Protein AF-A0A7S2GZ59-F1 (afdb_monomer_lite)

Foldseek 3Di:
DDDDPPPVVVVVVVVVVVVVVVVVVVVVVPPDPPPDPPPPDPDPPPPPPPDPDPDDDPPDVVVVVVVVVVVVLVVLLVVLCVVVVVVVVVVVVVVVLVVLLVLLVVLLVVVLVVPDPVSVVSNVVSLVVLVVVVVVVCVVVVPPDPDDDCPVVVVVVVVLSVLSNLLSVQSVVLSVVPDPVSCLPSNLSSLVSLLVSLVSLLVVLVVVVVVVVVVVVVVVVVVVVVVVVPVVVVVVVPDDDDDDDDDDDDDDDDDDDDDDDDDDDDDDDPDDPPVVVVCVVVVPPPPPPPDVVVVSVVVSVVSSVVSVVVVVVVSVVVSVVSVVSSVVSVVVSVVSNVVSVVCPVVPPPPDDDDDQDADDPDPPDDFQEWEDDPHWIWTDDQPFIWIQDPRYTDTQALVDDATFNYWYWDDDPRDIFIWTWGDDVFIWITTRVVSDIGTDPDPPDDDPDDD

pLDDT: mean 73.53, std 17.85, range [34.62, 98.12]

Secondary structure (DSSP, 8-state):
-----HHHHHHHHHHHHHHHHHHHHHHHHH------------PPPPP-------SS--SHHHHHHHHHHHHHHHHHHHHHHHHHHHHHHHHHHHHHHHHHHHHHHHHHHHHHTT--THHHHHHHHHHHHHHHHHHHHHHHHHHS---SS-HHHHHHHHHHHHHHHHHHHHHHHHHHHT-HHHHHHHHHHHHHHHHHHHHHHHHHHHHHHHHHHHHHHHHHHHHHHHHTTTTTTTTSS-SS--------------------------------TTHHHHHHHHHS-------HHHHHHHHHHHHHHHHHHHHHHHHHHHHHHHHHHHHHHHHHHHHHHHHHHHHTTTTS-SS-------B-S-TT----EEEEETTEEEEE-SS-EEEEETTEEEEE-----S-EEEEEEEEETTEEEEEEEE-SSS-EEEETTTTEEEE----SS--S---

Organism: NCBI:txid327968

Structure (mmCIF, N/CA/C/O backbone):
data_AF-A0A7S2GZ59-F1
#
_entry.id   AF-A0A7S2GZ59-F1
#
loop_
_atom_site.group_PDB
_atom_site.id
_atom_site.type_symbol
_atom_site.label_atom_id
_atom_site.label_alt_id
_atom_site.label_comp_id
_atom_site.label_asym_id
_atom_site.label_entity_id
_atom_site.label_seq_id
_atom_site.pdbx_PDB_ins_code
_atom_site.Cartn_x
_atom_site.Cartn_y
_atom_site.Cartn_z
_atom_site.occupancy
_atom_site.B_iso_or_equiv
_atom_site.auth_seq_id
_atom_site.auth_comp_id
_atom_site.auth_asym_id
_atom_site.auth_atom_id
_atom_site.pdbx_PDB_model_num
ATOM 1 N N . PRO A 1 1 ? 16.834 4.040 24.217 1.00 37.66 1 PRO A N 1
ATOM 2 C CA . PRO A 1 1 ? 17.730 3.715 23.080 1.00 37.66 1 PRO A CA 1
ATOM 3 C C . PRO A 1 1 ? 17.799 4.887 22.082 1.00 37.66 1 PRO A C 1
ATOM 5 O O . PRO A 1 1 ? 16.887 5.074 21.287 1.00 37.66 1 PRO A O 1
ATOM 8 N N . ARG A 1 2 ? 18.840 5.726 22.181 1.00 38.50 2 ARG A N 1
ATOM 9 C CA . ARG A 1 2 ? 19.149 6.760 21.178 1.00 38.50 2 ARG A CA 1
ATOM 10 C C . ARG A 1 2 ? 20.060 6.122 20.129 1.00 38.50 2 ARG A C 1
ATOM 12 O O . ARG A 1 2 ? 21.248 5.965 20.380 1.00 38.50 2 ARG A O 1
ATOM 19 N N . GLY A 1 3 ? 19.473 5.676 19.021 1.00 36.97 3 GLY A N 1
ATOM 20 C CA . GLY A 1 3 ? 20.197 5.197 17.844 1.00 36.97 3 GLY A CA 1
ATOM 21 C C . GLY A 1 3 ? 20.482 6.364 16.903 1.00 36.97 3 GLY A C 1
ATOM 22 O O . GLY A 1 3 ? 19.586 7.151 16.608 1.00 36.97 3 GLY A O 1
ATOM 23 N N . SER A 1 4 ? 21.738 6.487 16.491 1.00 44.16 4 SER A N 1
ATOM 24 C CA . SER A 1 4 ? 22.298 7.509 15.606 1.00 44.16 4 SER A CA 1
ATOM 25 C C . SER A 1 4 ? 21.583 7.581 14.250 1.00 44.16 4 SER A C 1
ATOM 27 O O . SER A 1 4 ? 21.650 6.643 13.457 1.00 44.16 4 SER A O 1
ATOM 29 N N . SER A 1 5 ? 20.954 8.719 13.960 1.00 42.81 5 SER A N 1
ATOM 30 C CA . SER A 1 5 ? 20.305 9.052 12.682 1.00 42.81 5 SER A CA 1
ATOM 31 C C . SER A 1 5 ? 21.255 9.680 11.644 1.00 42.81 5 SER A C 1
ATOM 33 O O . SER A 1 5 ? 20.797 10.258 10.662 1.00 42.81 5 SER A O 1
ATOM 35 N N . GLU A 1 6 ? 22.573 9.584 11.836 1.00 47.41 6 GLU A N 1
ATOM 36 C CA . GLU A 1 6 ? 23.578 10.219 10.967 1.00 47.41 6 GLU A CA 1
ATOM 37 C C . GLU A 1 6 ? 23.731 9.656 9.535 1.00 47.41 6 GLU A C 1
ATOM 39 O O . GLU A 1 6 ? 24.016 10.460 8.649 1.00 47.41 6 GLU A O 1
ATOM 44 N N . PRO A 1 7 ? 23.486 8.369 9.199 1.00 60.22 7 PRO A N 1
ATOM 45 C CA . PRO A 1 7 ? 23.813 7.893 7.846 1.00 60.22 7 PRO A CA 1
ATOM 46 C C . PRO A 1 7 ? 22.834 8.369 6.754 1.00 60.22 7 PRO A C 1
ATOM 48 O O . PRO A 1 7 ? 23.145 8.299 5.562 1.00 60.22 7 PRO A O 1
ATOM 51 N N . MET A 1 8 ? 21.649 8.872 7.123 1.00 53.03 8 MET A N 1
ATOM 52 C CA . MET A 1 8 ? 20.624 9.259 6.144 1.00 53.03 8 MET A CA 1
ATOM 53 C C . MET A 1 8 ? 20.823 10.682 5.603 1.00 53.03 8 MET A C 1
ATOM 55 O O . MET A 1 8 ? 20.548 10.930 4.429 1.00 53.03 8 MET A O 1
ATOM 59 N N . ALA A 1 9 ? 21.356 11.597 6.420 1.00 61.19 9 ALA A N 1
ATOM 60 C CA . ALA A 1 9 ? 21.629 12.974 6.007 1.00 61.19 9 ALA A CA 1
ATOM 61 C C . ALA A 1 9 ? 22.756 13.037 4.963 1.00 61.19 9 ALA A C 1
ATOM 63 O O . ALA A 1 9 ? 22.603 13.680 3.927 1.00 61.19 9 ALA A O 1
ATOM 64 N N . GLU A 1 10 ? 23.833 12.278 5.175 1.00 68.69 10 GLU A N 1
ATOM 65 C CA . GLU A 1 10 ? 24.969 12.232 4.249 1.00 68.69 10 GLU A CA 1
ATOM 66 C C . GLU A 1 10 ? 24.598 11.573 2.906 1.00 68.69 10 GLU A C 1
ATOM 68 O O . GLU A 1 10 ? 25.042 11.998 1.837 1.00 68.69 10 GLU A O 1
ATOM 73 N N . THR A 1 11 ? 23.712 10.571 2.934 1.00 65.00 11 THR A N 1
ATOM 74 C CA . THR A 1 11 ? 23.194 9.924 1.717 1.00 65.00 11 THR A CA 1
ATOM 75 C C . THR A 1 11 ? 22.309 10.879 0.906 1.00 65.00 11 THR A C 1
ATOM 77 O O . THR A 1 11 ? 22.440 10.954 -0.318 1.00 65.00 11 THR A O 1
ATOM 80 N N . LEU A 1 12 ? 21.458 11.665 1.578 1.00 57.84 12 LEU A N 1
ATOM 81 C CA . LEU A 1 12 ? 20.631 12.701 0.948 1.00 57.84 12 LEU A CA 1
ATOM 82 C C . LEU A 1 12 ? 21.476 13.825 0.337 1.00 57.84 12 LEU A C 1
ATOM 84 O O . LEU A 1 12 ? 21.170 14.299 -0.756 1.00 57.84 12 LEU A O 1
ATOM 88 N N . GLU A 1 13 ? 22.559 14.227 0.998 1.00 74.56 13 GLU A N 1
ATOM 89 C CA . GLU A 1 13 ? 23.438 15.292 0.514 1.00 74.56 13 GLU A CA 1
ATOM 90 C C . GLU A 1 13 ? 24.266 14.849 -0.706 1.00 74.56 13 GLU A C 1
ATOM 92 O O . GLU A 1 13 ? 24.377 15.588 -1.691 1.00 74.56 13 GLU A O 1
ATOM 97 N N . ARG A 1 14 ? 24.732 13.589 -0.726 1.00 68.69 14 ARG A N 1
ATOM 98 C CA . ARG A 1 14 ? 25.364 12.987 -1.915 1.00 68.69 14 ARG A CA 1
ATOM 99 C C . ARG A 1 14 ? 24.389 12.853 -3.085 1.00 68.69 14 ARG A C 1
ATOM 101 O O . ARG A 1 14 ? 24.763 13.175 -4.213 1.00 68.69 14 ARG A O 1
ATOM 108 N N . ALA A 1 15 ? 23.141 12.450 -2.833 1.00 53.00 15 ALA A N 1
ATOM 109 C CA . ALA A 1 15 ? 22.107 12.378 -3.868 1.00 53.00 15 ALA A CA 1
ATOM 110 C C . ALA A 1 15 ? 21.773 13.767 -4.442 1.00 53.00 15 ALA A C 1
ATOM 112 O O . ALA A 1 15 ? 21.666 13.932 -5.659 1.00 53.00 15 ALA A O 1
ATOM 113 N N . ARG A 1 16 ? 21.702 14.796 -3.588 1.00 64.69 16 ARG A N 1
ATOM 114 C CA . ARG A 1 16 ? 21.470 16.189 -4.001 1.00 64.69 16 ARG A CA 1
ATOM 115 C C . ARG A 1 16 ? 22.628 16.741 -4.837 1.00 64.69 16 ARG A C 1
ATOM 117 O O . ARG A 1 16 ? 22.392 17.395 -5.848 1.00 64.69 16 ARG A O 1
ATOM 124 N N . SER A 1 17 ? 23.870 16.418 -4.467 1.00 65.69 17 SER A N 1
ATOM 125 C CA . SER A 1 17 ? 25.075 16.777 -5.230 1.00 65.69 17 SER A CA 1
ATOM 126 C C . SER A 1 17 ? 25.164 16.061 -6.586 1.00 65.69 17 SER A C 1
ATOM 128 O O . SER A 1 17 ? 25.636 16.644 -7.563 1.00 65.69 17 SER A O 1
ATOM 130 N N . ALA A 1 18 ? 24.716 14.805 -6.671 1.00 53.94 18 ALA A N 1
ATOM 13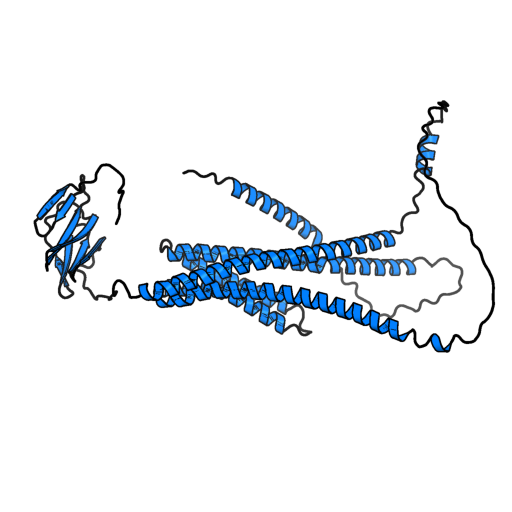1 C CA . ALA A 1 18 ? 24.645 14.073 -7.935 1.00 53.94 18 ALA A CA 1
ATOM 132 C C . ALA A 1 18 ? 23.544 14.635 -8.854 1.00 53.94 18 ALA A C 1
ATOM 134 O O . ALA A 1 18 ? 23.785 14.843 -10.040 1.00 53.94 18 ALA A O 1
ATOM 135 N N . SER A 1 19 ? 22.376 14.966 -8.294 1.00 53.47 19 SER A N 1
ATOM 136 C CA . SER A 1 19 ? 21.261 15.585 -9.023 1.00 53.47 19 SER A CA 1
ATOM 137 C C . SER A 1 19 ? 21.604 16.988 -9.542 1.00 53.47 19 SER A C 1
ATOM 139 O O . SER A 1 19 ? 21.334 17.282 -10.703 1.00 53.47 19 SER A O 1
ATOM 141 N N . SER A 1 20 ? 22.273 17.822 -8.738 1.00 55.72 20 SER A N 1
ATOM 142 C CA . SER A 1 20 ? 22.757 19.146 -9.165 1.00 55.72 20 SER A CA 1
ATOM 143 C C . SER A 1 20 ? 23.757 19.049 -10.321 1.00 55.72 20 SER A C 1
ATOM 145 O O . SER A 1 20 ? 23.652 19.807 -11.281 1.00 55.72 20 SER A O 1
ATOM 147 N N . ARG A 1 21 ? 24.685 18.084 -10.275 1.00 55.41 21 ARG A N 1
ATOM 148 C CA . ARG A 1 21 ? 25.654 17.872 -11.361 1.00 55.41 21 ARG A CA 1
ATOM 149 C C . ARG A 1 21 ? 25.007 17.335 -12.635 1.00 55.41 21 ARG A C 1
ATOM 151 O O . ARG A 1 21 ? 25.412 17.734 -13.720 1.00 55.41 21 ARG A O 1
ATOM 158 N N . ALA A 1 22 ? 23.997 16.475 -12.515 1.00 42.91 22 ALA A N 1
ATOM 159 C CA . ALA A 1 22 ? 23.220 16.021 -13.665 1.00 42.91 22 ALA A CA 1
ATOM 160 C C . ALA A 1 22 ? 22.431 17.178 -14.304 1.00 42.91 22 ALA A C 1
ATOM 162 O O . ALA A 1 22 ? 22.454 17.318 -15.524 1.00 42.91 22 ALA A O 1
ATOM 163 N N . ALA A 1 23 ? 21.822 18.048 -13.487 1.00 43.72 23 ALA A N 1
ATOM 164 C CA . ALA A 1 23 ? 21.079 19.220 -13.947 1.00 43.72 23 ALA A CA 1
ATOM 165 C C . ALA A 1 23 ? 21.964 20.220 -14.720 1.00 43.72 23 ALA A C 1
ATOM 167 O O . ALA A 1 23 ? 21.558 20.685 -15.789 1.00 43.72 23 ALA A O 1
ATOM 168 N N . ASP A 1 24 ? 23.185 20.487 -14.239 1.00 47.78 24 ASP A N 1
ATOM 169 C CA . ASP A 1 24 ? 24.160 21.351 -14.925 1.00 47.78 24 ASP A CA 1
ATOM 170 C C . ASP A 1 24 ? 24.605 20.780 -16.280 1.00 47.78 24 ASP A C 1
ATOM 172 O O . ASP A 1 24 ? 24.739 21.523 -17.253 1.00 47.78 24 ASP A O 1
ATOM 176 N N . TRP A 1 25 ? 24.772 19.457 -16.381 1.00 44.22 25 TRP A N 1
ATOM 177 C CA . TRP A 1 25 ? 25.100 18.799 -17.649 1.00 44.22 25 TRP A CA 1
ATOM 178 C C . TRP A 1 25 ? 23.950 18.875 -18.660 1.00 44.22 25 TRP A C 1
ATOM 180 O O . TRP A 1 25 ? 24.184 19.150 -19.837 1.00 44.22 25 TRP A O 1
ATOM 190 N N . THR A 1 26 ? 22.702 18.705 -18.215 1.00 45.53 26 THR A N 1
ATOM 191 C CA . THR A 1 26 ? 21.528 18.876 -19.087 1.00 45.53 26 THR A CA 1
ATOM 192 C C . THR A 1 26 ? 21.299 20.326 -19.506 1.00 45.53 26 THR A C 1
ATOM 194 O O . THR A 1 26 ? 20.934 20.554 -20.656 1.00 45.53 26 THR A O 1
ATOM 197 N N . SER A 1 27 ? 21.554 21.322 -18.647 1.00 41.84 27 SER A N 1
ATOM 198 C CA . SER A 1 27 ? 21.371 22.733 -19.032 1.00 41.84 27 SER A CA 1
ATOM 199 C C . SER A 1 27 ? 22.363 23.163 -20.122 1.00 41.84 27 SER A C 1
ATOM 201 O O . SER A 1 27 ? 21.998 23.895 -21.043 1.00 41.84 27 SER A O 1
ATOM 203 N N . HIS A 1 28 ? 23.581 22.609 -20.099 1.00 46.22 28 HIS A N 1
ATOM 204 C CA . HIS A 1 28 ? 24.569 22.816 -21.155 1.00 46.22 28 HIS A CA 1
ATOM 205 C C . HIS A 1 28 ? 24.256 22.062 -22.456 1.00 46.22 28 HIS A C 1
ATOM 207 O O . HIS A 1 28 ? 24.631 22.538 -23.526 1.00 46.22 28 HIS A O 1
ATOM 213 N N . ALA A 1 29 ? 23.549 20.930 -22.393 1.00 43.09 29 ALA A N 1
ATOM 214 C CA . ALA A 1 29 ? 23.146 20.164 -23.576 1.00 43.09 29 ALA A CA 1
ATOM 215 C C . ALA A 1 29 ? 21.862 20.696 -24.250 1.00 43.09 29 ALA A C 1
ATOM 217 O O . ALA A 1 29 ? 21.679 20.507 -25.451 1.00 43.09 29 ALA A O 1
ATOM 218 N N . ILE A 1 30 ? 20.981 21.372 -23.500 1.00 41.84 30 ILE A N 1
ATOM 219 C CA . ILE A 1 30 ? 19.671 21.856 -23.983 1.00 41.84 30 ILE A CA 1
ATOM 220 C C . ILE A 1 30 ? 19.757 23.231 -24.670 1.00 41.84 30 ILE A C 1
ATOM 222 O O . ILE A 1 30 ? 18.846 23.612 -25.405 1.00 41.84 30 ILE A O 1
ATOM 226 N N . HIS A 1 31 ? 20.880 23.947 -24.562 1.00 38.34 31 HIS A N 1
ATOM 227 C CA . HIS A 1 31 ? 21.173 25.067 -25.459 1.00 38.34 31 HIS A CA 1
ATOM 228 C C . HIS A 1 31 ? 21.599 24.562 -26.848 1.00 38.34 31 HIS A C 1
ATOM 230 O O . HIS A 1 31 ? 22.727 24.768 -27.293 1.00 38.34 31 HIS A O 1
ATOM 236 N N . GLN A 1 32 ? 20.674 23.923 -27.569 1.00 42.25 32 GLN A N 1
ATOM 237 C CA . GLN A 1 32 ? 20.777 23.906 -29.021 1.00 42.25 32 GLN A CA 1
ATOM 238 C C . GLN A 1 32 ? 20.625 25.351 -29.518 1.00 42.25 32 GLN A C 1
ATOM 240 O O . GLN A 1 32 ? 19.697 26.047 -29.089 1.00 42.25 32 GLN A O 1
ATOM 245 N N . PRO A 1 33 ? 21.506 25.845 -30.406 1.00 39.25 33 PRO A N 1
ATOM 246 C CA . PRO A 1 33 ? 21.201 27.063 -31.132 1.00 39.25 33 PRO A CA 1
ATOM 247 C C . PRO A 1 33 ? 19.886 26.818 -31.871 1.00 39.25 33 PRO A C 1
ATOM 249 O O . PRO A 1 33 ? 19.766 25.839 -32.606 1.00 39.25 33 PRO A O 1
ATOM 252 N N . VAL A 1 34 ? 18.895 27.684 -31.645 1.00 40.12 34 VAL A N 1
ATOM 253 C CA . VAL A 1 34 ? 17.686 27.750 -32.467 1.00 40.12 34 VAL A CA 1
ATOM 254 C C . VAL A 1 34 ? 18.171 27.897 -33.904 1.00 40.12 34 VAL A C 1
ATOM 256 O O . VAL A 1 34 ? 18.637 28.965 -34.302 1.00 40.12 34 VAL A O 1
ATOM 259 N N . LEU A 1 35 ? 18.153 26.790 -34.648 1.00 43.91 35 LEU A N 1
ATOM 260 C CA . LEU A 1 35 ? 18.423 26.768 -36.073 1.00 43.91 35 LEU A CA 1
ATOM 261 C C . LEU A 1 35 ? 17.371 27.678 -36.692 1.00 43.91 35 LEU A C 1
ATOM 263 O O . LEU A 1 35 ? 16.199 27.314 -36.789 1.00 43.91 35 LEU A O 1
ATOM 267 N N . GLY A 1 36 ? 17.783 28.895 -37.055 1.00 37.69 36 GLY A N 1
ATOM 268 C CA . GLY A 1 36 ? 17.001 29.720 -37.954 1.00 37.69 36 GLY A CA 1
ATOM 269 C C . GLY A 1 36 ? 16.671 28.848 -39.154 1.00 37.69 36 GLY A C 1
ATOM 270 O O . GLY A 1 36 ? 17.573 28.249 -39.738 1.00 37.69 36 GLY A O 1
ATOM 271 N N . THR A 1 37 ? 15.384 28.712 -39.456 1.00 37.91 37 THR A N 1
ATOM 272 C CA . THR A 1 37 ? 14.889 28.027 -40.645 1.00 37.91 37 THR A CA 1
ATOM 273 C C . THR A 1 37 ? 15.637 28.581 -41.850 1.00 37.91 37 THR A C 1
ATOM 275 O O . THR A 1 37 ? 15.331 29.676 -42.324 1.00 37.91 37 THR A O 1
ATOM 278 N N . VAL A 1 38 ? 16.652 27.854 -42.317 1.00 47.09 38 VAL A N 1
ATOM 279 C CA . VAL A 1 38 ? 17.242 28.094 -43.625 1.00 47.09 38 VAL A CA 1
ATOM 280 C C . VAL A 1 38 ? 16.132 27.727 -44.588 1.00 47.09 38 VAL A C 1
ATOM 282 O O . VAL A 1 38 ? 15.778 26.562 -44.737 1.00 47.09 38 VAL A O 1
ATOM 285 N N . GLN A 1 39 ? 15.492 28.753 -45.132 1.00 39.66 39 GLN A N 1
ATOM 286 C CA . GLN A 1 39 ? 14.446 28.622 -46.123 1.00 39.66 39 GLN A CA 1
ATOM 287 C C . GLN A 1 39 ? 15.082 27.950 -47.344 1.00 39.66 39 GLN A C 1
ATOM 289 O O . GLN A 1 39 ? 15.797 28.599 -48.106 1.00 39.66 39 GLN A O 1
ATOM 294 N N . GLU A 1 40 ? 14.887 26.634 -47.483 1.00 43.56 40 GLU A N 1
ATOM 295 C CA . GLU A 1 40 ? 15.234 25.888 -48.690 1.00 43.56 40 GLU A CA 1
ATOM 296 C C . GLU A 1 40 ? 14.512 26.559 -49.858 1.00 43.56 40 GLU A C 1
ATOM 298 O O . GLU A 1 40 ? 13.301 26.428 -50.049 1.00 43.56 40 GLU A O 1
ATOM 303 N N . SER A 1 41 ? 15.250 27.353 -50.630 1.00 47.19 41 SER A N 1
ATOM 304 C CA . SER A 1 41 ? 14.759 27.799 -51.921 1.00 47.19 41 SER A CA 1
ATOM 305 C C . SER A 1 41 ? 14.691 26.547 -52.798 1.00 47.19 41 SER A C 1
ATOM 307 O O . SER A 1 41 ? 15.728 25.948 -53.076 1.00 47.19 41 SER A O 1
ATOM 309 N N . ASN A 1 42 ? 13.491 26.167 -53.245 1.00 51.12 42 ASN A N 1
ATOM 310 C CA . ASN A 1 42 ? 13.224 25.057 -54.177 1.00 51.12 42 ASN A CA 1
ATOM 311 C C . ASN A 1 42 ? 13.784 25.292 -55.598 1.00 51.12 42 ASN A C 1
ATOM 313 O O . ASN A 1 42 ? 13.266 24.771 -56.586 1.00 51.12 42 ASN A O 1
ATOM 317 N N . SER A 1 43 ? 14.827 26.106 -55.723 1.00 51.00 43 SER A N 1
ATOM 318 C CA . SER A 1 43 ? 15.523 26.336 -56.977 1.00 51.00 43 SER A CA 1
ATOM 319 C C . SER A 1 43 ? 16.509 25.181 -57.167 1.00 51.00 43 SER A C 1
ATOM 321 O O . SER A 1 43 ? 17.381 25.009 -56.311 1.00 51.00 43 SER A O 1
ATOM 323 N N . PRO A 1 44 ? 16.405 24.374 -58.239 1.00 53.50 44 PRO A N 1
ATOM 324 C CA . PRO A 1 44 ? 17.399 23.345 -58.510 1.00 53.50 44 PRO A CA 1
ATOM 325 C C . PRO A 1 44 ? 18.782 24.008 -58.611 1.00 53.50 44 PRO A C 1
ATOM 327 O O . PRO A 1 44 ? 18.900 25.051 -59.265 1.00 53.50 44 PRO A O 1
ATOM 330 N N . PRO A 1 45 ? 19.820 23.455 -57.955 1.00 57.25 45 PRO A N 1
ATOM 331 C CA . PRO A 1 45 ? 21.155 24.024 -58.037 1.00 57.25 45 PRO A CA 1
ATOM 332 C C . PRO A 1 45 ? 21.581 24.074 -59.511 1.00 57.25 45 PRO A C 1
ATOM 334 O O . PRO A 1 45 ? 21.332 23.111 -60.248 1.00 57.25 45 PRO A O 1
ATOM 337 N N . PRO A 1 46 ? 22.179 25.185 -59.978 1.00 57.59 46 PRO A N 1
ATOM 338 C CA . PRO A 1 46 ? 22.617 25.286 -61.360 1.00 57.59 46 PRO A CA 1
ATOM 339 C C . PRO A 1 46 ? 23.602 24.147 -61.664 1.00 57.59 46 PRO A C 1
ATOM 341 O O . PRO A 1 46 ? 24.449 23.832 -60.821 1.00 57.59 46 PRO A O 1
ATOM 344 N N . PRO A 1 47 ? 23.504 23.507 -62.843 1.00 50.31 47 PRO A N 1
ATOM 345 C CA . PRO A 1 47 ? 24.389 22.412 -63.205 1.00 50.31 47 PRO A CA 1
ATOM 346 C C . PRO A 1 47 ? 25.836 22.902 -63.161 1.00 50.31 47 PRO A C 1
ATOM 348 O O . PRO A 1 47 ? 26.193 23.876 -63.825 1.00 50.31 47 PRO A O 1
ATOM 351 N N . CYS A 1 48 ? 26.669 22.232 -62.363 1.00 46.69 48 CYS A N 1
ATOM 352 C CA . CYS A 1 48 ? 28.098 22.494 -62.299 1.00 46.69 48 CYS A CA 1
ATOM 353 C C . CYS A 1 48 ? 28.732 22.117 -63.642 1.00 46.69 48 CYS A C 1
ATOM 355 O O . CYS A 1 48 ? 29.173 20.988 -63.847 1.00 46.69 48 CYS A O 1
ATOM 357 N N . THR A 1 49 ? 28.768 23.053 -64.585 1.00 47.50 49 THR A N 1
ATOM 358 C CA . THR A 1 49 ? 29.567 22.903 -65.795 1.00 47.50 49 THR A CA 1
ATOM 359 C C . THR A 1 49 ? 31.032 23.026 -65.399 1.00 47.50 49 THR A C 1
ATOM 361 O O . THR A 1 49 ? 31.510 24.121 -65.094 1.00 47.50 49 THR A O 1
ATOM 364 N N . CYS A 1 50 ? 31.751 21.903 -65.382 1.00 45.09 50 CYS A N 1
ATOM 365 C CA . CYS A 1 50 ? 33.209 21.895 -65.367 1.00 45.09 50 CYS A CA 1
ATOM 366 C C . CYS A 1 50 ? 33.702 22.494 -66.689 1.00 45.09 50 CYS A C 1
ATOM 368 O O . CYS A 1 50 ? 33.901 21.782 -67.666 1.00 45.09 50 CYS A O 1
ATOM 370 N N . GLY A 1 51 ? 33.822 23.818 -66.745 1.00 45.50 51 GLY A N 1
ATOM 371 C CA . GLY A 1 51 ? 34.507 24.488 -67.839 1.00 45.50 51 GLY A CA 1
ATOM 372 C C . GLY A 1 51 ? 36.011 24.277 -67.698 1.00 45.50 51 GLY A C 1
ATOM 373 O O . GLY A 1 51 ? 36.573 24.585 -66.647 1.00 45.50 51 GLY A O 1
ATOM 374 N N . ASP A 1 52 ? 36.662 23.811 -68.764 1.00 50.16 52 ASP A N 1
ATOM 375 C CA . ASP A 1 52 ? 38.123 23.661 -68.907 1.00 50.16 52 ASP A CA 1
ATOM 376 C C . ASP A 1 52 ? 38.876 25.013 -68.971 1.00 50.16 52 ASP A C 1
ATOM 378 O O . ASP A 1 52 ? 39.910 25.168 -69.621 1.00 50.16 52 ASP A O 1
ATOM 382 N N . GLY A 1 53 ? 38.354 26.032 -68.289 1.00 49.19 53 GLY A N 1
ATOM 383 C CA . GLY A 1 53 ? 38.940 27.358 -68.197 1.00 49.19 53 GLY A CA 1
ATOM 384 C C . GLY A 1 53 ? 39.893 27.448 -67.015 1.00 49.19 53 GLY A C 1
ATOM 385 O O . GLY A 1 53 ? 39.474 27.554 -65.864 1.00 49.19 53 GLY A O 1
ATOM 386 N N . VAL A 1 54 ? 41.190 27.437 -67.308 1.00 55.75 54 VAL A N 1
ATOM 387 C CA . VAL A 1 54 ? 42.273 27.795 -66.387 1.00 55.75 54 VAL A CA 1
ATOM 388 C C . VAL A 1 54 ? 42.011 29.199 -65.825 1.00 55.75 54 VAL A C 1
ATOM 390 O O . VAL A 1 54 ? 42.272 30.199 -66.487 1.00 55.75 54 VAL A O 1
ATOM 393 N N . GLY A 1 55 ? 41.465 29.284 -64.610 1.00 54.41 55 GLY A N 1
ATOM 394 C CA . GLY A 1 55 ? 41.176 30.571 -63.976 1.00 54.41 55 GLY A CA 1
ATOM 395 C C . GLY A 1 55 ? 40.415 30.464 -62.658 1.00 54.41 55 GLY A C 1
ATOM 396 O O . GLY A 1 55 ? 39.211 30.658 -62.621 1.00 54.41 55 GLY A O 1
ATOM 397 N N . VAL A 1 56 ? 41.136 30.141 -61.580 1.00 56.25 56 VAL A N 1
ATOM 398 C CA . VAL A 1 56 ? 40.921 30.614 -60.193 1.00 56.25 56 VAL A CA 1
ATOM 399 C C . VAL A 1 56 ? 39.457 30.883 -59.772 1.00 56.25 56 VAL A C 1
ATOM 401 O O . VAL A 1 56 ? 39.079 32.015 -59.503 1.00 56.25 56 VAL A O 1
ATOM 404 N N . ALA A 1 57 ? 38.639 29.835 -59.650 1.00 52.47 57 ALA A N 1
ATOM 405 C CA . ALA A 1 57 ? 37.353 29.885 -58.931 1.00 52.47 57 ALA A CA 1
ATOM 406 C C . ALA A 1 57 ? 36.950 28.496 -58.388 1.00 52.47 57 ALA A C 1
ATOM 408 O O . ALA A 1 57 ? 35.838 28.022 -58.590 1.00 52.47 57 ALA A O 1
ATOM 409 N N . ARG A 1 58 ? 37.886 27.788 -57.737 1.00 53.53 58 ARG A N 1
ATOM 410 C CA . ARG A 1 58 ? 37.716 26.379 -57.309 1.00 53.53 58 ARG A CA 1
ATOM 411 C C . ARG A 1 58 ? 37.544 26.185 -55.791 1.00 53.53 58 ARG A C 1
ATOM 413 O O . ARG A 1 58 ? 37.761 25.086 -55.299 1.00 53.53 58 ARG A O 1
ATOM 420 N N . GLY A 1 59 ? 37.195 27.241 -55.049 1.00 54.75 59 GLY A N 1
ATOM 421 C CA . GLY A 1 59 ? 37.200 27.230 -53.577 1.00 54.75 59 GLY A CA 1
ATOM 422 C C . GLY A 1 59 ? 35.852 26.980 -52.890 1.00 54.75 59 GLY A C 1
ATOM 423 O O . GLY A 1 59 ? 35.830 26.419 -51.800 1.00 54.75 59 GLY A O 1
ATOM 424 N N . GLU A 1 60 ? 34.726 27.362 -53.496 1.00 54.72 60 GLU A N 1
ATOM 425 C CA . GLU A 1 60 ? 33.457 27.449 -52.747 1.00 54.72 60 GLU A CA 1
ATOM 426 C C . GLU A 1 60 ? 32.638 26.146 -52.755 1.00 54.72 60 GLU A C 1
ATOM 428 O O . GLU A 1 60 ? 32.014 25.802 -51.753 1.00 54.72 60 GLU A O 1
ATOM 433 N N . GLY A 1 61 ? 32.709 25.347 -53.827 1.00 54.72 61 GLY A N 1
ATOM 434 C CA . GLY A 1 61 ? 31.971 24.077 -53.925 1.00 54.72 61 GLY A CA 1
ATOM 435 C C . GLY A 1 61 ? 32.476 22.966 -52.990 1.00 54.72 61 GLY A C 1
ATOM 436 O O . GLY A 1 61 ? 31.686 22.148 -52.527 1.00 54.72 61 GLY A O 1
ATOM 437 N N . CYS A 1 62 ? 33.773 22.949 -52.654 1.00 56.28 62 CYS A N 1
ATOM 438 C CA . CYS A 1 62 ? 34.338 21.952 -51.732 1.00 56.28 62 CYS A CA 1
ATOM 439 C C . CYS A 1 62 ? 33.942 22.196 -50.268 1.00 56.28 62 CYS A C 1
ATOM 441 O O . CYS A 1 62 ? 33.830 21.240 -49.504 1.00 56.28 62 CYS A O 1
ATOM 443 N N . MET A 1 63 ? 33.692 23.450 -49.876 1.00 58.66 63 MET A N 1
ATOM 444 C CA . MET A 1 63 ? 33.310 23.787 -48.500 1.00 58.66 63 MET A CA 1
ATOM 445 C C . MET A 1 63 ? 31.910 23.259 -48.163 1.00 58.66 63 MET A C 1
ATOM 447 O O . MET A 1 63 ? 31.720 22.657 -47.110 1.00 58.66 63 MET A O 1
ATOM 451 N N . LEU A 1 64 ? 30.941 23.404 -49.075 1.00 66.31 64 LEU A N 1
ATOM 452 C CA . LEU A 1 64 ? 29.559 22.945 -48.864 1.00 66.31 64 LEU A CA 1
ATOM 453 C C . LEU A 1 64 ? 29.457 21.426 -48.655 1.00 66.31 64 LEU A C 1
ATOM 455 O O . LEU A 1 64 ? 28.663 20.975 -47.828 1.00 66.31 64 LEU A O 1
ATOM 459 N N . HIS A 1 65 ? 30.287 20.633 -49.342 1.00 72.06 65 HIS A N 1
ATOM 460 C CA . HIS A 1 65 ? 30.284 19.182 -49.154 1.00 72.06 65 HIS A CA 1
ATOM 461 C C . HIS A 1 65 ? 30.810 18.780 -47.766 1.00 72.06 65 HIS A C 1
ATOM 463 O O . HIS A 1 65 ? 30.199 17.935 -47.110 1.00 72.06 65 HIS A O 1
ATOM 469 N N . SER A 1 66 ? 31.856 19.452 -47.270 1.00 72.75 66 SER A N 1
ATOM 470 C CA . SER A 1 66 ? 32.404 19.214 -45.926 1.00 72.75 66 SER A CA 1
ATOM 471 C C . SER A 1 66 ? 31.400 19.569 -44.814 1.00 72.75 66 SER A C 1
ATOM 473 O O . SER A 1 66 ? 31.247 18.812 -43.855 1.00 72.75 66 SER A O 1
ATOM 475 N N . TYR A 1 67 ? 30.609 20.641 -44.974 1.00 77.75 67 TYR A N 1
ATOM 476 C CA . TYR A 1 67 ? 29.551 20.974 -44.007 1.00 77.75 67 TYR A CA 1
ATOM 477 C C . TYR A 1 67 ? 28.440 19.919 -43.946 1.00 77.75 67 TYR A C 1
ATOM 479 O O . TYR A 1 67 ? 28.006 19.569 -42.850 1.00 77.75 67 TYR A O 1
ATOM 487 N N . SER A 1 68 ? 27.993 19.385 -45.090 1.00 82.50 68 SER A N 1
ATOM 488 C CA . SER A 1 68 ? 26.954 18.340 -45.105 1.00 82.50 68 SER A CA 1
ATOM 489 C C . SER A 1 68 ? 27.389 17.078 -44.352 1.00 82.50 68 SER A C 1
ATOM 491 O O . SER A 1 68 ? 26.651 16.577 -43.508 1.00 82.50 68 SER A O 1
ATOM 493 N N . GLN A 1 69 ? 28.635 16.641 -44.562 1.00 79.44 69 GLN A N 1
ATOM 494 C CA . GLN A 1 69 ? 29.197 15.479 -43.876 1.00 79.44 69 GLN A CA 1
ATOM 495 C C . GLN A 1 69 ? 29.339 15.729 -42.369 1.00 79.44 69 GLN A C 1
ATOM 497 O O . GLN A 1 69 ? 29.015 14.856 -41.563 1.00 79.44 69 GLN A O 1
ATOM 502 N N . TYR A 1 70 ? 29.746 16.938 -41.967 1.00 79.62 70 TYR A N 1
ATOM 503 C CA . TYR A 1 70 ? 29.807 17.319 -40.556 1.00 79.62 70 TYR A CA 1
ATOM 504 C C . TYR A 1 70 ? 28.434 17.244 -39.866 1.00 79.62 70 TYR A C 1
ATOM 506 O O . TYR A 1 70 ? 28.327 16.678 -38.776 1.00 79.62 70 TYR A O 1
ATOM 514 N N . PHE A 1 71 ? 27.373 17.771 -40.490 1.00 84.38 71 PHE A N 1
ATOM 515 C CA . PHE A 1 71 ? 26.023 17.714 -39.917 1.00 84.38 71 PHE A CA 1
ATOM 516 C C . PHE A 1 71 ? 25.457 16.294 -39.874 1.00 84.38 71 PHE A C 1
ATOM 518 O O . PHE A 1 71 ? 24.810 15.944 -38.889 1.00 84.38 71 PHE A O 1
ATOM 525 N N . ASP A 1 72 ? 25.749 15.455 -40.868 1.00 84.50 72 ASP A N 1
ATOM 526 C CA . ASP A 1 72 ? 25.377 14.037 -40.837 1.00 84.50 72 ASP A CA 1
ATOM 527 C C . ASP A 1 72 ? 26.073 13.291 -39.689 1.00 84.50 72 ASP A C 1
ATOM 529 O O . ASP A 1 72 ? 25.446 12.486 -38.993 1.00 84.50 72 ASP A O 1
ATOM 533 N N . HIS A 1 73 ? 27.349 13.593 -39.430 1.00 78.88 73 HIS A N 1
ATOM 534 C CA . HIS A 1 73 ? 28.073 13.049 -38.281 1.00 78.88 73 HIS A CA 1
ATOM 535 C C . HIS A 1 73 ? 27.507 13.542 -36.949 1.00 78.88 73 HIS A C 1
ATOM 537 O O . HIS A 1 73 ? 27.311 12.734 -36.041 1.00 78.88 73 HIS A O 1
ATOM 543 N N . LEU A 1 74 ? 27.192 14.835 -36.832 1.00 81.62 74 LEU A N 1
ATOM 544 C CA . LEU A 1 74 ? 26.582 15.394 -35.626 1.00 81.62 74 LEU A CA 1
ATOM 545 C C . LEU A 1 74 ? 25.187 14.807 -35.379 1.00 81.62 74 LEU A C 1
ATOM 547 O O . LEU A 1 74 ? 24.848 14.492 -34.240 1.00 81.62 74 LEU A O 1
ATOM 551 N N . ARG A 1 75 ? 24.403 14.605 -36.443 1.00 86.81 75 ARG A N 1
ATOM 552 C CA . ARG A 1 75 ? 23.096 13.952 -36.381 1.00 86.81 75 ARG A CA 1
ATOM 553 C C . ARG A 1 75 ? 23.227 12.516 -35.889 1.00 86.81 75 ARG A C 1
ATOM 555 O O . ARG A 1 75 ? 22.590 12.182 -34.895 1.00 86.81 75 ARG A O 1
ATOM 562 N N . ARG A 1 76 ? 24.099 11.701 -36.494 1.00 83.31 76 ARG A N 1
ATOM 563 C CA . ARG A 1 76 ? 24.365 10.328 -36.020 1.00 83.31 76 ARG A CA 1
ATOM 564 C C . ARG A 1 76 ? 24.830 10.313 -34.571 1.00 83.31 76 ARG A C 1
ATOM 566 O O . ARG A 1 76 ? 24.350 9.508 -33.785 1.00 83.31 76 ARG A O 1
ATOM 573 N N . TYR A 1 77 ? 25.722 11.230 -34.203 1.00 78.75 77 TYR A N 1
ATOM 574 C CA . TYR A 1 77 ? 26.169 11.370 -32.824 1.00 78.75 77 TYR A CA 1
ATOM 575 C C . TYR A 1 77 ? 24.996 11.692 -31.890 1.00 78.75 77 TYR A C 1
ATOM 577 O O . TYR A 1 77 ? 24.859 11.051 -30.857 1.00 78.75 77 TYR A O 1
ATOM 585 N N . SER A 1 78 ? 24.099 12.613 -32.258 1.00 83.62 78 SER A N 1
ATOM 586 C CA . SER A 1 78 ? 22.903 12.925 -31.462 1.00 83.62 78 SER A CA 1
ATOM 587 C C . SER A 1 78 ? 21.918 11.751 -31.362 1.00 83.62 78 SER A C 1
ATOM 589 O O . SER A 1 78 ? 21.380 11.497 -30.285 1.00 83.62 78 SER A O 1
ATOM 591 N N . GLU A 1 79 ? 21.754 10.976 -32.438 1.00 82.69 79 GLU A N 1
ATOM 592 C CA . GLU A 1 79 ? 20.924 9.764 -32.471 1.00 82.69 79 GLU A CA 1
ATOM 593 C C . GLU A 1 79 ? 21.485 8.669 -31.542 1.00 82.69 79 GLU A C 1
ATOM 595 O O . GLU A 1 79 ? 20.717 7.896 -30.971 1.00 82.69 79 GLU A O 1
ATOM 600 N N . LEU A 1 80 ? 22.804 8.638 -31.301 1.00 78.56 80 LEU A N 1
ATOM 601 C CA . LEU A 1 80 ? 23.422 7.738 -30.315 1.00 78.56 80 LEU A CA 1
ATOM 602 C C . LEU A 1 80 ? 23.089 8.110 -28.859 1.00 78.56 80 LEU A C 1
ATOM 604 O O . LEU A 1 80 ? 23.107 7.232 -27.994 1.00 78.56 80 LEU A O 1
ATOM 608 N N . TRP A 1 81 ? 22.775 9.379 -28.571 1.00 80.69 81 TRP A N 1
ATOM 609 C CA . TRP A 1 81 ? 22.411 9.841 -27.221 1.00 80.69 81 TRP A CA 1
ATOM 610 C C . TRP A 1 81 ? 20.932 9.660 -26.893 1.00 80.69 81 TRP A C 1
ATOM 612 O O . TRP A 1 81 ? 20.576 9.543 -25.719 1.00 80.69 81 TRP A O 1
ATOM 622 N N . GLU A 1 82 ? 20.070 9.608 -27.907 1.00 79.69 82 GLU A N 1
ATOM 623 C CA . GLU A 1 82 ? 18.622 9.504 -27.725 1.00 79.69 82 GLU A CA 1
ATOM 624 C C . GLU A 1 82 ? 18.193 8.307 -26.843 1.00 79.69 82 GLU A C 1
ATOM 626 O O . GLU A 1 82 ? 17.355 8.501 -25.957 1.00 79.69 82 GLU A O 1
ATOM 631 N N . PRO A 1 83 ? 18.784 7.098 -26.963 1.00 73.88 83 PRO A N 1
ATOM 632 C CA . PRO A 1 83 ? 18.481 5.989 -26.060 1.00 73.88 83 PRO A CA 1
ATOM 633 C C . PRO A 1 83 ? 18.810 6.287 -24.591 1.00 73.88 83 PRO A C 1
ATOM 635 O O . PRO A 1 83 ? 18.045 5.896 -23.714 1.00 73.88 83 PRO A O 1
ATOM 638 N N . PHE A 1 84 ? 19.904 7.003 -24.303 1.00 75.69 84 PHE A N 1
ATOM 639 C CA . PHE A 1 84 ? 20.270 7.369 -22.927 1.00 75.69 84 PHE A CA 1
ATOM 640 C C . PHE A 1 84 ? 19.365 8.440 -22.356 1.00 75.69 84 PHE A C 1
ATOM 642 O O . PHE A 1 84 ? 19.009 8.356 -21.182 1.00 75.69 84 PHE A O 1
ATOM 649 N N . ALA A 1 85 ? 18.991 9.430 -23.168 1.00 79.69 85 ALA A N 1
ATOM 650 C CA . ALA A 1 85 ? 18.030 10.444 -22.761 1.00 79.69 85 ALA A CA 1
ATOM 651 C C . ALA A 1 85 ? 16.712 9.768 -22.355 1.00 79.69 85 ALA A C 1
ATOM 653 O O . ALA A 1 85 ? 16.272 9.922 -21.217 1.00 79.69 85 ALA A O 1
ATOM 654 N N . ARG A 1 86 ? 16.179 8.888 -23.215 1.00 74.56 86 ARG A N 1
ATOM 655 C CA . ARG A 1 86 ? 14.960 8.120 -22.919 1.00 74.56 86 ARG A CA 1
ATOM 656 C C . ARG A 1 86 ? 15.117 7.197 -21.710 1.00 74.56 86 ARG A C 1
ATOM 658 O O . ARG A 1 86 ? 14.230 7.146 -20.868 1.00 74.56 86 ARG A O 1
ATOM 665 N N . ALA A 1 87 ? 16.235 6.480 -21.581 1.00 72.69 87 ALA A N 1
ATOM 666 C CA . ALA A 1 87 ? 16.480 5.611 -20.427 1.00 72.69 87 ALA A CA 1
ATOM 667 C C . ALA A 1 87 ? 16.567 6.408 -19.114 1.00 72.69 87 ALA A C 1
ATOM 669 O O . ALA A 1 87 ? 16.064 5.968 -18.079 1.00 72.69 87 ALA A O 1
ATOM 670 N N . THR A 1 88 ? 17.164 7.601 -19.160 1.00 80.75 88 THR A N 1
ATOM 671 C CA . THR A 1 88 ? 17.254 8.514 -18.015 1.00 80.75 88 THR A CA 1
ATOM 672 C C . THR A 1 88 ? 15.874 9.039 -17.634 1.00 80.75 88 THR A C 1
ATOM 674 O O . THR A 1 88 ? 15.503 8.964 -16.465 1.00 80.75 88 THR A O 1
ATOM 677 N N . GLU A 1 89 ? 15.081 9.495 -18.606 1.00 79.25 89 GLU A N 1
ATOM 678 C CA . GLU A 1 89 ? 13.693 9.927 -18.396 1.00 79.25 89 GLU A CA 1
ATOM 679 C C . GLU A 1 89 ? 12.842 8.811 -17.780 1.00 79.25 89 GLU A C 1
ATOM 681 O O . GLU A 1 89 ? 12.179 9.023 -16.763 1.00 79.25 89 GLU A O 1
ATOM 686 N N . MET A 1 90 ? 12.934 7.594 -18.325 1.00 74.38 90 MET A N 1
ATOM 687 C CA . MET A 1 90 ? 12.235 6.420 -17.800 1.00 74.38 90 MET A CA 1
ATOM 688 C C . MET A 1 90 ? 12.685 6.065 -16.382 1.00 74.38 90 MET A C 1
ATOM 690 O O . MET A 1 90 ? 11.850 5.716 -15.546 1.00 74.38 90 MET A O 1
ATOM 694 N N . SER A 1 91 ? 13.981 6.179 -16.083 1.00 76.81 91 SER A N 1
ATOM 695 C CA . SER A 1 91 ? 14.525 5.933 -14.741 1.00 76.81 91 SER A CA 1
ATOM 696 C C . SER A 1 91 ? 14.030 6.968 -13.729 1.00 76.81 91 SER A C 1
ATOM 698 O O . SER A 1 91 ? 13.657 6.607 -12.613 1.00 76.81 91 SER A O 1
ATOM 700 N N . ILE A 1 92 ? 13.973 8.246 -14.118 1.00 81.12 92 ILE A N 1
ATOM 701 C CA . ILE A 1 92 ? 13.421 9.326 -13.288 1.00 81.12 92 ILE A CA 1
ATOM 702 C C . ILE A 1 92 ? 11.934 9.074 -13.027 1.00 81.12 92 ILE A C 1
ATOM 704 O O . ILE A 1 92 ? 11.504 9.119 -11.874 1.00 81.12 92 ILE A O 1
ATOM 708 N N . ALA A 1 93 ? 11.162 8.751 -14.069 1.00 78.75 93 ALA A N 1
ATOM 709 C CA . ALA A 1 93 ? 9.741 8.441 -13.945 1.00 78.75 93 ALA A CA 1
ATOM 710 C C . ALA A 1 93 ? 9.500 7.252 -12.998 1.00 78.75 93 ALA A C 1
ATOM 712 O O . ALA A 1 93 ? 8.684 7.350 -12.081 1.00 78.75 93 ALA A O 1
ATOM 713 N N . HIS A 1 94 ? 10.267 6.166 -13.143 1.00 76.25 94 HIS A N 1
ATOM 714 C CA . HIS A 1 94 ? 10.212 5.024 -12.226 1.00 76.25 94 HIS A CA 1
ATOM 715 C C . HIS A 1 94 ? 10.583 5.407 -10.791 1.00 76.25 94 HIS A C 1
ATOM 717 O O . HIS A 1 94 ? 9.911 4.980 -9.854 1.00 76.25 94 HIS A O 1
ATOM 723 N N . GLY A 1 95 ? 11.615 6.231 -10.600 1.00 81.06 95 GLY A N 1
ATOM 724 C CA . GLY A 1 95 ? 12.002 6.729 -9.280 1.00 81.06 95 GLY A CA 1
ATOM 725 C C . GLY A 1 95 ? 10.876 7.511 -8.599 1.00 81.06 95 GLY A C 1
ATOM 726 O O . GLY A 1 95 ? 10.572 7.265 -7.431 1.00 81.06 95 GLY A O 1
ATOM 727 N N . VAL A 1 96 ? 10.208 8.400 -9.340 1.00 82.69 96 VAL A N 1
ATOM 728 C CA . VAL A 1 96 ? 9.045 9.157 -8.850 1.00 82.69 96 VAL A CA 1
ATOM 729 C C . VAL A 1 96 ? 7.886 8.221 -8.501 1.00 82.69 96 VAL A C 1
ATOM 731 O O . VAL A 1 96 ? 7.311 8.351 -7.422 1.00 82.69 96 VAL A O 1
ATOM 734 N N . LEU A 1 97 ? 7.577 7.241 -9.356 1.00 79.25 97 LEU A N 1
ATOM 735 C CA . LEU A 1 97 ? 6.528 6.250 -9.091 1.00 79.25 97 LEU A CA 1
ATOM 736 C C . LEU A 1 97 ? 6.814 5.430 -7.827 1.00 79.25 97 LEU A C 1
ATOM 738 O O . LEU A 1 97 ? 5.936 5.285 -6.983 1.00 79.25 97 LEU A O 1
ATOM 742 N N . CYS A 1 98 ? 8.048 4.959 -7.644 1.00 80.56 98 CYS A N 1
ATOM 743 C CA . CYS A 1 98 ? 8.456 4.237 -6.439 1.00 80.56 98 CYS A CA 1
ATOM 744 C C . CYS A 1 98 ? 8.326 5.091 -5.168 1.00 80.56 98 CYS A C 1
ATOM 746 O O . CYS A 1 98 ? 7.924 4.579 -4.122 1.00 80.56 98 CYS A O 1
ATOM 748 N N . LEU A 1 99 ? 8.643 6.389 -5.241 1.00 83.88 99 LEU A N 1
ATOM 749 C CA . LEU A 1 99 ? 8.459 7.316 -4.119 1.00 83.88 99 LEU A CA 1
ATOM 750 C C . LEU A 1 99 ? 6.976 7.527 -3.784 1.00 83.88 99 LEU A C 1
ATOM 752 O O . LEU A 1 99 ? 6.620 7.575 -2.603 1.00 83.88 99 LEU A O 1
ATOM 756 N N . ILE A 1 100 ? 6.115 7.624 -4.801 1.00 84.00 100 ILE A N 1
ATOM 757 C CA . ILE A 1 100 ? 4.661 7.718 -4.621 1.00 84.00 100 ILE A CA 1
ATOM 758 C C . ILE A 1 100 ? 4.130 6.430 -3.983 1.00 84.00 100 ILE A C 1
ATOM 760 O O . ILE A 1 100 ? 3.482 6.512 -2.942 1.00 84.00 100 ILE A O 1
ATOM 764 N N . ASP A 1 101 ? 4.470 5.255 -4.524 1.00 80.75 101 ASP A N 1
ATOM 765 C CA . ASP A 1 101 ? 4.074 3.952 -3.970 1.00 80.75 101 ASP A CA 1
ATOM 766 C C . ASP A 1 101 ? 4.500 3.824 -2.501 1.00 80.75 101 ASP A C 1
ATOM 768 O O . ASP A 1 101 ? 3.681 3.514 -1.633 1.00 80.75 101 ASP A O 1
ATOM 772 N N . GLY A 1 102 ? 5.766 4.128 -2.192 1.00 82.56 102 GLY A N 1
ATOM 773 C CA . GLY A 1 102 ? 6.282 4.092 -0.823 1.00 82.56 102 GLY A CA 1
ATOM 774 C C . GLY A 1 102 ? 5.533 5.040 0.119 1.00 82.56 102 GLY A C 1
ATOM 775 O O . GLY A 1 102 ? 5.213 4.670 1.250 1.00 82.56 102 GLY A O 1
ATOM 776 N N . SER A 1 103 ? 5.182 6.236 -0.360 1.00 84.75 103 SER A N 1
ATOM 777 C CA . SER A 1 103 ? 4.394 7.207 0.406 1.00 84.75 103 SER A CA 1
ATOM 778 C C . SER A 1 103 ? 2.963 6.725 0.649 1.00 84.75 103 SER A C 1
ATOM 780 O O . SER A 1 103 ? 2.441 6.895 1.753 1.00 84.75 103 SER A O 1
ATOM 782 N N . ILE A 1 104 ? 2.333 6.095 -0.349 1.00 84.56 104 ILE A N 1
ATOM 783 C CA . ILE A 1 104 ? 0.989 5.526 -0.213 1.00 84.56 104 ILE A CA 1
ATOM 784 C C . ILE A 1 104 ? 1.006 4.389 0.810 1.00 84.56 104 ILE A C 1
ATOM 786 O O . ILE A 1 104 ? 0.173 4.388 1.712 1.00 84.56 104 ILE A O 1
ATOM 790 N N . TYR A 1 105 ? 1.967 3.467 0.726 1.00 82.81 105 TYR A N 1
ATOM 791 C CA . TYR A 1 105 ? 2.091 2.363 1.681 1.00 82.81 105 TYR A CA 1
ATOM 792 C C . TYR A 1 105 ? 2.376 2.834 3.106 1.00 82.81 105 TYR A C 1
ATOM 794 O O . TYR A 1 105 ? 1.802 2.303 4.056 1.00 82.81 105 TYR A O 1
ATOM 802 N N . TYR A 1 106 ? 3.203 3.869 3.266 1.00 83.00 106 TYR A N 1
ATOM 803 C CA . TYR A 1 106 ? 3.409 4.506 4.563 1.00 83.00 106 TYR A CA 1
ATOM 804 C C . TYR A 1 106 ? 2.097 5.070 5.130 1.00 83.00 106 TYR A C 1
ATOM 806 O O . TYR A 1 106 ? 1.750 4.802 6.280 1.00 83.00 106 TYR A O 1
ATOM 814 N N . CYS A 1 107 ? 1.327 5.801 4.316 1.00 83.94 107 CYS A N 1
ATOM 815 C CA . CYS A 1 107 ? 0.027 6.327 4.732 1.00 83.94 107 CYS A CA 1
ATOM 816 C C . CYS A 1 107 ? -0.970 5.204 5.040 1.00 83.94 107 CYS A C 1
ATOM 818 O O . CYS A 1 107 ? -1.713 5.302 6.011 1.00 83.94 107 CYS A O 1
ATOM 820 N N . LEU A 1 108 ? -0.963 4.127 4.256 1.00 80.81 108 LEU A N 1
ATOM 821 C CA . LEU A 1 108 ? -1.809 2.961 4.478 1.00 80.81 108 LEU A CA 1
ATOM 822 C C . LEU A 1 108 ? -1.514 2.326 5.844 1.00 80.81 108 LEU A C 1
ATOM 824 O O . LEU A 1 108 ? -2.443 2.072 6.603 1.00 80.81 108 LEU A O 1
ATOM 828 N N . GLY A 1 109 ? -0.239 2.166 6.212 1.00 78.75 109 GLY A N 1
ATOM 829 C CA . GLY A 1 109 ? 0.143 1.689 7.547 1.00 78.75 109 GLY A CA 1
ATOM 830 C C . GLY A 1 109 ? -0.396 2.583 8.670 1.00 78.75 109 GLY A C 1
ATOM 831 O O . GLY A 1 109 ? -0.977 2.094 9.635 1.00 78.75 109 GLY A O 1
ATOM 832 N N . ARG A 1 110 ? -0.304 3.911 8.510 1.00 81.62 110 ARG A N 1
ATOM 833 C CA . ARG A 1 110 ? -0.854 4.877 9.484 1.00 81.62 110 ARG A CA 1
ATOM 834 C C . ARG A 1 110 ? -2.381 4.839 9.565 1.00 81.62 110 ARG A C 1
ATOM 836 O O . ARG A 1 110 ? -2.939 5.122 10.628 1.00 81.62 110 ARG A O 1
ATOM 843 N N . LEU A 1 111 ? -3.041 4.496 8.458 1.00 80.81 111 LEU A N 1
ATOM 844 C CA . LEU A 1 111 ? -4.487 4.322 8.385 1.00 80.81 111 LEU A CA 1
ATOM 845 C C . LEU A 1 111 ? -4.933 3.067 9.151 1.00 80.81 111 LEU A C 1
ATOM 847 O O . LEU A 1 111 ? -5.822 3.179 9.995 1.00 80.81 111 LEU A O 1
ATOM 851 N N . TYR A 1 112 ? -4.245 1.936 8.950 1.00 77.12 112 TYR A N 1
ATOM 852 C CA . TYR A 1 112 ? -4.491 0.683 9.678 1.00 77.12 112 TYR A CA 1
ATOM 853 C C . TYR A 1 112 ? -4.261 0.826 11.191 1.00 77.12 112 TYR A C 1
ATOM 855 O O . TYR A 1 112 ? -5.035 0.293 11.985 1.00 77.12 112 TYR A O 1
ATOM 863 N N . ASP A 1 113 ? -3.279 1.630 11.611 1.00 77.19 113 ASP A N 1
ATOM 864 C CA . ASP A 1 113 ? -3.056 1.959 13.029 1.00 77.19 113 ASP A CA 1
ATOM 865 C C . ASP A 1 113 ? -4.191 2.806 13.647 1.00 77.19 113 ASP A C 1
ATOM 867 O O . ASP A 1 113 ? -4.164 3.105 14.843 1.00 77.19 113 ASP A O 1
ATOM 871 N N . ARG A 1 114 ? -5.170 3.265 12.845 1.00 73.69 114 ARG A N 1
ATOM 872 C CA . ARG A 1 114 ? -6.262 4.196 13.211 1.00 73.69 114 ARG A CA 1
ATOM 873 C C . ARG A 1 114 ? -5.799 5.485 13.900 1.00 73.69 114 ARG A C 1
ATOM 875 O O . ARG A 1 114 ? -6.616 6.236 14.437 1.00 73.69 114 ARG A O 1
ATOM 882 N N . SER A 1 115 ? -4.498 5.762 13.871 1.00 66.56 115 SER A N 1
ATOM 883 C CA . SER A 1 115 ? -3.880 6.844 14.632 1.00 66.56 115 SER A CA 1
ATOM 884 C C . SER A 1 115 ? -4.156 8.210 14.007 1.00 66.56 115 SER A C 1
ATOM 886 O O . SER A 1 115 ? -4.237 9.214 14.716 1.00 66.56 115 SER A O 1
ATOM 888 N N . GLU A 1 116 ? -4.330 8.270 12.680 1.00 77.94 116 GLU A N 1
ATOM 889 C CA . GLU A 1 116 ? -4.207 9.525 11.944 1.00 77.94 116 GLU A CA 1
ATOM 890 C C . GLU A 1 116 ? -5.165 9.625 10.742 1.00 77.94 116 GLU A C 1
ATOM 892 O O . GLU A 1 116 ? -4.966 9.034 9.684 1.00 77.94 116 GLU A O 1
ATOM 897 N N . ARG A 1 117 ? -6.207 10.462 10.869 1.00 75.56 117 ARG A N 1
ATOM 898 C CA . ARG A 1 117 ? -7.212 10.695 9.807 1.00 75.56 117 ARG A CA 1
ATOM 899 C C . ARG A 1 117 ? -6.648 11.367 8.548 1.00 75.56 117 ARG A C 1
ATOM 901 O O . ARG A 1 117 ? -7.254 11.256 7.484 1.00 75.56 117 ARG A O 1
ATOM 908 N N . TRP A 1 118 ? -5.511 12.061 8.656 1.00 79.56 118 TRP A N 1
ATOM 909 C CA . TRP A 1 118 ? -4.869 12.733 7.522 1.00 79.56 118 TRP A CA 1
ATOM 910 C C . TRP A 1 118 ? -4.332 11.739 6.486 1.00 79.56 118 TRP A C 1
ATOM 912 O O . TRP A 1 118 ? -4.290 12.071 5.303 1.00 79.56 118 TRP A O 1
ATOM 922 N N . ALA A 1 119 ? -4.011 10.508 6.900 1.00 80.88 119 ALA A N 1
ATOM 923 C CA . ALA A 1 119 ? -3.468 9.475 6.024 1.00 80.88 119 ALA A CA 1
ATOM 924 C C . ALA A 1 119 ? -4.373 9.201 4.813 1.00 80.88 119 ALA A C 1
ATOM 926 O O . ALA A 1 119 ? -3.896 9.070 3.690 1.00 80.88 119 ALA A O 1
ATOM 927 N N . ALA A 1 120 ? -5.692 9.211 5.008 1.00 75.56 120 ALA A N 1
ATOM 928 C CA . ALA A 1 120 ? -6.641 8.994 3.922 1.00 75.56 120 ALA A CA 1
ATOM 929 C C . ALA A 1 120 ? -6.697 10.144 2.907 1.00 75.56 120 ALA A C 1
ATOM 931 O O . ALA A 1 120 ? -6.856 9.899 1.713 1.00 75.56 120 ALA A O 1
ATOM 932 N N . LEU A 1 121 ? -6.553 11.390 3.370 1.00 75.44 121 LEU A N 1
ATOM 933 C CA . LEU A 1 121 ? -6.468 12.551 2.480 1.00 75.44 121 LEU A CA 1
ATOM 934 C C . LEU A 1 121 ? -5.176 12.506 1.662 1.00 75.44 121 LEU A C 1
ATOM 936 O O . LEU A 1 121 ? -5.204 12.803 0.471 1.00 75.44 121 LEU A O 1
ATOM 940 N N . THR A 1 122 ? -4.070 12.074 2.271 1.00 78.50 122 THR A N 1
ATOM 941 C CA . THR A 1 122 ? -2.799 11.889 1.562 1.00 78.50 122 THR A CA 1
ATOM 942 C C . THR A 1 122 ? -2.892 10.775 0.526 1.00 78.50 122 THR A C 1
ATOM 944 O O . THR A 1 122 ? -2.448 10.977 -0.598 1.00 78.50 122 THR A O 1
ATOM 947 N N . ILE A 1 123 ? -3.528 9.643 0.847 1.00 79.00 123 ILE A N 1
ATOM 948 C CA . ILE A 1 123 ? -3.773 8.560 -0.120 1.00 79.00 123 ILE A CA 1
ATOM 949 C C . ILE A 1 123 ? -4.572 9.086 -1.322 1.00 79.00 123 ILE A C 1
ATOM 951 O O . ILE A 1 123 ? -4.162 8.887 -2.463 1.00 79.00 123 ILE A O 1
ATOM 955 N N . LEU A 1 124 ? -5.663 9.824 -1.084 1.00 79.00 124 LEU A N 1
ATOM 956 C CA . LEU A 1 124 ? -6.461 10.424 -2.158 1.00 79.00 124 LEU A CA 1
ATOM 957 C C . LEU A 1 124 ? -5.647 11.426 -2.994 1.00 79.00 124 LEU A C 1
ATOM 959 O O . LEU A 1 124 ? -5.702 11.391 -4.221 1.00 79.00 124 LEU A O 1
ATOM 963 N N . GLY A 1 125 ? -4.870 12.295 -2.342 1.00 78.06 125 GLY A N 1
ATOM 964 C CA . GLY A 1 125 ? -3.993 13.252 -3.018 1.00 78.06 125 GLY A CA 1
ATOM 965 C C . GLY A 1 125 ? -2.956 12.564 -3.907 1.00 78.06 125 GLY A C 1
ATOM 966 O O . GLY A 1 125 ? -2.766 12.970 -5.051 1.00 78.06 125 GLY A O 1
ATOM 967 N N . MET A 1 126 ? -2.348 11.477 -3.426 1.00 81.94 126 MET A N 1
ATOM 968 C CA . MET A 1 126 ? -1.393 10.683 -4.202 1.00 81.94 126 MET A CA 1
ATOM 969 C C . MET A 1 126 ? -2.051 10.008 -5.410 1.00 81.94 126 MET A C 1
ATOM 971 O O . MET A 1 126 ? -1.459 10.004 -6.485 1.00 81.94 126 MET A O 1
ATOM 975 N N . PHE A 1 127 ? -3.294 9.527 -5.289 1.00 79.50 127 PHE A N 1
ATOM 976 C CA . PHE A 1 127 ? -4.050 9.006 -6.434 1.00 79.50 127 PHE A CA 1
ATOM 977 C C . PHE A 1 127 ? -4.327 10.063 -7.501 1.00 79.50 127 PHE A C 1
ATOM 979 O O . PHE A 1 127 ? -4.200 9.778 -8.691 1.00 79.50 127 PHE A O 1
ATOM 986 N N . VAL A 1 128 ? -4.679 11.282 -7.090 1.00 78.75 128 VAL A N 1
ATOM 987 C CA . VAL A 1 128 ? -4.907 12.395 -8.021 1.00 78.75 128 VAL A CA 1
ATOM 988 C C . VAL A 1 128 ? -3.609 12.788 -8.723 1.00 78.75 128 VAL A C 1
ATOM 990 O O . VAL A 1 128 ? -3.613 12.966 -9.939 1.00 78.75 128 VAL A O 1
ATOM 993 N N . ILE A 1 129 ? -2.495 12.875 -7.987 1.00 80.38 129 ILE A N 1
ATOM 994 C CA . ILE A 1 129 ? -1.174 13.159 -8.566 1.00 80.38 129 ILE A CA 1
ATOM 995 C C . ILE A 1 129 ? -0.799 12.074 -9.573 1.00 80.38 129 ILE A C 1
ATOM 997 O O . ILE A 1 129 ? -0.408 12.395 -10.693 1.00 80.38 129 ILE A O 1
ATOM 1001 N N . LEU A 1 130 ? -0.969 10.803 -9.207 1.00 79.31 130 LEU A N 1
ATOM 1002 C CA . LEU A 1 130 ? -0.686 9.678 -10.088 1.00 79.31 130 LEU A CA 1
ATOM 1003 C C . LEU A 1 130 ? -1.535 9.777 -11.361 1.00 79.31 130 LEU A C 1
ATOM 1005 O O . LEU A 1 130 ? -0.981 9.817 -12.452 1.00 79.31 130 LEU A O 1
ATOM 1009 N N . ALA A 1 131 ? -2.856 9.938 -11.240 1.00 77.12 131 ALA A N 1
ATOM 1010 C CA . ALA A 1 131 ? -3.759 10.095 -12.381 1.00 77.12 131 ALA A CA 1
ATOM 1011 C C . ALA A 1 131 ? -3.396 11.291 -13.282 1.00 77.12 131 ALA A C 1
ATOM 1013 O O . ALA A 1 131 ? -3.464 11.174 -14.506 1.00 77.12 131 ALA A O 1
ATOM 1014 N N . ALA A 1 132 ? -2.976 12.418 -12.700 1.00 77.19 132 ALA A N 1
ATOM 1015 C CA . ALA A 1 132 ? -2.518 13.585 -13.449 1.00 77.19 132 ALA A CA 1
ATOM 1016 C C . ALA A 1 132 ? -1.218 13.302 -14.216 1.00 77.19 132 ALA A C 1
ATOM 1018 O O . ALA A 1 132 ? -1.127 13.640 -15.393 1.00 77.19 132 ALA A O 1
ATOM 1019 N N . VAL A 1 133 ? -0.245 12.626 -13.592 1.00 79.38 133 VAL A N 1
ATOM 1020 C CA . VAL A 1 133 ? 0.990 12.181 -14.262 1.00 79.38 133 VAL A CA 1
ATOM 1021 C C . VAL A 1 133 ? 0.656 11.255 -15.435 1.00 79.38 133 VAL A C 1
ATOM 1023 O O . VAL A 1 133 ? 1.165 11.468 -16.533 1.00 79.38 133 VAL A O 1
ATOM 1026 N N . LEU A 1 134 ? -0.265 10.301 -15.247 1.00 73.12 134 LEU A N 1
ATOM 1027 C CA . LEU A 1 134 ? -0.707 9.389 -16.311 1.00 73.12 134 LEU A CA 1
ATOM 1028 C C . LEU A 1 134 ? -1.405 10.117 -17.468 1.00 73.12 134 LEU A C 1
ATOM 1030 O O . LEU A 1 134 ? -1.238 9.759 -18.635 1.00 73.12 134 LEU A O 1
ATOM 1034 N N . PHE A 1 135 ? -2.214 11.128 -17.150 1.00 75.25 135 PHE A N 1
ATOM 1035 C CA . PHE A 1 135 ? -2.902 11.935 -18.151 1.00 75.25 135 PHE A CA 1
ATOM 1036 C C . PHE A 1 135 ? -1.914 12.780 -18.964 1.00 75.25 135 PHE A C 1
ATOM 1038 O O . PHE A 1 135 ? -1.991 12.801 -20.194 1.00 75.25 135 PHE A O 1
ATOM 1045 N N . CYS A 1 136 ? -0.962 13.428 -18.288 1.00 76.75 136 CYS A N 1
ATOM 1046 C CA . CYS A 1 136 ? 0.084 14.223 -18.924 1.00 76.75 136 CYS A CA 1
ATOM 1047 C C . CYS A 1 136 ? 0.975 13.369 -19.832 1.00 76.75 136 CYS A C 1
ATOM 1049 O O . CYS A 1 136 ? 1.197 13.754 -20.978 1.00 76.75 136 CYS A O 1
ATOM 1051 N N . ASP A 1 137 ? 1.422 12.199 -19.368 1.00 74.38 137 ASP A N 1
ATOM 1052 C CA . ASP A 1 137 ? 2.260 11.289 -20.156 1.00 74.38 137 ASP A CA 1
ATOM 1053 C C . ASP A 1 137 ? 1.566 10.858 -21.460 1.00 74.38 137 ASP A C 1
ATOM 1055 O O . ASP A 1 137 ? 2.114 11.001 -22.557 1.00 74.38 137 ASP A O 1
ATOM 1059 N N . ARG A 1 138 ? 0.291 10.455 -21.375 1.00 70.62 138 ARG A N 1
ATOM 1060 C CA . ARG A 1 138 ? -0.504 10.105 -22.563 1.00 70.62 138 ARG A CA 1
ATOM 1061 C C . ARG A 1 138 ? -0.690 11.262 -23.532 1.00 70.62 138 ARG A C 1
ATOM 1063 O O . ARG A 1 138 ? -0.674 11.044 -24.744 1.00 70.62 138 ARG A O 1
ATOM 1070 N N . HIS A 1 139 ? -0.910 12.468 -23.019 1.00 74.44 139 HIS A N 1
ATOM 1071 C CA . HIS A 1 139 ? -1.139 13.637 -23.859 1.00 74.44 139 HIS A CA 1
ATOM 1072 C C . HIS A 1 139 ? 0.144 14.080 -24.577 1.00 74.44 139 HIS A C 1
ATOM 1074 O O . HIS A 1 139 ? 0.103 14.414 -25.761 1.00 74.44 139 HIS A O 1
ATOM 1080 N N . VAL A 1 140 ? 1.290 14.040 -23.890 1.00 73.50 140 VAL A N 1
ATOM 1081 C CA . VAL A 1 140 ? 2.597 14.392 -24.466 1.00 73.50 140 VAL A CA 1
ATOM 1082 C C . VAL A 1 140 ? 3.024 13.350 -25.502 1.00 73.50 140 VAL A C 1
ATOM 1084 O O . VAL A 1 140 ? 3.362 13.702 -26.631 1.00 73.50 140 VAL A O 1
ATOM 1087 N N . SER A 1 141 ? 2.907 12.063 -25.172 1.00 66.50 141 SER A N 1
ATOM 1088 C CA . SER A 1 141 ? 3.296 10.960 -26.062 1.00 66.50 141 SER A CA 1
ATOM 1089 C C . SER A 1 141 ? 2.337 10.761 -27.247 1.00 66.50 141 SER A C 1
ATOM 1091 O O . SER A 1 141 ? 2.697 10.162 -28.265 1.00 66.50 141 SER A O 1
ATOM 1093 N N . GLY A 1 142 ? 1.098 11.250 -27.134 1.00 63.88 142 GLY A N 1
ATOM 1094 C CA . GLY A 1 142 ? 0.074 11.172 -28.177 1.00 63.88 142 GLY A CA 1
ATOM 1095 C C . GLY A 1 142 ? 0.242 12.184 -29.312 1.00 63.88 142 GLY A C 1
ATOM 1096 O O . GLY A 1 142 ? -0.170 11.887 -30.432 1.00 63.88 142 GLY A O 1
ATOM 1097 N N . SER A 1 143 ? 0.853 13.348 -29.060 1.00 65.56 143 SER A N 1
ATOM 1098 C CA . SER A 1 143 ? 0.915 14.427 -30.060 1.00 65.56 143 SER A CA 1
ATOM 1099 C C . SER A 1 143 ? 2.047 14.269 -31.087 1.00 65.56 143 SER A C 1
ATOM 1101 O O . SER A 1 143 ? 1.989 14.879 -32.151 1.00 65.56 143 SER A O 1
ATOM 1103 N N . LEU A 1 144 ? 3.049 13.424 -30.810 1.00 58.47 144 LEU A N 1
ATOM 1104 C CA . LEU A 1 144 ? 4.312 13.405 -31.562 1.00 58.47 144 LEU A CA 1
ATOM 1105 C C . LEU A 1 144 ? 4.387 12.414 -32.742 1.00 58.47 144 LEU A C 1
ATOM 1107 O O . LEU A 1 144 ? 5.348 12.462 -33.507 1.00 58.47 144 LEU A O 1
ATOM 1111 N N . SER A 1 145 ? 3.409 11.524 -32.950 1.00 49.75 145 SER A N 1
ATOM 1112 C CA . SER A 1 145 ? 3.361 10.711 -34.184 1.00 49.75 145 SER A CA 1
ATOM 1113 C C . SER A 1 145 ? 2.024 9.978 -34.367 1.00 49.75 145 SER A C 1
ATOM 1115 O O . SER A 1 145 ? 1.738 9.047 -33.604 1.00 49.75 145 SER A O 1
ATOM 1117 N N . PRO A 1 146 ? 1.206 10.364 -35.367 1.00 60.84 146 PRO A N 1
ATOM 1118 C CA . PRO A 1 146 ? -0.032 9.665 -35.726 1.00 60.84 146 PRO A CA 1
ATOM 1119 C C . PRO A 1 146 ? 0.198 8.351 -36.486 1.00 60.84 146 PRO A C 1
ATOM 1121 O O . PRO A 1 146 ? -0.663 7.474 -36.451 1.00 60.84 146 PRO A O 1
ATOM 1124 N N . ASP A 1 147 ? 1.347 8.192 -37.147 1.00 63.50 147 ASP A N 1
ATOM 1125 C CA . ASP A 1 147 ? 1.564 7.113 -38.108 1.00 63.50 147 ASP A CA 1
ATOM 1126 C C . ASP A 1 147 ? 2.483 6.003 -37.581 1.00 63.50 147 ASP A C 1
ATOM 1128 O O . ASP A 1 147 ? 3.557 6.243 -37.033 1.00 63.50 147 ASP A O 1
ATOM 1132 N N . SER A 1 148 ? 2.065 4.762 -37.845 1.00 49.72 148 SER A N 1
ATOM 1133 C CA . SER A 1 148 ? 2.763 3.477 -37.656 1.00 49.72 148 SER A CA 1
ATOM 1134 C C . SER A 1 148 ? 2.558 2.723 -36.321 1.00 49.72 148 SER A C 1
ATOM 1136 O O . SER A 1 148 ? 3.280 2.857 -35.338 1.00 49.72 148 SER A O 1
ATOM 1138 N N . GLY A 1 149 ? 1.575 1.812 -36.315 1.00 59.78 149 GLY A N 1
ATOM 1139 C CA . GLY A 1 149 ? 1.689 0.464 -35.721 1.00 59.78 149 GLY A CA 1
ATOM 1140 C C . GLY A 1 149 ? 1.846 0.283 -34.199 1.00 59.78 149 GLY A C 1
ATOM 1141 O O . GLY A 1 149 ? 1.845 -0.858 -33.745 1.00 59.78 149 GLY A O 1
ATOM 1142 N N . ARG A 1 150 ? 1.957 1.342 -33.387 1.00 61.06 150 ARG A N 1
ATOM 1143 C CA . ARG A 1 150 ? 2.226 1.253 -31.930 1.00 61.06 150 ARG A CA 1
ATOM 1144 C C . ARG A 1 150 ? 0.986 1.220 -31.020 1.00 61.06 150 ARG A C 1
ATOM 1146 O O . ARG A 1 150 ? 1.081 1.527 -29.835 1.00 61.06 150 ARG A O 1
ATOM 1153 N N . SER A 1 151 ? -0.193 0.846 -31.517 1.00 71.44 151 SER A N 1
ATOM 1154 C CA . SER A 1 151 ? -1.405 0.810 -30.673 1.00 71.44 151 SER A CA 1
ATOM 1155 C C . SER A 1 151 ? -1.302 -0.200 -29.519 1.00 71.44 151 SER A C 1
ATOM 1157 O O . SER A 1 151 ? -1.734 0.092 -28.405 1.00 71.44 151 SER A O 1
ATOM 1159 N N . HIS A 1 152 ? -0.667 -1.353 -29.750 1.00 72.31 152 HIS A N 1
ATOM 1160 C CA . HIS A 1 152 ? -0.548 -2.417 -28.749 1.00 72.31 152 HIS A CA 1
ATOM 1161 C C . HIS A 1 152 ? 0.334 -2.041 -27.550 1.00 72.31 152 HIS A C 1
ATOM 1163 O O . HIS A 1 152 ? -0.007 -2.380 -26.417 1.00 72.31 152 HIS A O 1
ATOM 1169 N N . THR A 1 153 ? 1.434 -1.314 -27.768 1.00 71.25 153 THR A N 1
ATOM 1170 C CA . THR A 1 153 ? 2.337 -0.901 -26.681 1.00 71.25 153 THR A CA 1
ATOM 1171 C C . THR A 1 153 ? 1.672 0.122 -25.761 1.00 71.25 153 THR A C 1
ATOM 1173 O O . THR A 1 153 ? 1.776 0.001 -24.546 1.00 71.25 153 THR A O 1
ATOM 1176 N N . ARG A 1 154 ? 0.863 1.038 -26.313 1.00 73.25 154 ARG A N 1
ATOM 1177 C CA . ARG A 1 154 ? 0.119 2.040 -25.526 1.00 73.25 154 ARG A CA 1
ATOM 1178 C C . ARG A 1 154 ? -0.960 1.428 -24.624 1.00 73.25 154 ARG A C 1
ATOM 1180 O O . ARG A 1 154 ? -1.202 1.917 -23.520 1.00 73.25 154 ARG A O 1
ATOM 1187 N N . CYS A 1 155 ? -1.647 0.380 -25.088 1.00 75.88 155 CYS A N 1
ATOM 1188 C CA . CYS A 1 155 ? -2.607 -0.354 -24.255 1.00 75.88 155 CYS A CA 1
ATOM 1189 C C . CYS A 1 155 ? -1.901 -1.107 -23.124 1.00 75.88 155 CYS A C 1
ATOM 1191 O O . CYS A 1 155 ? -2.400 -1.121 -22.001 1.00 75.88 155 CYS A O 1
ATOM 1193 N N . TRP A 1 156 ? -0.741 -1.696 -23.415 1.00 77.69 156 TRP A N 1
ATOM 1194 C CA . TRP A 1 156 ? 0.060 -2.413 -22.430 1.00 77.69 156 TRP A CA 1
ATOM 1195 C C . TRP A 1 156 ? 0.595 -1.499 -21.327 1.00 77.69 156 TRP A C 1
ATOM 1197 O O . TRP A 1 156 ? 0.409 -1.795 -20.151 1.00 77.69 156 TRP A O 1
ATOM 1207 N N . GLU A 1 157 ? 1.180 -0.356 -21.686 1.00 74.56 157 GLU A N 1
ATOM 1208 C CA . GLU A 1 157 ? 1.673 0.637 -20.721 1.00 74.56 157 GLU A CA 1
ATOM 1209 C C . GLU A 1 157 ? 0.556 1.093 -19.780 1.00 74.56 157 GLU A C 1
ATOM 1211 O O . GLU A 1 157 ? 0.703 1.067 -18.560 1.00 74.56 157 GLU A O 1
ATOM 1216 N N . ALA A 1 158 ? -0.614 1.417 -20.332 1.00 76.50 158 ALA A N 1
ATOM 1217 C CA . ALA A 1 158 ? -1.765 1.812 -19.532 1.00 76.50 158 ALA A CA 1
ATOM 1218 C C . ALA A 1 158 ? -2.280 0.699 -18.613 1.00 76.50 158 ALA A C 1
ATOM 1220 O O . ALA A 1 158 ? -2.735 0.980 -17.506 1.00 76.50 158 ALA A O 1
ATOM 1221 N N . PHE A 1 159 ? -2.208 -0.555 -19.059 1.00 80.06 159 PHE A N 1
ATOM 1222 C CA . PHE A 1 159 ? -2.545 -1.704 -18.232 1.00 80.06 159 PHE A CA 1
ATOM 1223 C C . PHE A 1 159 ? -1.563 -1.859 -17.064 1.00 80.06 159 PHE A C 1
ATOM 1225 O O . PHE A 1 159 ? -2.000 -1.982 -15.923 1.00 80.06 159 PHE A O 1
ATOM 1232 N N . VAL A 1 160 ? -0.252 -1.768 -17.311 1.00 79.31 160 VAL A N 1
ATOM 1233 C CA . VAL A 1 160 ? 0.773 -1.810 -16.252 1.00 79.31 160 VAL A CA 1
ATOM 1234 C C . VAL A 1 160 ? 0.558 -0.684 -15.237 1.00 79.31 160 VAL A C 1
ATOM 1236 O O . VAL A 1 160 ? 0.617 -0.915 -14.030 1.00 79.31 160 VAL A O 1
ATOM 1239 N N . LEU A 1 161 ? 0.231 0.518 -15.710 1.00 75.00 161 LEU A N 1
ATOM 1240 C CA . LEU A 1 161 ? -0.074 1.665 -14.854 1.00 75.00 161 LEU A CA 1
ATOM 1241 C C . LEU A 1 161 ? -1.344 1.451 -14.018 1.00 75.00 161 LEU A C 1
ATOM 1243 O O . LEU A 1 161 ? -1.365 1.794 -12.838 1.00 75.00 161 LEU A O 1
ATOM 1247 N N . LEU A 1 162 ? -2.382 0.831 -14.587 1.00 81.12 162 LEU A N 1
ATOM 1248 C CA . LEU A 1 162 ? -3.586 0.453 -13.843 1.00 81.12 162 LEU A CA 1
ATOM 1249 C C . LEU A 1 162 ? -3.254 -0.516 -12.697 1.00 81.12 162 LEU A C 1
ATOM 1251 O O . LEU A 1 162 ? -3.779 -0.348 -11.600 1.00 81.12 162 LEU A O 1
ATOM 1255 N N . LEU A 1 163 ? -2.359 -1.486 -12.921 1.00 81.81 163 LEU A N 1
ATOM 1256 C CA . LEU A 1 163 ? -1.923 -2.420 -11.874 1.00 81.81 163 LEU A CA 1
ATOM 1257 C C . LEU A 1 163 ? -1.222 -1.692 -10.715 1.00 81.81 163 LEU A C 1
ATOM 1259 O O . LEU A 1 163 ? -1.468 -2.028 -9.558 1.00 81.81 163 LEU A O 1
ATOM 1263 N N . ILE A 1 164 ? -0.406 -0.669 -11.006 1.00 79.69 164 ILE A N 1
ATOM 1264 C CA . ILE A 1 164 ? 0.256 0.159 -9.976 1.00 79.69 164 ILE A CA 1
ATOM 1265 C C . ILE A 1 164 ? -0.782 0.821 -9.071 1.00 79.69 164 ILE A C 1
ATOM 1267 O O . ILE A 1 164 ? -0.676 0.765 -7.852 1.00 79.69 164 ILE A O 1
ATOM 1271 N N . VAL A 1 165 ? -1.811 1.415 -9.674 1.00 82.38 165 VAL A N 1
ATOM 1272 C CA . VAL A 1 165 ? -2.861 2.147 -8.955 1.00 82.38 165 VAL A CA 1
ATOM 1273 C C . VAL A 1 165 ? -3.763 1.180 -8.176 1.00 82.38 165 VAL A C 1
ATOM 1275 O O . VAL A 1 165 ? -4.149 1.449 -7.035 1.00 82.38 165 VAL A O 1
ATOM 1278 N N . ALA A 1 166 ? -4.111 0.044 -8.783 1.00 86.88 166 ALA A N 1
ATOM 1279 C CA . ALA A 1 166 ? -5.058 -0.919 -8.229 1.00 86.88 166 ALA A CA 1
ATOM 1280 C C . ALA A 1 166 ? -4.561 -1.551 -6.921 1.00 86.88 166 ALA A C 1
ATOM 1282 O O . ALA A 1 166 ? -5.369 -1.770 -6.015 1.00 86.88 166 ALA A O 1
ATOM 1283 N N . GLY A 1 167 ? -3.247 -1.775 -6.794 1.00 87.00 167 GLY A N 1
ATOM 1284 C CA . GLY A 1 167 ? -2.616 -2.323 -5.592 1.00 87.00 167 GLY A CA 1
ATOM 1285 C C . GLY A 1 167 ? -3.017 -1.559 -4.327 1.00 87.00 167 GLY A C 1
ATOM 1286 O O . GLY A 1 167 ? -3.848 -2.034 -3.552 1.00 87.00 167 GLY A O 1
ATOM 1287 N N . PRO A 1 168 ? -2.528 -0.331 -4.126 1.00 85.44 168 PRO A N 1
ATOM 1288 C CA . PRO A 1 168 ? -2.856 0.425 -2.927 1.00 85.44 168 PRO A CA 1
ATOM 1289 C C . PRO A 1 168 ? -4.344 0.784 -2.803 1.00 85.44 168 PRO A C 1
ATOM 1291 O O . PRO A 1 168 ? -4.855 0.895 -1.688 1.00 85.44 168 PRO A O 1
ATOM 1294 N N . THR A 1 169 ? -5.060 0.930 -3.928 1.00 84.00 169 THR A N 1
ATOM 1295 C CA . THR A 1 169 ? -6.502 1.243 -3.917 1.00 84.00 169 THR A CA 1
ATOM 1296 C C . THR A 1 169 ? -7.288 0.121 -3.256 1.00 84.00 169 THR A C 1
ATOM 1298 O O . THR A 1 169 ? -8.145 0.380 -2.415 1.00 84.00 169 THR A O 1
ATOM 1301 N N . THR A 1 170 ? -6.990 -1.130 -3.613 1.00 88.94 170 THR A N 1
ATOM 1302 C CA . THR A 1 170 ? -7.687 -2.285 -3.042 1.00 88.94 170 THR A CA 1
ATOM 1303 C C . THR A 1 170 ? -7.453 -2.405 -1.543 1.00 88.94 170 THR A C 1
ATOM 1305 O O . THR A 1 170 ? -8.421 -2.563 -0.804 1.00 88.94 170 THR A O 1
ATOM 1308 N N . SER A 1 171 ? -6.225 -2.199 -1.060 1.00 85.69 171 SER A N 1
ATOM 1309 C CA . SER A 1 171 ? -5.964 -2.165 0.385 1.00 85.69 171 SER A CA 1
ATOM 1310 C C . SER A 1 171 ? -6.679 -1.014 1.101 1.00 85.69 171 SER A C 1
ATOM 1312 O O . SER A 1 171 ? -7.195 -1.205 2.197 1.00 85.69 171 SER A O 1
ATOM 1314 N N . ALA A 1 172 ? -6.766 0.169 0.488 1.00 84.62 172 ALA A N 1
ATOM 1315 C CA . ALA A 1 172 ? -7.503 1.288 1.076 1.00 84.62 172 ALA A CA 1
ATOM 1316 C C . ALA A 1 172 ? -9.020 1.020 1.142 1.00 84.62 172 ALA A C 1
ATOM 1318 O O . ALA A 1 172 ? -9.675 1.421 2.102 1.00 84.62 172 ALA A O 1
ATOM 1319 N N . ILE A 1 173 ? -9.585 0.334 0.140 1.00 86.12 173 ILE A N 1
ATOM 1320 C CA . ILE A 1 173 ? -10.992 -0.099 0.150 1.00 86.12 173 ILE A CA 1
ATOM 1321 C C . ILE A 1 173 ? -11.232 -1.112 1.273 1.00 86.12 173 ILE A C 1
ATOM 1323 O O . ILE A 1 173 ? -12.228 -0.985 1.984 1.00 86.12 173 ILE A O 1
ATOM 1327 N N . ALA A 1 174 ? -10.321 -2.075 1.442 1.00 87.06 174 ALA A N 1
ATOM 1328 C CA . ALA A 1 174 ? -10.401 -3.100 2.478 1.00 87.06 174 ALA A CA 1
ATOM 1329 C C . ALA A 1 174 ? -10.510 -2.479 3.881 1.00 87.06 174 ALA A C 1
ATOM 1331 O O . ALA A 1 174 ? -11.491 -2.714 4.589 1.00 87.06 174 ALA A O 1
ATOM 1332 N N . ASP A 1 175 ? -9.586 -1.565 4.199 1.00 84.06 175 ASP A N 1
ATOM 1333 C CA . ASP A 1 175 ? -9.573 -0.822 5.462 1.00 84.06 175 ASP A CA 1
ATOM 1334 C C . ASP A 1 175 ? -10.873 -0.028 5.683 1.00 84.06 175 ASP A C 1
ATOM 1336 O O . ASP A 1 175 ? -11.483 -0.078 6.755 1.00 84.06 175 ASP A O 1
ATOM 1340 N N . ARG A 1 176 ? -11.352 0.680 4.651 1.00 82.50 176 ARG A N 1
ATOM 1341 C CA . ARG A 1 176 ? -12.538 1.540 4.778 1.00 82.50 176 ARG A CA 1
ATOM 1342 C C . ARG A 1 176 ? -13.852 0.796 4.879 1.00 82.50 176 ARG A C 1
ATOM 1344 O O . ARG A 1 176 ? -14.786 1.337 5.471 1.00 82.50 176 ARG A O 1
ATOM 1351 N N . ALA A 1 177 ? -13.945 -0.398 4.311 1.00 86.06 177 ALA A N 1
ATOM 1352 C CA . ALA A 1 177 ? -15.155 -1.191 4.415 1.00 86.06 177 ALA A CA 1
ATOM 1353 C C . ALA A 1 177 ? -15.387 -1.706 5.840 1.00 86.06 177 ALA A C 1
ATOM 1355 O O . ALA A 1 177 ? -16.537 -1.931 6.208 1.00 86.06 177 ALA A O 1
ATOM 1356 N N . ALA A 1 178 ? -14.321 -1.881 6.634 1.00 78.50 178 ALA A N 1
ATOM 1357 C CA . ALA A 1 178 ? -14.374 -2.491 7.965 1.00 78.50 178 ALA A CA 1
ATOM 1358 C C . ALA A 1 178 ? -15.081 -3.866 7.979 1.00 78.50 178 ALA A C 1
ATOM 1360 O O . ALA A 1 178 ? -15.626 -4.292 8.998 1.00 78.50 178 ALA A O 1
ATOM 1361 N N . LEU A 1 179 ? -15.081 -4.560 6.835 1.00 82.19 179 LEU A N 1
ATOM 1362 C CA . LEU A 1 179 ? -15.663 -5.885 6.659 1.00 82.19 179 LEU A CA 1
ATOM 1363 C C . LEU A 1 179 ? -14.524 -6.916 6.608 1.00 82.19 179 LEU A C 1
ATOM 1365 O O . LEU A 1 179 ? -13.734 -6.868 5.666 1.00 82.19 179 LEU A O 1
ATOM 1369 N N . PRO A 1 180 ? -14.452 -7.889 7.537 1.00 82.06 180 PRO A N 1
ATOM 1370 C CA . PRO A 1 180 ? -13.336 -8.843 7.602 1.00 82.06 180 PRO A CA 1
ATOM 1371 C C . PRO A 1 180 ? -13.102 -9.635 6.307 1.00 82.06 180 PRO A C 1
ATOM 1373 O O . PRO A 1 180 ? -11.969 -9.915 5.925 1.00 82.06 180 PRO A O 1
ATOM 1376 N N . TRP A 1 181 ? -14.175 -9.968 5.583 1.00 85.56 181 TRP A N 1
ATOM 1377 C CA . TRP A 1 181 ? -14.068 -10.674 4.305 1.00 85.56 181 TRP A CA 1
ATOM 1378 C C . TRP A 1 181 ? -13.472 -9.799 3.192 1.00 85.56 181 TRP A C 1
ATOM 1380 O O . TRP A 1 181 ? -12.916 -10.329 2.233 1.00 85.56 181 TRP A O 1
ATOM 1390 N N . MET A 1 182 ? -13.581 -8.470 3.290 1.00 89.25 182 MET A N 1
ATOM 1391 C CA . MET A 1 182 ? -12.951 -7.576 2.325 1.00 89.25 182 MET A CA 1
ATOM 1392 C C . MET A 1 182 ? -11.436 -7.562 2.514 1.00 89.25 182 MET A C 1
ATOM 1394 O O . MET A 1 182 ? -10.728 -7.663 1.518 1.00 89.25 182 MET A O 1
ATOM 1398 N N . ASP A 1 183 ? -10.928 -7.553 3.750 1.00 85.12 183 ASP A N 1
ATOM 1399 C CA . ASP A 1 183 ? -9.487 -7.714 4.003 1.00 85.12 183 ASP A CA 1
ATOM 1400 C C . ASP A 1 183 ? -8.959 -9.034 3.422 1.00 85.12 183 ASP A C 1
ATOM 1402 O O . ASP A 1 183 ? -7.928 -9.044 2.748 1.00 85.12 183 ASP A O 1
ATOM 1406 N N . LEU A 1 184 ? -9.724 -10.122 3.574 1.00 85.62 184 LEU A N 1
ATOM 1407 C CA . LEU A 1 184 ? -9.395 -11.445 3.029 1.00 85.62 184 LEU A CA 1
ATOM 1408 C C . LEU A 1 184 ? -9.202 -11.453 1.503 1.00 85.62 184 LEU A C 1
ATOM 1410 O O . LEU A 1 184 ? -8.405 -12.233 0.985 1.00 85.62 184 LEU A O 1
ATOM 1414 N N . VAL A 1 185 ? -9.937 -10.615 0.772 1.00 89.94 185 VAL A N 1
ATOM 1415 C CA . VAL A 1 185 ? -9.912 -10.591 -0.698 1.00 89.94 185 VAL A CA 1
ATOM 1416 C C . VAL A 1 185 ? -8.978 -9.503 -1.217 1.00 89.94 185 VAL A C 1
ATOM 1418 O O . VAL A 1 185 ? -8.131 -9.750 -2.077 1.00 89.94 185 VAL A O 1
ATOM 1421 N N . PHE A 1 186 ? -9.121 -8.288 -0.700 1.00 91.00 186 PHE A N 1
ATOM 1422 C CA . PHE A 1 186 ? -8.477 -7.107 -1.255 1.00 91.00 186 PHE A CA 1
ATOM 1423 C C . PHE A 1 186 ? -7.017 -6.951 -0.819 1.00 91.00 186 PHE A C 1
ATOM 1425 O O . PHE A 1 186 ? -6.226 -6.416 -1.595 1.00 91.00 186 PHE A O 1
ATOM 1432 N N . VAL A 1 187 ? -6.620 -7.450 0.359 1.00 88.25 187 VAL A N 1
ATOM 1433 C CA . VAL A 1 187 ? -5.208 -7.417 0.775 1.00 88.25 187 VAL A CA 1
ATOM 1434 C C . VAL A 1 187 ? -4.355 -8.363 -0.087 1.00 88.25 187 VAL A C 1
ATOM 1436 O O . VAL A 1 187 ? -3.357 -7.906 -0.638 1.00 88.25 187 VAL A O 1
ATOM 1439 N N . PRO A 1 188 ? -4.735 -9.632 -0.339 1.00 90.50 188 PRO A N 1
ATOM 1440 C CA . PRO A 1 188 ? -4.003 -10.462 -1.297 1.00 90.50 188 PRO A CA 1
ATOM 1441 C C . PRO A 1 188 ? -4.035 -9.916 -2.728 1.00 90.50 188 PRO A C 1
ATOM 1443 O O . PRO A 1 188 ? -3.025 -9.996 -3.429 1.00 90.50 188 PRO A O 1
ATOM 1446 N N . MET A 1 189 ? -5.160 -9.332 -3.170 1.00 89.88 189 MET A N 1
ATOM 1447 C CA . MET A 1 189 ? -5.229 -8.687 -4.487 1.00 89.88 189 MET A CA 1
ATOM 1448 C C . MET A 1 189 ? -4.222 -7.545 -4.622 1.00 89.88 189 MET A C 1
ATOM 1450 O O . MET A 1 189 ? -3.616 -7.418 -5.686 1.00 89.88 189 MET A O 1
ATOM 1454 N N . SER A 1 190 ? -3.996 -6.748 -3.572 1.00 91.56 190 SER A N 1
ATOM 1455 C CA . SER A 1 190 ? -3.034 -5.648 -3.654 1.00 91.56 190 SER A CA 1
ATOM 1456 C C . SER A 1 190 ? -1.624 -6.153 -3.948 1.00 91.56 190 SER A C 1
ATOM 1458 O O . SER A 1 190 ? -0.969 -5.667 -4.871 1.00 91.56 190 SER A O 1
ATOM 1460 N N . TYR A 1 191 ? -1.192 -7.203 -3.249 1.00 90.69 191 TYR A N 1
ATOM 1461 C CA . TYR A 1 191 ? 0.089 -7.856 -3.507 1.00 90.69 191 TYR A CA 1
ATOM 1462 C C . TYR A 1 191 ? 0.128 -8.540 -4.876 1.00 90.69 191 TYR A C 1
ATOM 1464 O O . TYR A 1 191 ? 1.137 -8.442 -5.577 1.00 90.69 191 TYR A O 1
ATOM 1472 N N . MET A 1 192 ? -0.971 -9.173 -5.301 1.00 91.19 192 MET A N 1
ATOM 1473 C CA . MET A 1 192 ? -1.087 -9.776 -6.630 1.00 91.19 192 MET A CA 1
ATOM 1474 C C . MET A 1 192 ? -0.859 -8.740 -7.735 1.00 91.19 192 MET A C 1
ATOM 1476 O O . MET A 1 192 ? -0.140 -9.028 -8.688 1.00 91.19 192 MET A O 1
ATOM 1480 N N . PHE A 1 193 ? -1.396 -7.522 -7.609 1.00 90.81 193 PHE A N 1
ATOM 1481 C CA . PHE A 1 193 ? -1.163 -6.466 -8.596 1.00 90.81 193 PHE A CA 1
ATOM 1482 C C . PHE A 1 193 ? 0.320 -6.088 -8.714 1.00 90.81 193 PHE A C 1
ATOM 1484 O O . PHE A 1 193 ? 0.817 -5.913 -9.830 1.00 90.81 193 PHE A O 1
ATOM 1491 N N . HIS A 1 194 ? 1.059 -6.051 -7.601 1.00 87.25 194 HIS A N 1
ATOM 1492 C CA . HIS A 1 194 ? 2.509 -5.830 -7.628 1.00 87.25 194 HIS A CA 1
ATOM 1493 C C . HIS A 1 194 ? 3.282 -7.009 -8.223 1.00 87.25 194 HIS A C 1
ATOM 1495 O O . HIS A 1 194 ? 4.233 -6.783 -8.974 1.00 87.25 194 HIS A O 1
ATOM 1501 N N . VAL A 1 195 ? 2.854 -8.249 -7.963 1.00 89.31 195 VAL A N 1
ATOM 1502 C CA . VAL A 1 195 ? 3.413 -9.446 -8.612 1.00 89.31 195 VAL A CA 1
ATOM 1503 C C . VAL A 1 195 ? 3.180 -9.391 -10.118 1.00 89.31 195 VAL A C 1
ATOM 1505 O O . VAL A 1 195 ? 4.130 -9.534 -10.883 1.00 89.31 195 VAL A O 1
ATOM 1508 N N . CYS A 1 196 ? 1.951 -9.111 -10.560 1.00 88.31 196 CYS A N 1
ATOM 1509 C CA . CYS A 1 196 ? 1.628 -8.948 -11.973 1.00 88.31 196 CYS A CA 1
ATOM 1510 C C . CYS A 1 196 ? 2.493 -7.858 -12.606 1.00 88.31 196 CYS A C 1
ATOM 1512 O O . CYS A 1 196 ? 3.118 -8.123 -13.627 1.00 88.31 196 CYS A O 1
ATOM 1514 N N . ARG A 1 197 ? 2.618 -6.681 -11.977 1.00 85.75 197 ARG A N 1
ATOM 1515 C CA . ARG A 1 197 ? 3.501 -5.604 -12.451 1.00 85.75 197 ARG A CA 1
ATOM 1516 C C . ARG A 1 197 ? 4.940 -6.086 -12.627 1.00 85.75 197 ARG A C 1
ATOM 1518 O O . ARG A 1 197 ? 5.548 -5.871 -13.675 1.00 85.75 197 ARG A O 1
ATOM 1525 N N . ALA A 1 198 ? 5.491 -6.725 -11.604 1.00 85.00 198 ALA A N 1
ATOM 1526 C CA . ALA A 1 198 ? 6.883 -7.145 -11.611 1.00 85.00 198 ALA A CA 1
ATOM 1527 C C . ALA A 1 198 ? 7.134 -8.226 -12.686 1.00 85.00 198 ALA A C 1
ATOM 1529 O O . ALA A 1 198 ? 8.069 -8.101 -13.476 1.00 85.00 198 ALA A O 1
ATOM 1530 N N . LEU A 1 199 ? 6.208 -9.182 -12.833 1.00 83.56 199 LEU A N 1
ATOM 1531 C CA . LEU A 1 199 ? 6.231 -10.189 -13.897 1.00 83.56 199 LEU A CA 1
ATOM 1532 C C . LEU A 1 199 ? 6.084 -9.581 -15.293 1.00 83.56 199 LEU A C 1
ATOM 1534 O O . LEU A 1 199 ? 6.802 -9.989 -16.201 1.00 83.56 199 LEU A O 1
ATOM 1538 N N . THR A 1 200 ? 5.192 -8.602 -15.485 1.00 84.69 200 THR A N 1
ATOM 1539 C CA . THR A 1 200 ? 5.037 -7.941 -16.790 1.00 84.69 200 THR A CA 1
ATOM 1540 C C . THR A 1 200 ? 6.335 -7.291 -17.254 1.00 84.69 200 THR A C 1
ATOM 1542 O O . THR A 1 200 ? 6.660 -7.386 -18.435 1.00 84.69 200 THR A O 1
ATOM 1545 N N . PHE A 1 201 ? 7.104 -6.718 -16.323 1.00 81.31 201 PHE A N 1
ATOM 1546 C CA . PHE A 1 201 ? 8.410 -6.133 -16.610 1.00 81.31 201 PHE A CA 1
ATOM 1547 C C . PHE A 1 201 ? 9.460 -7.207 -16.932 1.00 81.31 201 PHE A C 1
ATOM 1549 O O . PHE A 1 201 ? 10.176 -7.114 -17.927 1.00 81.31 201 PHE A O 1
ATOM 1556 N N . SER A 1 202 ? 9.523 -8.279 -16.135 1.00 80.62 202 SER A N 1
ATOM 1557 C CA . SER A 1 202 ? 10.444 -9.391 -16.401 1.00 80.62 202 SER A CA 1
ATOM 1558 C C . SER A 1 202 ? 10.175 -10.062 -17.752 1.00 80.62 202 SER A C 1
ATOM 1560 O O . SER A 1 202 ? 11.113 -10.413 -18.463 1.00 80.62 202 SER A O 1
ATOM 1562 N N . ILE A 1 203 ? 8.904 -10.209 -18.137 1.00 81.50 203 ILE A N 1
ATOM 1563 C CA . ILE A 1 203 ? 8.510 -10.799 -19.422 1.00 81.50 203 ILE A CA 1
ATOM 1564 C C . ILE A 1 203 ? 8.896 -9.881 -20.588 1.00 81.50 203 ILE A C 1
ATOM 1566 O O . ILE A 1 203 ? 9.374 -10.383 -21.608 1.00 81.50 203 ILE A O 1
ATOM 1570 N N . SER A 1 204 ? 8.722 -8.558 -20.464 1.00 78.06 204 SER A N 1
ATOM 1571 C CA . SER A 1 204 ? 9.112 -7.627 -21.531 1.00 78.06 204 SER A CA 1
ATOM 1572 C C . SER A 1 204 ? 10.621 -7.622 -21.774 1.00 78.06 204 SER A C 1
ATOM 1574 O O . SER A 1 204 ? 11.040 -7.677 -22.932 1.00 78.06 204 SER A O 1
ATOM 1576 N N . GLU A 1 205 ? 11.423 -7.645 -20.707 1.00 74.81 205 GLU A N 1
ATOM 1577 C CA . GLU A 1 205 ? 12.886 -7.731 -20.806 1.00 74.81 205 GLU A CA 1
ATOM 1578 C C . GLU A 1 205 ? 13.326 -9.055 -21.446 1.00 74.81 205 GLU A C 1
ATOM 1580 O O . GLU A 1 205 ? 14.080 -9.078 -22.422 1.00 74.81 205 GLU A O 1
ATOM 1585 N N . PHE A 1 206 ? 12.753 -10.172 -20.986 1.00 74.62 206 PHE A N 1
ATOM 1586 C CA . PHE A 1 206 ? 13.078 -11.495 -21.517 1.00 74.62 206 PHE A CA 1
ATOM 1587 C C . PHE A 1 206 ? 12.721 -11.641 -23.005 1.00 74.62 206 PHE A C 1
ATOM 1589 O O . PHE A 1 206 ? 13.465 -12.246 -23.786 1.00 74.62 206 PHE A O 1
ATOM 1596 N N . HIS A 1 207 ? 11.601 -11.052 -23.438 1.00 76.19 207 HIS A N 1
ATOM 1597 C CA . HIS A 1 207 ? 11.226 -11.025 -24.851 1.00 76.19 207 HIS A CA 1
ATOM 1598 C C . HIS A 1 207 ? 12.208 -10.215 -25.708 1.00 76.19 207 HIS A C 1
ATOM 1600 O O . HIS A 1 207 ? 12.470 -10.609 -26.851 1.00 76.19 207 HIS A O 1
ATOM 1606 N N . CYS A 1 208 ? 12.764 -9.120 -25.181 1.00 70.44 208 CYS A N 1
ATOM 1607 C CA . CYS A 1 208 ? 13.783 -8.325 -25.868 1.00 70.44 208 CYS A CA 1
ATOM 1608 C C . CYS A 1 208 ? 15.076 -9.123 -26.073 1.00 70.44 208 CYS A C 1
ATOM 1610 O O . CYS A 1 208 ? 15.579 -9.192 -27.201 1.00 70.44 208 CYS A O 1
ATOM 1612 N N . GLU A 1 209 ? 15.563 -9.805 -25.033 1.00 71.94 209 GLU A N 1
ATOM 1613 C CA . GLU A 1 209 ? 16.755 -10.655 -25.130 1.00 71.94 209 GLU A CA 1
ATOM 1614 C C . GLU A 1 209 ? 16.558 -11.814 -26.114 1.00 71.94 209 GLU A C 1
ATOM 1616 O O . GLU A 1 209 ? 17.390 -12.028 -27.002 1.00 71.94 209 GLU A O 1
ATOM 1621 N N . CYS A 1 210 ? 15.422 -12.518 -26.031 1.00 70.81 210 CYS A N 1
ATOM 1622 C CA . CYS A 1 210 ? 15.112 -13.627 -26.935 1.00 70.81 210 CYS A CA 1
ATOM 1623 C C . CYS A 1 210 ? 15.004 -13.166 -28.393 1.00 70.81 210 CYS A C 1
ATOM 1625 O O . CYS A 1 210 ? 15.527 -13.825 -29.295 1.00 70.81 210 CYS A O 1
ATOM 1627 N N . ARG A 1 211 ? 14.373 -12.010 -28.648 1.00 72.69 211 ARG A N 1
ATOM 1628 C CA . ARG A 1 211 ? 14.283 -11.431 -29.997 1.00 72.69 211 ARG A CA 1
ATOM 1629 C C . ARG A 1 211 ? 15.662 -11.015 -30.515 1.00 72.69 211 ARG A C 1
ATOM 1631 O O . ARG A 1 211 ? 15.972 -11.266 -31.682 1.00 72.69 211 ARG A O 1
ATOM 1638 N N . GLY A 1 212 ? 16.502 -10.429 -29.663 1.00 70.19 212 GLY A N 1
ATOM 1639 C CA . GLY A 1 212 ? 17.886 -10.081 -29.987 1.00 70.19 212 GLY A CA 1
ATOM 1640 C C . GLY A 1 212 ? 18.718 -11.312 -30.354 1.00 70.19 212 GLY A C 1
ATOM 1641 O O . GLY A 1 212 ? 19.321 -11.355 -31.431 1.00 70.19 212 GLY A O 1
ATOM 1642 N N . ALA A 1 213 ? 18.686 -12.348 -29.515 1.00 72.38 213 ALA A N 1
ATOM 1643 C CA . ALA A 1 213 ? 19.360 -13.621 -29.752 1.00 72.38 213 ALA A CA 1
ATOM 1644 C C . ALA A 1 213 ? 18.875 -14.294 -31.046 1.00 72.38 213 ALA A C 1
ATOM 1646 O O . ALA A 1 213 ? 19.696 -14.673 -31.884 1.00 72.38 213 ALA A O 1
ATOM 1647 N N . TRP A 1 214 ? 17.557 -14.352 -31.262 1.00 71.00 214 TRP A N 1
ATOM 1648 C CA . TRP A 1 214 ? 16.958 -14.919 -32.472 1.00 71.00 214 TRP A CA 1
ATOM 1649 C C . TRP A 1 214 ? 17.357 -14.155 -33.735 1.00 71.00 214 TRP A C 1
ATOM 1651 O O . TRP A 1 214 ? 17.717 -14.761 -34.742 1.00 71.00 214 TRP A O 1
ATOM 1661 N N . SER A 1 215 ? 17.366 -12.819 -33.688 1.00 73.38 215 SER A N 1
ATOM 1662 C CA . SER A 1 215 ? 17.791 -11.999 -34.829 1.00 73.38 215 SER A CA 1
ATOM 1663 C C . SER A 1 215 ? 19.269 -12.213 -35.180 1.00 73.38 215 SER A C 1
ATOM 1665 O O . SER A 1 215 ? 19.625 -12.275 -36.358 1.00 73.38 215 SER A O 1
ATOM 1667 N N . ASN A 1 216 ? 20.132 -12.402 -34.176 1.00 74.00 216 ASN A N 1
ATOM 1668 C CA . ASN A 1 216 ? 21.549 -12.697 -34.376 1.00 74.00 216 ASN A CA 1
ATOM 1669 C C . ASN A 1 216 ? 21.769 -14.109 -34.931 1.00 74.00 216 ASN A C 1
ATOM 1671 O O . ASN A 1 216 ? 22.602 -14.288 -35.821 1.00 74.00 216 ASN A O 1
ATOM 1675 N N . LEU A 1 217 ? 21.011 -15.096 -34.447 1.00 77.25 217 LEU A N 1
ATOM 1676 C CA . LEU A 1 217 ? 20.995 -16.455 -34.990 1.00 77.25 217 LEU A CA 1
ATOM 1677 C C . LEU A 1 217 ? 20.503 -16.472 -36.440 1.00 77.25 217 LEU A C 1
ATOM 1679 O O . LEU A 1 217 ? 21.158 -17.072 -37.284 1.00 77.25 217 LEU A O 1
ATOM 1683 N N . SER A 1 218 ? 19.431 -15.743 -36.756 1.00 79.00 218 SER A N 1
ATOM 1684 C CA . SER A 1 218 ? 18.908 -15.609 -38.120 1.00 79.00 218 SER A CA 1
ATOM 1685 C C . SER A 1 218 ? 19.922 -14.950 -39.062 1.00 79.00 218 SER A C 1
ATOM 1687 O O . SER A 1 218 ? 20.184 -15.479 -40.139 1.00 79.00 218 SER A O 1
ATOM 1689 N N . LYS A 1 219 ? 20.578 -13.857 -38.642 1.00 78.44 219 LYS A N 1
ATOM 1690 C CA . LYS A 1 219 ? 21.632 -13.201 -39.439 1.00 78.44 219 LYS A CA 1
ATOM 1691 C C . LYS A 1 219 ? 22.854 -14.097 -39.651 1.00 78.44 219 LYS A C 1
ATOM 1693 O O . LYS A 1 219 ? 23.438 -14.073 -40.732 1.00 78.44 219 LYS A O 1
ATOM 1698 N N . LYS A 1 220 ? 23.257 -14.877 -38.641 1.00 80.31 220 LYS A N 1
ATOM 1699 C CA . LYS A 1 220 ? 24.347 -15.855 -38.781 1.00 80.31 220 LYS A CA 1
ATOM 1700 C C . LYS A 1 220 ? 23.936 -16.998 -39.710 1.00 80.31 220 LYS A C 1
ATOM 1702 O O . LYS A 1 220 ? 24.678 -17.290 -40.635 1.00 80.31 220 LYS A O 1
ATOM 1707 N N . GLY A 1 221 ? 22.746 -17.572 -39.532 1.00 75.50 221 GLY A N 1
ATOM 1708 C CA . GLY A 1 221 ? 22.201 -18.623 -40.398 1.00 75.50 221 GLY A CA 1
ATOM 1709 C C . GLY A 1 221 ? 22.082 -18.188 -41.861 1.00 75.50 221 GLY A C 1
ATOM 1710 O O . GLY A 1 221 ? 22.491 -18.925 -42.751 1.00 75.50 221 GLY A O 1
ATOM 1711 N N . ALA A 1 222 ? 21.641 -16.952 -42.113 1.00 72.25 222 ALA A N 1
ATOM 1712 C CA . ALA A 1 222 ? 21.585 -16.382 -43.459 1.00 72.25 222 ALA A CA 1
ATOM 1713 C C . ALA A 1 222 ? 22.972 -16.244 -44.114 1.00 72.25 222 ALA A C 1
ATOM 1715 O O . ALA A 1 222 ? 23.084 -16.426 -45.320 1.00 72.25 222 ALA A O 1
ATOM 1716 N N . LYS A 1 223 ? 24.033 -15.971 -43.337 1.00 72.94 223 LYS A N 1
ATOM 1717 C CA . LYS A 1 223 ? 25.416 -15.938 -43.848 1.00 72.94 223 LYS A CA 1
ATOM 1718 C C . LYS A 1 223 ? 25.977 -17.324 -44.168 1.00 72.94 223 LYS A C 1
ATOM 1720 O O . LYS A 1 223 ? 26.792 -17.431 -45.072 1.00 72.94 223 LYS A O 1
ATOM 1725 N N . TYR A 1 224 ? 25.569 -18.371 -43.451 1.00 66.88 224 TYR A N 1
ATOM 1726 C CA . TYR A 1 224 ? 25.996 -19.737 -43.776 1.00 66.88 224 TYR A CA 1
ATOM 1727 C C . TYR A 1 224 ? 25.281 -20.269 -45.026 1.00 66.88 224 TYR A C 1
ATOM 1729 O O . TYR A 1 224 ? 25.913 -20.909 -45.857 1.00 66.88 224 TYR A O 1
ATOM 1737 N N . LEU A 1 225 ? 24.007 -19.911 -45.218 1.00 64.38 225 LEU A N 1
ATOM 1738 C CA . LEU A 1 225 ? 23.229 -20.317 -46.394 1.00 64.38 225 LEU A CA 1
ATOM 1739 C C . LEU A 1 225 ? 23.672 -19.632 -47.699 1.00 64.38 225 LEU A C 1
ATOM 1741 O O . LEU A 1 225 ? 23.478 -20.196 -48.771 1.00 64.38 225 LEU A O 1
ATOM 1745 N N . THR A 1 226 ? 24.289 -18.447 -47.648 1.00 61.50 226 THR A N 1
ATOM 1746 C CA . THR A 1 226 ? 24.823 -17.784 -48.854 1.00 61.50 226 THR A CA 1
ATOM 1747 C C . THR A 1 226 ? 26.219 -18.258 -49.259 1.00 61.50 226 THR A C 1
ATOM 1749 O O . THR A 1 226 ? 26.588 -18.098 -50.419 1.00 61.50 226 THR A O 1
ATOM 1752 N N . VAL A 1 227 ? 26.991 -18.876 -48.358 1.00 56.59 227 VAL A N 1
ATOM 1753 C CA . VAL A 1 227 ? 28.330 -19.412 -48.681 1.00 56.59 227 VAL A CA 1
ATOM 1754 C C . VAL A 1 227 ? 28.239 -20.744 -49.436 1.00 56.59 227 VAL A C 1
ATOM 1756 O O . VAL A 1 227 ? 29.083 -21.033 -50.280 1.00 56.59 227 VAL A O 1
ATOM 1759 N N . GLU A 1 228 ? 27.179 -21.521 -49.220 1.00 53.06 228 GLU A N 1
ATOM 1760 C CA . GLU A 1 228 ? 26.989 -22.819 -49.885 1.00 53.06 228 GLU A CA 1
ATOM 1761 C C . GLU A 1 228 ? 26.464 -22.690 -51.331 1.00 53.06 228 GLU A C 1
ATOM 1763 O O . GLU A 1 228 ? 26.591 -23.616 -52.127 1.00 53.06 228 GLU A O 1
ATOM 1768 N N . GLY A 1 229 ? 25.958 -21.510 -51.716 1.00 53.28 229 GLY A N 1
ATOM 1769 C CA . GLY A 1 229 ? 25.502 -21.213 -53.080 1.00 53.28 229 GLY A CA 1
ATOM 1770 C C . GLY A 1 229 ? 26.603 -20.800 -54.066 1.00 53.28 229 GLY A C 1
ATOM 1771 O O . GLY A 1 229 ? 26.387 -20.880 -55.271 1.00 53.28 229 GLY A O 1
ATOM 1772 N N . HIS A 1 230 ? 27.788 -20.393 -53.594 1.00 51.72 230 HIS A N 1
ATOM 1773 C CA . HIS A 1 230 ? 28.887 -19.976 -54.480 1.00 51.72 230 HIS A CA 1
ATOM 1774 C C . HIS A 1 230 ? 29.906 -21.074 -54.793 1.00 51.72 230 HIS A C 1
ATOM 1776 O O . HIS A 1 230 ? 30.666 -20.933 -55.744 1.00 51.72 230 HIS A O 1
ATOM 1782 N N . HIS A 1 231 ? 29.883 -22.212 -54.093 1.00 52.22 231 HIS A N 1
ATOM 1783 C CA . HIS A 1 231 ? 30.767 -23.330 -54.441 1.00 52.22 231 HIS A CA 1
ATOM 1784 C C . HIS A 1 231 ? 30.275 -24.193 -55.610 1.00 52.22 231 HIS A C 1
ATOM 1786 O O . HIS A 1 231 ? 31.040 -25.019 -56.106 1.00 52.22 231 HIS A O 1
ATOM 1792 N N . HIS A 1 232 ? 29.047 -23.986 -56.094 1.00 50.66 232 HIS A N 1
ATOM 1793 C CA . HIS A 1 232 ? 28.520 -24.760 -57.219 1.00 50.66 232 HIS A CA 1
ATOM 1794 C C . HIS A 1 232 ? 28.765 -24.116 -58.599 1.00 50.66 232 HIS A C 1
ATOM 1796 O O . HIS A 1 232 ? 28.668 -24.817 -59.604 1.00 50.66 232 HIS A O 1
ATOM 1802 N N . GLU A 1 233 ? 29.146 -22.833 -58.671 1.00 56.12 233 GLU A N 1
ATOM 1803 C CA . GLU A 1 233 ? 29.505 -22.174 -59.944 1.00 56.12 233 GLU A CA 1
ATOM 1804 C C . GLU A 1 233 ? 31.008 -22.258 -60.276 1.00 56.12 233 GLU A C 1
ATOM 1806 O O . GLU A 1 233 ? 31.380 -22.225 -61.450 1.00 56.12 233 GLU A O 1
ATOM 1811 N N . ASP A 1 234 ? 31.882 -22.466 -59.287 1.00 53.81 234 ASP A N 1
ATOM 1812 C CA . ASP A 1 234 ? 33.330 -22.596 -59.529 1.00 53.81 234 ASP A CA 1
ATOM 1813 C C . ASP A 1 234 ? 33.770 -24.020 -59.923 1.00 53.81 234 ASP A C 1
ATOM 1815 O O . ASP A 1 234 ? 34.868 -24.210 -60.451 1.00 53.81 234 ASP A O 1
ATOM 1819 N N . LEU A 1 235 ? 32.904 -25.026 -59.755 1.00 54.22 235 LEU A N 1
ATOM 1820 C CA . LEU A 1 235 ? 33.159 -26.397 -60.221 1.00 54.22 235 LEU A CA 1
ATOM 1821 C C . LEU A 1 235 ? 32.913 -26.591 -61.728 1.00 54.22 235 LEU A C 1
ATOM 1823 O O . LEU A 1 235 ? 33.435 -27.547 -62.297 1.00 54.22 235 LEU A O 1
ATOM 1827 N N . GLU A 1 236 ? 32.219 -25.669 -62.406 1.00 54.31 236 GLU A N 1
ATOM 1828 C CA . GLU A 1 236 ? 32.077 -25.707 -63.873 1.00 54.31 236 GLU A CA 1
ATOM 1829 C C . GLU A 1 236 ? 33.157 -24.918 -64.632 1.00 54.31 236 GLU A C 1
ATOM 1831 O O . GLU A 1 236 ? 33.274 -25.057 -65.850 1.00 54.31 236 GLU A O 1
ATOM 1836 N N . ARG A 1 237 ? 34.009 -24.133 -63.954 1.00 53.84 237 ARG A N 1
ATOM 1837 C CA . ARG A 1 237 ? 35.018 -23.286 -64.629 1.00 53.84 237 ARG A CA 1
ATOM 1838 C C . ARG A 1 237 ? 36.467 -23.789 -64.514 1.00 53.84 237 ARG A C 1
ATOM 1840 O O . ARG A 1 237 ? 37.391 -23.128 -64.981 1.00 53.84 237 ARG A O 1
ATOM 1847 N N . GLY A 1 238 ? 36.675 -24.980 -63.951 1.00 48.75 238 GLY A N 1
ATOM 1848 C CA . GLY A 1 238 ? 37.993 -25.523 -63.600 1.00 48.75 238 GLY A CA 1
ATOM 1849 C C . GLY A 1 238 ? 38.472 -26.747 -64.393 1.00 48.75 238 GLY A C 1
ATOM 1850 O O . GLY A 1 238 ? 39.025 -27.655 -63.783 1.00 48.75 238 GLY A O 1
ATOM 1851 N N . SER A 1 239 ? 38.294 -26.815 -65.720 1.00 50.22 239 SER A N 1
ATOM 1852 C CA . SER A 1 239 ? 38.872 -27.893 -66.559 1.00 50.22 239 SER A CA 1
ATOM 1853 C C . SER A 1 239 ? 39.888 -27.429 -67.613 1.00 50.22 239 SER A C 1
ATOM 1855 O O . SER A 1 239 ? 40.264 -28.204 -68.491 1.00 50.22 239 SER A O 1
ATOM 1857 N N . ALA A 1 240 ? 40.411 -26.201 -67.520 1.00 55.09 240 ALA A N 1
ATOM 1858 C CA . ALA A 1 240 ? 41.442 -25.730 -68.446 1.00 55.09 240 ALA A CA 1
ATOM 1859 C C . ALA A 1 240 ? 42.409 -24.719 -67.811 1.00 55.09 240 ALA A C 1
ATOM 1861 O O . ALA A 1 240 ? 42.278 -23.522 -68.017 1.00 55.09 240 ALA A O 1
ATOM 1862 N N . SER A 1 241 ? 43.414 -25.195 -67.070 1.00 47.22 241 SER A N 1
ATOM 1863 C CA . SER A 1 241 ? 44.775 -24.631 -67.128 1.00 47.22 241 SER A CA 1
ATOM 1864 C C . SER A 1 241 ? 45.731 -25.479 -66.291 1.00 47.22 241 SER A C 1
ATOM 1866 O O . SER A 1 241 ? 45.878 -25.331 -65.080 1.00 47.22 241 SER A O 1
ATOM 1868 N N . ARG A 1 242 ? 46.377 -26.419 -66.975 1.00 46.41 242 ARG A N 1
ATOM 1869 C CA . ARG A 1 242 ? 47.518 -27.194 -66.497 1.00 46.41 242 ARG A CA 1
ATOM 1870 C C . ARG A 1 242 ? 48.764 -26.392 -66.872 1.00 46.41 242 ARG A C 1
ATOM 1872 O O . ARG A 1 242 ? 49.043 -26.265 -68.060 1.00 46.41 242 ARG A O 1
ATOM 1879 N N . GLY A 1 243 ? 49.493 -25.837 -65.900 1.00 42.09 243 GLY A N 1
ATOM 1880 C CA . GLY A 1 243 ? 50.561 -24.894 -66.252 1.00 42.09 243 GLY A CA 1
ATOM 1881 C C . GLY A 1 243 ? 51.560 -24.460 -65.180 1.00 42.09 243 GLY A C 1
ATOM 1882 O O . GLY A 1 243 ? 51.949 -23.308 -65.204 1.00 42.09 243 GLY A O 1
ATOM 1883 N N . GLY A 1 244 ? 52.019 -25.369 -64.314 1.00 42.47 244 GLY A N 1
ATOM 1884 C CA . GLY A 1 244 ? 53.419 -25.421 -63.859 1.00 42.47 244 GLY A CA 1
ATOM 1885 C C . GLY A 1 244 ? 53.994 -24.373 -62.889 1.00 42.47 244 GLY A C 1
ATOM 1886 O O . GLY A 1 244 ? 53.630 -23.204 -62.867 1.00 42.47 244 GLY A O 1
ATOM 1887 N N . ARG A 1 245 ? 55.072 -24.840 -62.232 1.00 42.97 245 ARG A N 1
ATOM 1888 C CA . ARG A 1 245 ? 56.151 -24.089 -61.560 1.00 42.97 245 ARG A CA 1
ATOM 1889 C C . ARG A 1 245 ? 55.836 -23.635 -60.134 1.00 42.97 245 ARG A C 1
ATOM 1891 O O . ARG A 1 245 ? 54.821 -23.011 -59.895 1.00 42.97 245 ARG A O 1
ATOM 1898 N N . ALA A 1 246 ? 56.692 -23.790 -59.138 1.00 43.25 246 ALA A N 1
ATOM 1899 C CA . ALA A 1 246 ? 57.850 -24.622 -58.819 1.00 43.25 246 ALA A CA 1
ATOM 1900 C C . ALA A 1 246 ? 58.173 -24.233 -57.364 1.00 43.25 246 ALA A C 1
ATOM 1902 O O . ALA A 1 246 ? 57.888 -23.112 -56.943 1.00 43.25 246 ALA A O 1
ATOM 1903 N N . SER A 1 247 ? 58.769 -25.164 -56.635 1.00 45.22 247 SER A N 1
ATOM 1904 C CA . SER A 1 247 ? 59.268 -25.059 -55.270 1.00 45.22 247 SER A CA 1
ATOM 1905 C C . SER A 1 247 ? 59.883 -23.713 -54.874 1.00 45.22 247 SER A C 1
ATOM 1907 O O . SER A 1 247 ? 60.718 -23.168 -55.598 1.00 45.22 247 SER A O 1
ATOM 1909 N N . ARG A 1 248 ? 59.601 -23.283 -53.641 1.00 44.16 248 ARG A N 1
ATOM 1910 C CA . ARG A 1 248 ? 60.627 -22.676 -52.790 1.00 44.16 248 ARG A CA 1
ATOM 1911 C C . ARG A 1 248 ? 60.350 -22.985 -51.319 1.00 44.16 248 ARG A C 1
ATOM 1913 O O . ARG A 1 248 ? 59.493 -22.374 -50.689 1.00 44.16 248 ARG A O 1
ATOM 1920 N N . GLU A 1 249 ? 61.069 -24.002 -50.860 1.00 46.62 249 GLU A N 1
ATOM 1921 C CA . GLU A 1 249 ? 61.449 -24.257 -49.472 1.00 46.62 249 GLU A CA 1
ATOM 1922 C C . GLU A 1 249 ? 62.334 -23.130 -48.913 1.00 46.62 249 GLU A C 1
ATOM 1924 O O . GLU A 1 249 ? 62.819 -22.277 -49.659 1.00 46.62 249 GLU A O 1
ATOM 1929 N N . ASP A 1 250 ? 62.560 -23.236 -47.602 1.00 42.84 250 ASP A N 1
ATOM 1930 C CA . ASP A 1 250 ? 63.498 -22.536 -46.715 1.00 42.84 250 ASP A CA 1
ATOM 1931 C C . ASP A 1 250 ? 62.824 -21.527 -45.775 1.00 42.84 250 ASP A C 1
ATOM 1933 O O . ASP A 1 250 ? 62.357 -20.463 -46.172 1.00 42.84 250 ASP A O 1
ATOM 1937 N N . ASN A 1 251 ? 62.553 -21.942 -44.533 1.00 41.88 251 ASN A N 1
ATOM 1938 C CA . ASN A 1 251 ? 63.495 -22.003 -43.401 1.00 41.88 251 ASN A CA 1
ATOM 1939 C C . ASN A 1 251 ? 63.896 -20.602 -42.921 1.00 41.88 251 ASN A C 1
ATOM 1941 O O . ASN A 1 251 ? 64.657 -19.908 -43.585 1.00 41.88 251 ASN A O 1
ATOM 1945 N N . ASN A 1 252 ? 63.447 -20.227 -41.718 1.00 42.06 252 ASN A N 1
ATOM 1946 C CA . ASN A 1 252 ? 64.399 -19.865 -40.670 1.00 42.06 252 ASN A CA 1
ATOM 1947 C C . ASN A 1 252 ? 63.762 -19.817 -39.279 1.00 42.06 252 ASN A C 1
ATOM 1949 O O . ASN A 1 252 ? 62.804 -19.094 -39.006 1.00 42.06 252 ASN A O 1
ATOM 1953 N N . SER A 1 253 ? 64.376 -20.633 -38.435 1.00 40.19 253 SER A N 1
ATOM 1954 C CA . SER A 1 253 ? 64.292 -20.740 -36.992 1.00 40.19 253 SER A CA 1
ATOM 1955 C C . SER A 1 253 ? 64.883 -19.517 -36.279 1.00 40.19 253 SER A C 1
ATOM 1957 O O . SER A 1 253 ? 65.680 -18.783 -36.851 1.00 40.19 253 SER A O 1
ATOM 1959 N N . GLU A 1 254 ? 64.521 -19.404 -34.997 1.00 41.06 254 GLU A N 1
ATOM 1960 C CA . GLU A 1 254 ? 65.369 -18.982 -33.868 1.00 41.06 254 GLU A CA 1
ATOM 1961 C C . GLU A 1 254 ? 66.124 -17.641 -33.937 1.00 41.06 254 GLU A C 1
ATOM 1963 O O . GLU A 1 254 ? 67.056 -17.455 -34.707 1.00 41.06 254 GLU A O 1
ATOM 1968 N N . ALA A 1 255 ? 65.868 -16.769 -32.957 1.00 40.00 255 ALA A N 1
ATOM 1969 C CA . ALA A 1 255 ? 66.817 -16.582 -31.853 1.00 40.00 255 ALA A CA 1
ATOM 1970 C C . ALA A 1 255 ? 66.300 -15.552 -30.837 1.00 40.00 255 ALA A C 1
ATOM 1972 O O . ALA A 1 255 ? 65.991 -14.406 -31.155 1.00 40.00 255 ALA A O 1
ATOM 1973 N N . ALA A 1 256 ? 66.270 -15.982 -29.579 1.00 47.38 256 ALA A N 1
ATOM 1974 C CA . ALA A 1 256 ? 66.328 -15.123 -28.410 1.00 47.38 256 ALA A CA 1
ATOM 1975 C C . ALA A 1 256 ? 67.750 -14.563 -28.231 1.00 47.38 256 ALA A C 1
ATOM 1977 O O . ALA A 1 256 ? 68.712 -15.282 -28.484 1.00 47.38 256 ALA A O 1
ATOM 1978 N N . THR A 1 257 ? 67.889 -13.326 -27.744 1.00 41.38 257 THR A N 1
ATOM 1979 C CA . THR A 1 257 ? 68.940 -12.831 -26.813 1.00 41.38 257 THR A CA 1
ATOM 1980 C C . THR A 1 257 ? 68.724 -11.322 -26.618 1.00 41.38 257 THR A C 1
ATOM 1982 O O . THR A 1 257 ? 68.558 -10.579 -27.574 1.00 41.38 257 THR A O 1
ATOM 1985 N N . ALA A 1 258 ? 68.400 -10.864 -25.409 1.00 41.09 258 ALA A N 1
ATOM 1986 C CA . ALA A 1 258 ? 69.316 -10.528 -24.315 1.00 41.09 258 ALA A CA 1
ATOM 1987 C C . ALA A 1 258 ? 70.081 -9.205 -24.531 1.00 41.09 258 ALA A C 1
ATOM 1989 O O . ALA A 1 258 ? 70.961 -9.089 -25.373 1.00 41.09 258 ALA A O 1
ATOM 1990 N N . SER A 1 259 ? 69.711 -8.229 -23.700 1.00 47.97 259 SER A N 1
ATOM 1991 C CA . SER A 1 259 ? 70.581 -7.348 -22.914 1.00 47.97 259 SER A CA 1
ATOM 1992 C C . SER A 1 259 ? 71.978 -7.035 -23.464 1.00 47.97 259 SER A C 1
ATOM 1994 O O . SER A 1 259 ? 72.873 -7.870 -23.394 1.00 47.97 259 SER A O 1
ATOM 1996 N N . THR A 1 260 ? 72.250 -5.772 -23.799 1.00 45.06 260 THR A N 1
ATOM 1997 C CA . THR A 1 260 ? 73.579 -5.191 -23.548 1.00 45.06 260 THR A CA 1
ATOM 1998 C C . THR A 1 260 ? 73.454 -3.704 -23.236 1.00 45.06 260 THR A C 1
ATOM 2000 O O . THR A 1 260 ? 73.113 -2.876 -24.074 1.00 45.06 260 THR A O 1
ATOM 2003 N N . SER A 1 261 ? 73.726 -3.399 -21.973 1.00 48.59 261 SER A N 1
ATOM 2004 C CA . SER A 1 261 ? 74.168 -2.109 -21.473 1.00 48.59 261 SER A CA 1
ATOM 2005 C C . SER A 1 261 ? 75.495 -1.718 -22.121 1.00 48.59 261 SER A C 1
ATOM 2007 O O . SER A 1 261 ? 76.466 -2.466 -21.994 1.00 48.59 261 SER A O 1
ATOM 2009 N N . THR A 1 262 ? 75.585 -0.517 -22.687 1.00 45.88 262 THR A N 1
ATOM 2010 C CA . THR A 1 262 ? 76.885 0.118 -22.915 1.00 45.88 262 THR A CA 1
ATOM 2011 C C . THR A 1 262 ? 76.851 1.549 -22.421 1.00 45.88 262 THR A C 1
ATOM 2013 O O . THR A 1 262 ? 75.996 2.357 -22.782 1.00 45.88 262 THR A O 1
ATOM 2016 N N . ALA A 1 263 ? 77.783 1.796 -21.513 1.00 42.78 263 ALA A N 1
ATOM 2017 C CA . ALA A 1 263 ? 78.025 3.038 -20.832 1.00 42.78 263 ALA A CA 1
ATOM 2018 C C . ALA A 1 263 ? 78.564 4.122 -21.775 1.00 42.78 263 ALA A C 1
ATOM 2020 O O . ALA A 1 263 ? 79.280 3.845 -22.732 1.00 42.78 263 ALA A O 1
ATOM 2021 N N . ALA A 1 264 ? 78.232 5.359 -21.409 1.00 47.09 264 ALA A N 1
ATOM 2022 C CA . ALA A 1 264 ? 79.092 6.536 -21.422 1.00 47.09 264 ALA A CA 1
ATOM 2023 C C . ALA A 1 264 ? 80.137 6.660 -22.549 1.00 47.09 264 ALA A C 1
ATOM 2025 O O . ALA A 1 264 ? 81.272 6.208 -22.426 1.00 47.09 264 ALA A O 1
ATOM 2026 N N . SER A 1 265 ? 79.821 7.497 -23.537 1.00 45.47 265 SER A N 1
ATOM 2027 C CA . SER A 1 265 ? 80.811 8.419 -24.094 1.00 45.47 265 SER A CA 1
ATOM 2028 C C . SER A 1 265 ? 80.267 9.841 -23.996 1.00 45.47 265 SER A C 1
ATOM 2030 O O . SER A 1 265 ? 79.482 10.305 -24.821 1.00 45.47 265 SER A O 1
ATOM 2032 N N . SER A 1 266 ? 80.678 10.502 -22.919 1.00 52.41 266 SER A N 1
ATOM 2033 C CA . SER A 1 266 ? 80.642 11.947 -22.735 1.00 52.41 266 SER A CA 1
ATOM 2034 C C . SER A 1 266 ? 81.476 12.598 -23.845 1.00 52.41 266 SER A C 1
ATOM 2036 O O . SER A 1 266 ? 82.704 12.623 -23.765 1.00 52.41 266 SER A O 1
ATOM 2038 N N . SER A 1 267 ? 80.817 13.116 -24.880 1.00 47.00 267 SER A N 1
ATOM 2039 C CA . SER A 1 267 ? 81.396 14.126 -25.764 1.00 47.00 267 SER A CA 1
ATOM 2040 C C . SER A 1 267 ? 80.638 15.427 -25.542 1.00 47.00 267 SER A C 1
ATOM 2042 O O . SER A 1 267 ? 79.493 15.589 -25.968 1.00 47.00 267 SER A O 1
ATOM 2044 N N . ASP A 1 268 ? 81.305 16.306 -24.810 1.00 52.31 268 ASP A N 1
ATOM 2045 C CA . ASP A 1 268 ? 80.930 17.667 -24.475 1.00 52.31 268 ASP A CA 1
ATOM 2046 C C . ASP A 1 268 ? 80.799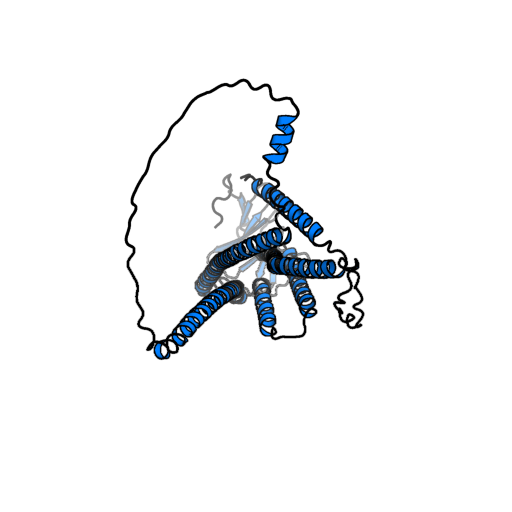 18.484 -25.770 1.00 52.31 268 ASP A C 1
ATOM 2048 O O . ASP A 1 268 ? 81.772 19.014 -26.305 1.00 52.31 268 ASP A O 1
ATOM 2052 N N . ASN A 1 269 ? 79.594 18.502 -26.339 1.00 47.03 269 ASN A N 1
ATOM 2053 C CA . ASN A 1 269 ? 79.277 19.317 -27.500 1.00 47.03 269 ASN A CA 1
ATOM 2054 C C . ASN A 1 269 ? 78.465 20.513 -27.003 1.00 47.03 269 ASN A C 1
ATOM 2056 O O . ASN A 1 269 ? 77.257 20.411 -26.774 1.00 47.03 269 ASN A O 1
ATOM 2060 N N . ARG A 1 270 ? 79.151 21.645 -26.795 1.00 52.75 270 ARG A N 1
ATOM 2061 C CA . ARG A 1 270 ? 78.541 22.965 -26.579 1.00 52.75 270 ARG A CA 1
ATOM 2062 C C . ARG A 1 270 ? 77.797 23.380 -27.849 1.00 52.75 270 ARG A C 1
ATOM 2064 O O . ARG A 1 270 ? 78.268 24.205 -28.625 1.00 52.75 270 ARG A O 1
ATOM 2071 N N . GLY A 1 271 ? 76.633 22.773 -28.053 1.00 53.53 271 GLY A N 1
ATOM 2072 C CA . GLY A 1 271 ? 75.643 23.211 -29.020 1.00 53.53 271 GLY A CA 1
ATOM 2073 C C . GLY A 1 271 ? 75.099 24.566 -28.586 1.00 53.53 271 GLY A C 1
ATOM 2074 O O . GLY A 1 271 ? 74.713 24.759 -27.432 1.00 53.53 271 GLY A O 1
ATOM 2075 N N . SER A 1 272 ? 75.117 25.512 -29.516 1.00 56.06 272 SER A N 1
ATOM 2076 C CA . SER A 1 272 ? 74.580 26.857 -29.340 1.00 56.06 272 SER A CA 1
ATOM 2077 C C . SER A 1 272 ? 73.128 26.801 -28.819 1.00 56.06 272 SER A C 1
ATOM 2079 O O . SER A 1 272 ? 72.366 25.946 -29.284 1.00 56.06 272 SER A O 1
ATOM 2081 N N . PRO A 1 273 ? 72.692 27.700 -27.907 1.00 56.47 273 PRO A N 1
ATOM 2082 C CA . PRO A 1 273 ? 71.345 27.687 -27.315 1.00 56.47 273 PRO A CA 1
ATOM 2083 C C . PRO A 1 273 ? 70.172 27.685 -28.317 1.00 56.47 273 PRO A C 1
ATOM 2085 O O . PRO A 1 273 ? 69.042 27.399 -27.928 1.00 56.47 273 PRO A O 1
ATOM 2088 N N . GLY A 1 274 ? 70.420 27.960 -29.604 1.00 55.56 274 GLY A N 1
ATOM 2089 C CA . GLY A 1 274 ? 69.420 27.891 -30.676 1.00 55.56 274 GLY A CA 1
ATOM 2090 C C . GLY A 1 274 ? 69.176 26.496 -31.277 1.00 55.56 274 GLY A C 1
ATOM 2091 O O . GLY A 1 274 ? 68.069 26.218 -31.738 1.00 55.56 274 GLY A O 1
ATOM 2092 N N . GLU A 1 275 ? 70.147 25.575 -31.243 1.00 56.69 275 GLU A N 1
ATOM 2093 C CA . GLU A 1 275 ? 70.005 24.272 -31.923 1.00 56.69 275 GLU A CA 1
ATOM 2094 C C . GLU A 1 275 ? 69.123 23.281 -31.156 1.00 56.69 275 GLU A C 1
ATOM 2096 O O . GLU A 1 275 ? 68.476 22.424 -31.763 1.00 56.69 275 GLU A O 1
ATOM 2101 N N . TYR A 1 276 ? 69.021 23.412 -29.830 1.00 59.03 276 TYR A N 1
ATOM 2102 C CA . TYR A 1 276 ? 68.165 22.532 -29.031 1.00 59.03 276 TYR A CA 1
ATOM 2103 C C . TYR A 1 276 ? 66.672 22.819 -29.260 1.00 59.03 276 TYR A C 1
ATOM 2105 O O . TYR A 1 276 ? 65.865 21.892 -29.305 1.00 59.03 276 TYR A O 1
ATOM 2113 N N . GLN A 1 277 ? 66.287 24.082 -29.486 1.00 59.41 277 GLN A N 1
ATOM 2114 C CA . GLN A 1 277 ? 64.904 24.439 -29.832 1.00 59.41 277 GLN A CA 1
ATOM 2115 C C . GLN A 1 277 ? 64.538 24.005 -31.253 1.00 59.41 277 GLN A C 1
ATOM 2117 O O . GLN A 1 277 ? 63.461 23.444 -31.457 1.00 59.41 277 GLN A O 1
ATOM 2122 N N . GLN A 1 278 ? 65.441 24.174 -32.220 1.00 60.38 278 GLN A N 1
ATOM 2123 C CA . GLN A 1 278 ? 65.180 23.786 -33.606 1.00 60.38 278 GLN A CA 1
ATOM 2124 C C . GLN A 1 278 ? 65.161 22.262 -33.782 1.00 60.38 278 GLN A C 1
ATOM 2126 O O . GLN A 1 278 ? 64.282 21.723 -34.458 1.00 60.38 278 GLN A O 1
ATOM 2131 N N . ARG A 1 279 ? 66.040 21.537 -33.075 1.00 60.84 279 ARG A N 1
ATOM 2132 C CA . ARG A 1 279 ? 65.989 20.073 -33.031 1.00 60.84 279 ARG A CA 1
ATOM 2133 C C . ARG A 1 279 ? 64.763 19.576 -32.267 1.00 60.84 279 ARG A C 1
ATOM 2135 O O . ARG A 1 279 ? 64.222 18.562 -32.670 1.00 60.84 279 ARG A O 1
ATOM 2142 N N . LYS A 1 280 ? 64.244 20.285 -31.255 1.00 58.94 280 LYS A N 1
ATOM 2143 C CA . LYS A 1 280 ? 62.966 19.931 -30.600 1.00 58.94 280 LYS A CA 1
ATOM 2144 C C . LYS A 1 280 ? 61.744 20.218 -31.484 1.00 58.94 280 LYS A C 1
ATOM 2146 O O . LYS A 1 280 ? 60.775 19.476 -31.391 1.00 58.94 280 LYS A O 1
ATOM 2151 N N . MET A 1 281 ? 61.795 21.207 -32.382 1.00 58.72 281 MET A N 1
ATOM 2152 C CA . MET A 1 281 ? 60.730 21.449 -33.373 1.00 58.72 281 MET A CA 1
ATOM 2153 C C . MET A 1 281 ? 60.754 20.475 -34.561 1.00 58.72 281 MET A C 1
ATOM 2155 O O . MET A 1 281 ? 59.700 20.183 -35.111 1.00 58.72 281 MET A O 1
ATOM 2159 N N . LEU A 1 282 ? 61.921 19.938 -34.932 1.00 59.78 282 LEU A N 1
ATOM 2160 C CA . LEU A 1 282 ? 62.045 18.912 -35.981 1.00 59.78 282 LEU A CA 1
ATOM 2161 C C . LEU A 1 282 ? 61.930 17.472 -35.435 1.00 59.78 282 LEU A C 1
ATOM 2163 O O . LEU A 1 282 ? 61.467 16.585 -36.145 1.00 59.78 282 LEU A O 1
ATOM 2167 N N . SER A 1 283 ? 62.319 17.243 -34.174 1.00 56.62 283 SER A N 1
ATOM 2168 C CA . SER A 1 283 ? 62.194 15.966 -33.440 1.00 56.62 283 SER A CA 1
ATOM 2169 C C . SER A 1 283 ? 60.792 15.748 -32.873 1.00 56.62 283 SER A C 1
ATOM 2171 O O . SER A 1 283 ? 60.309 14.617 -32.833 1.00 56.62 283 SER A O 1
ATOM 2173 N N . ASN A 1 284 ? 60.071 16.827 -32.553 1.00 52.03 284 ASN A N 1
ATOM 2174 C CA . ASN A 1 284 ? 58.614 16.792 -32.558 1.00 52.03 284 ASN A CA 1
ATOM 2175 C C . ASN A 1 284 ? 58.177 16.782 -34.018 1.00 52.03 284 ASN A C 1
ATOM 2177 O O . ASN A 1 284 ? 57.625 17.769 -34.503 1.00 52.03 284 ASN A O 1
ATOM 2181 N N . GLY A 1 285 ? 58.508 15.688 -34.717 1.00 55.25 285 GLY A N 1
ATOM 2182 C CA . GLY A 1 285 ? 58.146 15.460 -36.101 1.00 55.25 285 GLY A CA 1
ATOM 2183 C C . GLY A 1 285 ? 56.723 15.934 -36.264 1.00 55.25 285 GLY A C 1
ATOM 2184 O O . GLY A 1 285 ? 55.867 15.539 -35.467 1.00 55.25 285 GLY A O 1
ATOM 2185 N N . VAL A 1 286 ? 56.534 16.870 -37.197 1.00 56.38 286 VAL A N 1
ATOM 2186 C CA . VAL A 1 286 ? 55.240 17.418 -37.591 1.00 56.38 286 VAL A CA 1
ATOM 2187 C C . VAL A 1 286 ? 54.370 16.208 -37.872 1.00 56.38 286 VAL A C 1
ATOM 2189 O O . VAL A 1 286 ? 54.433 15.615 -38.946 1.00 56.38 286 VAL A O 1
ATOM 2192 N N . ARG A 1 287 ? 53.672 15.748 -36.832 1.00 62.16 287 ARG A N 1
ATOM 2193 C CA . ARG A 1 287 ? 52.863 14.545 -36.855 1.00 62.16 287 ARG A CA 1
ATOM 2194 C C . ARG A 1 287 ? 51.775 14.958 -37.814 1.00 62.16 287 ARG A C 1
ATOM 2196 O O . ARG A 1 287 ? 50.997 15.841 -37.450 1.00 62.16 287 ARG A O 1
ATOM 2203 N N . ALA A 1 288 ? 51.875 14.464 -39.054 1.00 66.62 288 ALA A N 1
ATOM 2204 C CA . ALA A 1 288 ? 51.023 14.853 -40.168 1.00 66.62 288 ALA A CA 1
ATOM 2205 C C . ALA A 1 288 ? 49.626 15.036 -39.599 1.00 66.62 288 ALA A C 1
ATOM 2207 O O . ALA A 1 288 ? 49.125 14.103 -38.964 1.00 66.62 288 ALA A O 1
ATOM 2208 N N . ARG A 1 289 ? 49.132 16.283 -39.640 1.00 71.19 289 ARG A N 1
ATOM 2209 C CA . ARG A 1 289 ? 47.941 16.703 -38.901 1.00 71.19 289 ARG A CA 1
ATOM 2210 C C . ARG A 1 289 ? 46.876 15.670 -39.222 1.00 71.19 289 ARG A C 1
ATOM 2212 O O . ARG A 1 289 ? 46.481 15.569 -40.379 1.00 71.19 289 ARG A O 1
ATOM 2219 N N . GLN A 1 290 ? 46.552 14.836 -38.232 1.00 77.44 290 GLN A N 1
ATOM 2220 C CA . GLN A 1 290 ? 45.612 13.745 -38.430 1.00 77.44 290 GLN A CA 1
ATOM 2221 C C . GLN A 1 290 ? 44.338 14.383 -38.953 1.00 77.44 290 GLN A C 1
ATOM 2223 O O . GLN A 1 290 ? 43.911 15.404 -38.404 1.00 77.44 290 GLN A O 1
ATOM 2228 N N . ASP A 1 291 ? 43.819 13.832 -40.044 1.00 82.94 291 ASP A N 1
ATOM 2229 C CA . ASP A 1 291 ? 42.608 14.339 -40.659 1.00 82.94 291 ASP A CA 1
ATOM 2230 C C . ASP A 1 291 ? 41.524 14.437 -39.571 1.00 82.94 291 ASP A C 1
ATOM 2232 O O . ASP A 1 291 ? 41.231 13.422 -38.922 1.00 82.94 291 ASP A O 1
ATOM 2236 N N . PRO A 1 292 ? 41.010 15.644 -39.264 1.00 79.81 292 PRO A N 1
ATOM 2237 C CA . PRO A 1 292 ? 40.019 15.818 -38.210 1.00 79.81 292 PRO A CA 1
ATOM 2238 C C . PRO A 1 292 ? 38.788 14.935 -38.433 1.00 79.81 292 PRO A C 1
ATOM 2240 O O . PRO A 1 292 ? 38.200 14.486 -37.449 1.00 79.81 292 PRO A O 1
ATOM 2243 N N . GLU A 1 293 ? 38.444 14.626 -39.686 1.00 79.31 293 GLU A N 1
ATOM 2244 C CA . GLU A 1 293 ? 37.325 13.742 -40.019 1.00 79.31 293 GLU A CA 1
ATOM 2245 C C . GLU A 1 293 ? 37.582 12.306 -39.549 1.00 79.31 293 GLU A C 1
ATOM 2247 O O . GLU A 1 293 ? 36.738 11.717 -38.873 1.00 79.31 293 GLU A O 1
ATOM 2252 N N . GLU A 1 294 ? 38.780 11.766 -39.786 1.00 83.81 294 GLU A N 1
ATOM 2253 C CA . GLU A 1 294 ? 39.147 10.415 -39.346 1.00 83.81 294 GLU A CA 1
ATOM 2254 C C . GLU A 1 294 ? 39.205 10.314 -37.813 1.00 83.81 294 GLU A C 1
ATOM 2256 O O . GLU A 1 294 ? 38.817 9.305 -37.217 1.00 83.81 294 GLU A O 1
ATOM 2261 N N . VAL A 1 295 ? 39.639 11.386 -37.139 1.00 85.06 295 VAL A N 1
ATOM 2262 C CA . VAL A 1 295 ? 39.634 11.446 -35.670 1.00 85.06 295 VAL A CA 1
ATOM 2263 C C . VAL A 1 295 ? 38.207 11.455 -35.123 1.00 85.06 295 VAL A C 1
ATOM 2265 O O . VAL A 1 295 ? 37.933 10.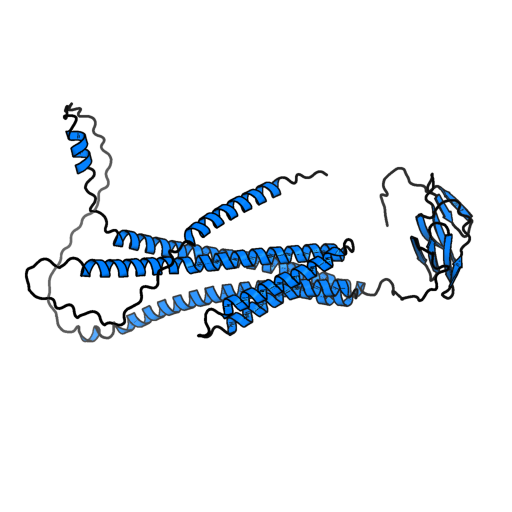710 -34.179 1.00 85.06 295 VAL A O 1
ATOM 2268 N N . ILE A 1 296 ? 37.311 12.264 -35.700 1.00 81.56 296 ILE A N 1
ATOM 2269 C CA . ILE A 1 296 ? 35.896 12.333 -35.305 1.00 81.56 296 ILE A CA 1
ATOM 2270 C C . ILE A 1 296 ? 35.213 10.993 -35.562 1.00 81.56 296 ILE A C 1
ATOM 2272 O O . ILE A 1 296 ? 34.521 10.485 -34.679 1.00 81.56 296 ILE A O 1
ATOM 2276 N N . ARG A 1 297 ? 35.447 10.383 -36.726 1.00 82.38 297 ARG A N 1
ATOM 2277 C CA . ARG A 1 297 ? 34.869 9.091 -37.090 1.00 82.38 297 ARG A CA 1
ATOM 2278 C C . ARG A 1 297 ? 35.306 7.994 -36.126 1.00 82.38 297 ARG A C 1
ATOM 2280 O O . ARG A 1 297 ? 34.452 7.376 -35.502 1.00 82.38 297 ARG A O 1
ATOM 2287 N N . ARG A 1 298 ? 36.615 7.843 -35.890 1.00 87.75 298 ARG A N 1
ATOM 2288 C CA . ARG A 1 298 ? 37.133 6.870 -34.915 1.00 87.75 298 ARG A CA 1
ATOM 2289 C C . ARG A 1 298 ? 36.549 7.098 -33.519 1.00 87.75 298 ARG A C 1
ATOM 2291 O O . ARG A 1 298 ? 36.188 6.142 -32.846 1.00 87.75 298 ARG A O 1
ATOM 2298 N N . LYS A 1 299 ? 36.442 8.354 -33.073 1.00 85.62 299 LYS A N 1
ATOM 2299 C CA . LYS A 1 299 ? 35.860 8.679 -31.760 1.00 85.62 299 LYS A CA 1
ATOM 2300 C C . LYS A 1 299 ? 34.363 8.388 -31.688 1.00 85.62 299 LYS A C 1
ATOM 2302 O O . LYS A 1 299 ? 33.888 7.996 -30.628 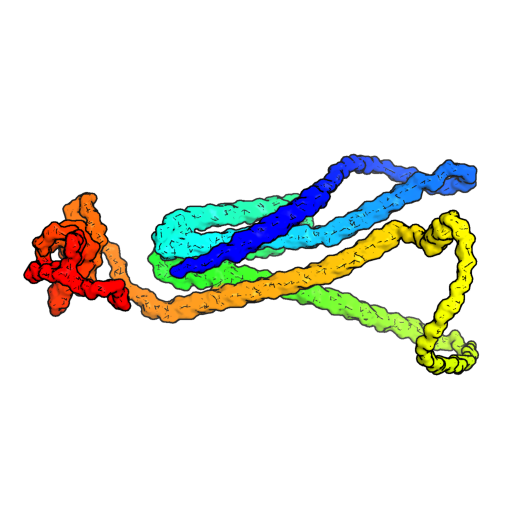1.00 85.62 299 LYS A O 1
ATOM 2307 N N . THR A 1 300 ? 33.644 8.554 -32.793 1.00 84.62 300 THR A N 1
ATOM 2308 C CA . THR A 1 300 ? 32.222 8.210 -32.898 1.00 84.62 300 THR A CA 1
ATOM 2309 C C . THR A 1 300 ? 32.035 6.698 -32.830 1.00 84.62 300 THR A C 1
ATOM 2311 O O . THR A 1 300 ? 31.219 6.239 -32.038 1.00 84.62 300 THR A O 1
ATOM 2314 N N . ASP A 1 301 ? 32.851 5.931 -33.557 1.00 85.25 301 ASP A N 1
ATOM 2315 C CA . ASP A 1 301 ? 32.816 4.463 -33.542 1.00 85.25 301 ASP A CA 1
ATOM 2316 C C . ASP A 1 301 ? 33.167 3.906 -32.143 1.00 85.25 301 ASP A C 1
ATOM 2318 O O . ASP A 1 301 ? 32.453 3.054 -31.611 1.00 85.25 301 ASP A O 1
ATOM 2322 N N . GLU A 1 302 ? 34.216 4.444 -31.497 1.00 88.62 302 GLU A N 1
ATOM 2323 C CA . GLU A 1 302 ? 34.582 4.123 -30.103 1.00 88.62 302 GLU A CA 1
ATOM 2324 C C . GLU A 1 302 ? 33.432 4.446 -29.127 1.00 88.62 302 GLU A C 1
ATOM 2326 O O . GLU A 1 302 ? 33.145 3.675 -28.208 1.00 88.62 302 GLU A O 1
ATOM 2331 N N . CYS A 1 303 ? 32.758 5.585 -29.323 1.00 85.31 303 CYS A N 1
ATOM 2332 C CA . CYS A 1 303 ? 31.624 6.003 -28.502 1.00 85.31 303 CYS A CA 1
ATOM 2333 C C . CYS A 1 303 ? 30.420 5.073 -28.695 1.00 85.31 303 CYS A C 1
ATOM 2335 O O . CYS A 1 303 ? 29.826 4.640 -27.712 1.00 85.31 303 CYS A O 1
ATOM 2337 N N . GLU A 1 304 ? 30.097 4.699 -29.933 1.00 85.06 304 GLU A N 1
ATOM 2338 C CA . GLU A 1 304 ? 29.003 3.781 -30.254 1.00 85.06 304 GLU A CA 1
ATOM 2339 C C . GLU A 1 304 ? 29.218 2.392 -29.633 1.00 85.06 304 GLU A C 1
ATOM 2341 O O . GLU A 1 304 ? 28.290 1.807 -29.064 1.00 85.06 304 GLU A O 1
ATOM 2346 N N . GLU A 1 305 ? 30.440 1.858 -29.696 1.00 88.12 305 GLU A N 1
ATOM 2347 C CA . GLU A 1 305 ? 30.773 0.573 -29.075 1.00 88.12 305 GLU A CA 1
ATOM 2348 C C . GLU A 1 305 ? 30.667 0.628 -27.544 1.00 88.12 305 GLU A C 1
ATOM 2350 O O . GLU A 1 305 ? 30.087 -0.273 -26.921 1.00 88.12 305 GLU A O 1
ATOM 2355 N N . TYR A 1 306 ? 31.157 1.712 -26.938 1.00 87.38 306 TYR A N 1
ATOM 2356 C CA . TYR A 1 306 ? 31.028 1.954 -25.502 1.00 87.38 306 TYR A CA 1
ATOM 2357 C C . TYR A 1 306 ? 29.555 2.038 -25.074 1.00 87.38 306 TYR A C 1
ATOM 2359 O O . TYR A 1 306 ? 29.127 1.365 -24.133 1.00 87.38 306 TYR A O 1
ATOM 2367 N N . ILE A 1 307 ? 28.749 2.788 -25.827 1.00 83.31 307 ILE A N 1
ATOM 2368 C CA . ILE A 1 307 ? 27.306 2.953 -25.626 1.00 83.31 307 ILE A CA 1
ATOM 2369 C C . ILE A 1 307 ? 26.568 1.614 -25.709 1.00 83.31 307 ILE A C 1
ATOM 2371 O O . ILE A 1 307 ? 25.752 1.281 -24.844 1.00 83.31 307 ILE A O 1
ATOM 2375 N N . ARG A 1 308 ? 26.872 0.810 -26.730 1.00 83.00 308 ARG A N 1
ATOM 2376 C CA . ARG A 1 308 ? 26.265 -0.511 -26.935 1.00 83.00 308 ARG A CA 1
ATOM 2377 C C . ARG A 1 308 ? 26.621 -1.491 -25.816 1.00 83.00 308 ARG A C 1
ATOM 2379 O O . ARG A 1 308 ? 25.826 -2.368 -25.487 1.00 83.00 308 ARG A O 1
ATOM 2386 N N . THR A 1 309 ? 27.818 -1.373 -25.251 1.00 86.81 309 THR A N 1
ATOM 2387 C CA . THR A 1 309 ? 28.263 -2.235 -24.149 1.00 86.81 309 THR A CA 1
ATOM 2388 C C . THR A 1 309 ? 27.599 -1.829 -22.837 1.00 86.81 309 THR A C 1
ATOM 2390 O O . THR A 1 309 ? 27.076 -2.685 -22.124 1.00 86.81 309 THR A O 1
ATOM 2393 N N . ASN A 1 310 ? 27.541 -0.527 -22.556 1.00 83.31 310 ASN A N 1
ATOM 2394 C CA . ASN A 1 310 ? 26.918 -0.011 -21.341 1.00 83.31 310 ASN A CA 1
ATOM 2395 C C . ASN A 1 310 ? 25.399 -0.194 -21.326 1.00 83.31 310 ASN A C 1
ATOM 2397 O O . ASN A 1 310 ? 24.861 -0.560 -20.288 1.00 83.31 310 ASN A O 1
ATOM 2401 N N . SER A 1 311 ? 24.710 0.011 -22.453 1.00 79.56 311 SER A N 1
ATOM 2402 C CA . SER A 1 311 ? 23.258 -0.232 -22.544 1.00 79.56 311 SER A CA 1
ATOM 2403 C C . SER A 1 311 ? 22.901 -1.665 -22.148 1.00 79.56 311 SER A C 1
ATOM 2405 O O . SER A 1 311 ? 22.070 -1.856 -21.272 1.00 79.56 311 SER A O 1
ATOM 2407 N N . LYS A 1 312 ? 23.631 -2.668 -22.651 1.00 82.38 312 LYS A N 1
ATOM 2408 C CA . LYS A 1 312 ? 23.438 -4.071 -22.240 1.00 82.38 312 LYS A CA 1
ATOM 2409 C C . LYS A 1 312 ? 23.649 -4.304 -20.744 1.00 82.38 312 LYS A C 1
ATOM 2411 O O . LYS A 1 312 ? 22.943 -5.112 -20.149 1.00 82.38 312 LYS A O 1
ATOM 2416 N N . MET A 1 313 ? 24.637 -3.641 -20.136 1.00 84.31 313 MET A N 1
ATOM 2417 C CA . MET A 1 313 ? 24.847 -3.736 -18.687 1.00 84.31 313 MET A CA 1
ATOM 2418 C C . MET A 1 313 ? 23.687 -3.110 -17.911 1.00 84.31 313 MET A C 1
ATOM 2420 O O . MET A 1 313 ? 23.262 -3.680 -16.907 1.00 84.31 313 MET A O 1
ATOM 2424 N N . VAL A 1 314 ? 23.167 -1.971 -18.380 1.00 79.94 314 VAL A N 1
ATOM 2425 C CA . VAL A 1 314 ? 22.002 -1.303 -17.788 1.00 79.94 314 VAL A CA 1
ATOM 2426 C C . VAL A 1 314 ? 20.772 -2.201 -17.887 1.00 79.94 314 VAL A C 1
ATOM 2428 O O . VAL A 1 314 ? 20.174 -2.476 -16.849 1.00 79.94 314 VAL A O 1
ATOM 2431 N N . ASP A 1 315 ? 20.466 -2.739 -19.068 1.00 78.19 315 ASP A N 1
ATOM 2432 C CA . ASP A 1 315 ? 19.320 -3.631 -19.292 1.00 78.19 315 ASP A CA 1
ATOM 2433 C C . ASP A 1 315 ? 19.402 -4.876 -18.389 1.00 78.19 315 ASP A C 1
ATOM 2435 O O . ASP A 1 315 ? 18.463 -5.200 -17.660 1.00 78.19 315 ASP A O 1
ATOM 2439 N N . HIS A 1 316 ? 20.575 -5.516 -18.320 1.00 82.94 316 HIS A N 1
ATOM 2440 C CA . HIS A 1 316 ? 20.790 -6.674 -17.450 1.00 82.94 316 HIS A CA 1
ATOM 2441 C C . HIS A 1 316 ? 20.657 -6.319 -15.958 1.00 82.94 316 HIS A C 1
ATOM 2443 O O . HIS A 1 316 ? 20.080 -7.077 -15.174 1.00 82.94 316 HIS A O 1
ATOM 2449 N N . SER A 1 317 ? 21.172 -5.156 -15.543 1.00 83.31 317 SER A N 1
ATOM 2450 C CA . SER A 1 317 ? 21.035 -4.686 -14.161 1.00 83.31 317 SER A CA 1
ATOM 2451 C C . SER A 1 317 ? 19.579 -4.380 -13.800 1.00 83.31 317 SER A C 1
ATOM 2453 O O . SER A 1 317 ? 19.134 -4.754 -12.714 1.00 83.31 317 SER A O 1
ATOM 2455 N N . ALA A 1 318 ? 18.819 -3.782 -14.722 1.00 79.56 318 ALA A N 1
ATOM 2456 C CA . ALA A 1 318 ? 17.398 -3.519 -14.553 1.00 79.56 318 ALA A CA 1
ATOM 2457 C C . ALA A 1 318 ? 16.630 -4.840 -14.427 1.00 79.56 318 ALA A C 1
ATOM 2459 O O . ALA A 1 318 ? 15.936 -5.045 -13.429 1.00 79.56 318 ALA A O 1
ATOM 2460 N N . GLY A 1 319 ? 16.829 -5.779 -15.357 1.00 82.25 319 GLY A N 1
ATOM 2461 C CA . GLY A 1 319 ? 16.219 -7.109 -15.304 1.00 82.25 319 GLY A CA 1
ATOM 2462 C C . GLY A 1 319 ? 16.490 -7.833 -13.981 1.00 82.25 319 GLY A C 1
ATOM 2463 O O . GLY A 1 319 ? 15.566 -8.367 -13.364 1.00 82.25 319 GLY A O 1
ATOM 2464 N N . TYR A 1 320 ? 17.730 -7.775 -13.483 1.00 86.50 320 TYR A N 1
ATOM 2465 C CA . TYR A 1 320 ? 18.105 -8.351 -12.189 1.00 86.50 320 TYR A CA 1
ATOM 2466 C C . TYR A 1 320 ? 17.374 -7.696 -11.006 1.00 86.50 320 TYR A C 1
ATOM 2468 O O . TYR A 1 320 ? 16.801 -8.394 -10.165 1.00 86.50 320 TYR A O 1
ATOM 2476 N N . VAL A 1 321 ? 17.343 -6.359 -10.950 1.00 84.56 321 VAL A N 1
ATOM 2477 C CA . VAL A 1 321 ? 16.632 -5.613 -9.896 1.00 84.56 321 VAL A CA 1
ATOM 2478 C C . VAL A 1 321 ? 15.137 -5.932 -9.922 1.00 84.56 321 VAL A C 1
ATOM 2480 O O . VAL A 1 321 ? 14.554 -6.237 -8.880 1.00 84.56 321 VAL A O 1
ATOM 2483 N N . HIS A 1 322 ? 14.517 -5.939 -11.102 1.00 82.56 322 HIS A N 1
ATOM 2484 C CA . HIS A 1 322 ? 13.108 -6.295 -11.257 1.00 82.56 322 HIS A CA 1
ATOM 2485 C C . HIS A 1 322 ? 12.827 -7.755 -10.882 1.00 82.56 322 HIS A C 1
ATOM 2487 O O . HIS A 1 322 ? 11.788 -8.038 -10.280 1.00 82.56 322 HIS A O 1
ATOM 2493 N N . GLY A 1 323 ? 13.760 -8.671 -11.148 1.00 85.06 323 GLY A N 1
ATOM 2494 C CA . GLY A 1 323 ? 13.693 -10.055 -10.682 1.00 85.06 323 GLY A CA 1
ATOM 2495 C C . GLY A 1 323 ? 13.657 -10.158 -9.155 1.00 85.06 323 GLY A C 1
ATOM 2496 O O . GLY A 1 323 ? 12.770 -10.810 -8.602 1.00 85.06 323 GLY A O 1
ATOM 2497 N N . ILE A 1 324 ? 14.551 -9.453 -8.453 1.00 87.56 324 ILE A N 1
ATOM 2498 C CA . ILE A 1 324 ? 14.556 -9.411 -6.978 1.00 87.56 324 ILE A CA 1
ATOM 2499 C C . ILE A 1 324 ? 13.244 -8.831 -6.445 1.00 87.56 324 ILE A C 1
ATOM 2501 O O . ILE A 1 324 ? 12.629 -9.409 -5.549 1.00 87.56 324 ILE A O 1
ATOM 2505 N N . VAL A 1 325 ? 12.790 -7.708 -7.007 1.00 86.00 325 VAL A N 1
ATOM 2506 C CA . VAL A 1 325 ? 11.533 -7.065 -6.601 1.00 86.00 325 VAL A CA 1
ATOM 2507 C C . VAL A 1 325 ? 10.345 -8.012 -6.808 1.00 86.00 325 VAL A C 1
ATOM 2509 O O . VAL A 1 325 ? 9.498 -8.126 -5.923 1.00 86.00 325 VAL A O 1
ATOM 2512 N N . SER A 1 326 ? 10.310 -8.750 -7.922 1.00 85.81 326 SER A N 1
ATOM 2513 C CA . SER A 1 326 ? 9.286 -9.770 -8.189 1.00 85.81 326 SER A CA 1
ATOM 2514 C C . SER A 1 326 ? 9.276 -10.864 -7.125 1.00 85.81 326 SER A C 1
ATOM 2516 O O . SER A 1 326 ? 8.208 -11.241 -6.642 1.00 85.81 326 SER A O 1
ATOM 2518 N N . LEU A 1 327 ? 10.453 -11.357 -6.728 1.00 89.50 327 LEU A N 1
ATOM 2519 C CA . LEU A 1 327 ? 10.584 -12.384 -5.692 1.00 89.50 327 LEU A CA 1
ATOM 2520 C C . LEU A 1 327 ? 10.093 -11.890 -4.328 1.00 89.50 327 LEU A C 1
ATOM 2522 O O . LEU A 1 327 ? 9.382 -12.620 -3.639 1.00 89.50 327 LEU A O 1
ATOM 2526 N N . VAL A 1 328 ? 10.424 -10.651 -3.954 1.00 89.94 328 VAL A N 1
ATOM 2527 C CA . VAL A 1 328 ? 9.961 -10.040 -2.698 1.00 89.94 328 VAL A CA 1
ATOM 2528 C C . VAL A 1 328 ? 8.440 -9.883 -2.691 1.00 89.94 328 VAL A C 1
ATOM 2530 O O . VAL A 1 328 ? 7.788 -10.294 -1.737 1.00 89.94 328 VAL A O 1
ATOM 2533 N N . TRP A 1 329 ? 7.839 -9.353 -3.757 1.00 90.00 329 TRP A N 1
ATOM 2534 C CA . TRP A 1 329 ? 6.379 -9.218 -3.809 1.00 90.00 329 TRP A CA 1
ATOM 2535 C C . TRP A 1 329 ? 5.663 -10.565 -3.858 1.00 90.00 329 TRP A C 1
ATOM 2537 O O . TRP A 1 329 ? 4.624 -10.726 -3.222 1.00 90.00 329 TRP A O 1
ATOM 2547 N N . THR A 1 330 ? 6.233 -11.551 -4.552 1.00 89.38 330 THR A N 1
ATOM 2548 C CA . THR A 1 330 ? 5.672 -12.906 -4.602 1.00 89.38 330 THR A CA 1
ATOM 2549 C C . THR A 1 330 ? 5.716 -13.567 -3.229 1.00 89.38 330 THR A C 1
ATOM 2551 O O . THR A 1 330 ? 4.743 -14.203 -2.832 1.00 89.38 330 THR A O 1
ATOM 2554 N N . SER A 1 331 ? 6.800 -13.391 -2.467 1.00 93.44 331 SER A N 1
ATOM 2555 C CA . SER A 1 331 ? 6.890 -13.954 -1.118 1.00 93.44 331 SER A CA 1
ATOM 2556 C C . SER A 1 331 ? 5.897 -13.299 -0.157 1.00 93.44 331 SER A C 1
ATOM 2558 O O . SER A 1 331 ? 5.229 -14.018 0.583 1.00 93.44 331 SER A O 1
ATOM 2560 N N . ILE A 1 332 ? 5.717 -11.973 -0.221 1.00 88.44 332 ILE A N 1
ATOM 2561 C CA . ILE A 1 332 ? 4.705 -11.249 0.568 1.00 88.44 332 ILE A CA 1
ATOM 2562 C C . ILE A 1 332 ? 3.289 -11.688 0.172 1.00 88.44 332 ILE A C 1
ATOM 2564 O O . ILE A 1 332 ? 2.460 -11.936 1.045 1.00 88.44 332 ILE A O 1
ATOM 2568 N N . PHE A 1 333 ? 3.016 -11.848 -1.125 1.00 91.62 333 PHE A N 1
ATOM 2569 C CA . PHE A 1 333 ? 1.734 -12.351 -1.616 1.00 91.62 333 PHE A CA 1
ATOM 2570 C C . PHE A 1 333 ? 1.436 -13.755 -1.078 1.00 91.62 333 PHE A C 1
ATOM 2572 O O . PHE A 1 333 ? 0.383 -13.970 -0.477 1.00 91.62 333 PHE A O 1
ATOM 2579 N N . VAL A 1 334 ? 2.377 -14.694 -1.217 1.00 91.88 334 VAL A N 1
ATOM 2580 C CA . VAL A 1 334 ? 2.225 -16.062 -0.697 1.00 91.88 334 VAL A CA 1
ATOM 2581 C C . VAL A 1 334 ? 2.049 -16.049 0.819 1.00 91.88 334 VAL A C 1
ATOM 2583 O O . VAL A 1 334 ? 1.165 -16.727 1.333 1.00 91.88 334 VAL A O 1
ATOM 2586 N N . TRP A 1 335 ? 2.836 -15.247 1.538 1.00 91.50 335 TRP A N 1
ATOM 2587 C CA . TRP A 1 335 ? 2.705 -15.095 2.986 1.00 91.50 335 TRP A CA 1
ATOM 2588 C C . TRP A 1 335 ? 1.321 -14.575 3.385 1.00 91.50 335 TRP A C 1
ATOM 2590 O O . TRP A 1 335 ? 0.700 -15.139 4.287 1.00 91.50 335 TRP A O 1
ATOM 2600 N N . SER A 1 336 ? 0.800 -13.570 2.672 1.00 87.69 336 SER A N 1
ATOM 2601 C CA . SER A 1 336 ? -0.548 -13.052 2.906 1.00 87.69 336 SER A CA 1
ATOM 2602 C C . SER A 1 336 ? -1.596 -14.148 2.708 1.00 87.69 336 SER A C 1
ATOM 2604 O O . SER A 1 336 ? -2.402 -14.377 3.604 1.00 87.69 336 SER A O 1
ATOM 2606 N N . LEU A 1 337 ? -1.522 -14.915 1.613 1.00 88.62 337 LEU A N 1
ATOM 2607 C CA . LEU A 1 337 ? -2.432 -16.032 1.363 1.00 88.62 337 LEU A CA 1
ATOM 2608 C C . LEU A 1 337 ? -2.363 -17.084 2.472 1.00 88.62 337 LEU A C 1
ATOM 2610 O O . LEU A 1 337 ? -3.404 -17.544 2.925 1.00 88.62 337 LEU A O 1
ATOM 2614 N N . VAL A 1 338 ? -1.165 -17.448 2.939 1.00 89.94 338 VAL A N 1
ATOM 2615 C CA . VAL A 1 338 ? -0.993 -18.441 4.011 1.00 89.94 338 VAL A CA 1
ATOM 2616 C C . VAL A 1 338 ? -1.622 -17.966 5.319 1.00 89.94 338 VAL A C 1
ATOM 2618 O O . VAL A 1 338 ? -2.351 -18.734 5.946 1.00 89.94 338 VAL A O 1
ATOM 2621 N N . ILE A 1 339 ? -1.385 -16.712 5.722 1.00 86.69 339 ILE A N 1
ATOM 2622 C CA . ILE A 1 339 ? -2.003 -16.150 6.932 1.00 86.69 339 ILE A CA 1
ATOM 2623 C C . ILE A 1 339 ? -3.517 -16.129 6.798 1.00 86.69 339 ILE A C 1
ATOM 2625 O O . ILE A 1 339 ? -4.216 -16.588 7.694 1.00 86.69 339 ILE A O 1
ATOM 2629 N N . PHE A 1 340 ? -4.026 -15.632 5.678 1.00 81.81 340 PHE A N 1
ATOM 2630 C CA . PHE A 1 340 ? -5.455 -15.461 5.481 1.00 81.81 340 PHE A CA 1
ATOM 2631 C C . PHE A 1 340 ? -6.207 -16.791 5.358 1.00 81.81 340 PHE A C 1
ATOM 2633 O O . PHE A 1 340 ? -7.263 -16.956 5.966 1.00 81.81 340 PHE A O 1
ATOM 2640 N N . VAL A 1 341 ? -5.647 -17.767 4.638 1.00 85.25 341 VAL A N 1
ATOM 2641 C CA . VAL A 1 341 ? -6.208 -19.123 4.556 1.00 85.25 341 VAL A CA 1
ATOM 2642 C C . VAL A 1 341 ? -6.137 -19.805 5.922 1.00 85.25 341 VAL A C 1
ATOM 2644 O O . VAL A 1 341 ? -7.128 -20.387 6.354 1.00 85.25 341 VAL A O 1
ATOM 2647 N N . GLY A 1 342 ? -5.020 -19.675 6.645 1.00 81.69 342 GLY A N 1
ATOM 2648 C CA . GLY A 1 342 ? -4.874 -20.225 7.996 1.00 81.69 342 GLY A CA 1
ATOM 2649 C C . GLY A 1 342 ? -5.787 -19.565 9.036 1.00 81.69 342 GLY A C 1
ATOM 2650 O O . GLY A 1 342 ? -6.217 -20.219 9.981 1.00 81.69 342 GLY A O 1
ATOM 2651 N N . GLN A 1 343 ? -6.125 -18.286 8.856 1.00 74.69 343 GLN A N 1
ATOM 2652 C CA . GLN A 1 343 ? -7.044 -17.545 9.722 1.00 74.69 343 GLN A CA 1
ATOM 2653 C C . GLN A 1 343 ? -8.510 -17.655 9.306 1.00 74.69 343 GLN A C 1
ATOM 2655 O O . GLN A 1 343 ? -9.364 -17.163 10.036 1.00 74.69 343 GLN A O 1
ATOM 2660 N N . SER A 1 344 ? -8.844 -18.305 8.190 1.00 72.06 344 SER A N 1
ATOM 2661 C CA . SER A 1 344 ? -10.243 -18.459 7.770 1.00 72.06 344 SER A CA 1
ATOM 2662 C C . SER A 1 344 ? -11.108 -19.158 8.833 1.00 72.06 344 SER A C 1
ATOM 2664 O O . SER A 1 344 ? -12.250 -18.756 9.052 1.00 72.06 344 SER A O 1
ATOM 2666 N N . ASP A 1 345 ? -10.532 -20.092 9.598 1.00 68.56 345 ASP A N 1
ATOM 2667 C CA . ASP A 1 345 ? -11.187 -20.709 10.760 1.00 68.56 345 ASP A CA 1
ATOM 2668 C C . ASP A 1 345 ? -11.232 -19.786 11.994 1.00 68.56 345 ASP A C 1
ATOM 2670 O O . ASP A 1 345 ? -12.174 -19.847 12.789 1.00 68.56 345 ASP A O 1
ATOM 2674 N N . ALA A 1 346 ? -10.247 -18.893 12.140 1.00 58.22 346 ALA A N 1
ATOM 2675 C CA . ALA A 1 346 ? -10.179 -17.875 13.194 1.00 58.22 346 ALA A CA 1
ATOM 2676 C C . ALA A 1 346 ? -11.067 -16.646 12.913 1.00 58.22 346 ALA A C 1
ATOM 2678 O O . ALA A 1 346 ? -11.339 -15.868 13.824 1.00 58.22 346 ALA A O 1
ATOM 2679 N N . MET A 1 347 ? -11.551 -16.482 11.675 1.00 56.72 347 MET A N 1
ATOM 2680 C CA . MET A 1 347 ? -12.534 -15.465 11.290 1.00 56.72 347 MET A CA 1
ATOM 2681 C C . MET A 1 347 ? -13.969 -15.841 11.657 1.00 56.72 347 MET A C 1
ATOM 2683 O O . MET A 1 347 ? -14.882 -15.057 11.385 1.00 56.72 347 MET A O 1
ATOM 2687 N N . LYS A 1 348 ? -14.205 -16.987 12.319 1.00 60.41 348 LYS A N 1
ATOM 2688 C CA . LYS A 1 348 ? -15.416 -17.101 13.137 1.00 60.41 348 LYS A CA 1
ATOM 2689 C C . LYS A 1 348 ? -15.379 -15.923 14.107 1.00 60.41 348 LYS A C 1
ATOM 2691 O O . LYS A 1 348 ? -14.444 -15.869 14.904 1.00 60.41 348 LYS A O 1
ATOM 2696 N N . PRO A 1 349 ? -16.316 -14.965 14.017 1.00 57.91 349 PRO A N 1
ATOM 2697 C CA . PRO A 1 349 ? -16.264 -13.768 14.837 1.00 57.91 349 PRO A CA 1
ATOM 2698 C C . PRO A 1 349 ? -16.178 -14.206 16.299 1.00 57.91 349 PRO A C 1
ATOM 2700 O O . PRO A 1 349 ? -17.132 -14.768 16.832 1.00 57.91 349 PRO A O 1
ATOM 2703 N N . LEU A 1 350 ? -15.009 -13.996 16.924 1.00 58.97 350 LEU A N 1
ATOM 2704 C CA . LEU A 1 350 ? -14.765 -14.337 18.333 1.00 58.97 350 LEU A CA 1
ATOM 2705 C C . LEU A 1 350 ? -15.803 -13.660 19.241 1.00 58.97 350 LEU A C 1
ATOM 2707 O O . LEU A 1 350 ? -16.102 -14.154 20.323 1.00 58.97 350 LEU A O 1
ATOM 2711 N N . ALA A 1 351 ? -16.386 -12.562 18.756 1.00 63.88 351 ALA A N 1
ATOM 2712 C CA . ALA A 1 351 ? -17.599 -11.963 19.270 1.00 63.88 351 ALA A CA 1
ATOM 2713 C C . ALA A 1 351 ? -18.510 -11.563 18.103 1.00 63.88 351 ALA A C 1
ATOM 2715 O O . ALA A 1 351 ? -18.079 -10.881 17.170 1.00 63.88 351 ALA A O 1
ATOM 2716 N N . GLN A 1 352 ? -19.780 -11.961 18.166 1.00 67.19 352 GLN A N 1
ATOM 2717 C CA . GLN A 1 352 ? -20.821 -11.383 17.325 1.00 67.19 352 GLN A CA 1
ATOM 2718 C C . GLN A 1 352 ? -21.011 -9.928 17.762 1.00 67.19 352 GLN A C 1
ATOM 2720 O O . GLN A 1 352 ? -21.479 -9.658 18.865 1.00 67.19 352 GLN A O 1
ATOM 2725 N N . VAL A 1 353 ? -20.591 -8.988 16.917 1.00 72.38 353 VAL A N 1
ATOM 2726 C CA . VAL A 1 353 ? -20.838 -7.564 17.148 1.00 72.38 353 VAL A CA 1
ATOM 2727 C C . VAL A 1 353 ? -22.258 -7.273 16.684 1.00 72.38 353 VAL A C 1
ATOM 2729 O O . VAL A 1 353 ? -22.547 -7.325 15.491 1.00 72.38 353 VAL A O 1
ATOM 2732 N N . GLU A 1 354 ? -23.148 -7.000 17.630 1.00 80.56 354 GLU A N 1
ATOM 2733 C CA . GLU A 1 354 ? -24.507 -6.546 17.355 1.00 80.56 354 GLU A CA 1
ATOM 2734 C C . GLU A 1 354 ? -24.593 -5.043 17.623 1.00 80.56 354 GLU A C 1
ATOM 2736 O O . GLU A 1 354 ? -24.172 -4.559 18.678 1.00 80.56 354 GLU A O 1
ATOM 2741 N N . GLU A 1 355 ? -25.118 -4.285 16.658 1.00 81.19 355 GLU A N 1
ATOM 2742 C CA . GLU A 1 355 ? -25.425 -2.877 16.883 1.00 81.19 355 GLU A CA 1
ATOM 2743 C C . GLU A 1 355 ? -26.657 -2.785 17.779 1.00 81.19 355 GLU A C 1
ATOM 2745 O O . GLU A 1 355 ? -27.789 -3.002 17.348 1.00 81.19 355 GLU A O 1
ATOM 2750 N N . LEU A 1 356 ? -26.432 -2.462 19.049 1.00 84.00 356 LEU A N 1
ATOM 2751 C CA . LEU A 1 356 ? -27.517 -2.323 19.998 1.00 84.00 356 LEU A CA 1
ATOM 2752 C C . LEU A 1 356 ? -28.040 -0.885 20.018 1.00 84.00 356 LEU A C 1
ATOM 2754 O O . LEU A 1 356 ? -27.330 0.056 20.385 1.00 84.00 356 LEU A O 1
ATOM 2758 N N . HIS A 1 357 ? -29.317 -0.714 19.678 1.00 86.69 357 HIS A N 1
ATOM 2759 C CA . HIS A 1 357 ? -29.978 0.583 19.761 1.00 86.69 357 HIS A CA 1
ATOM 2760 C C . HIS A 1 357 ? -30.276 0.943 21.224 1.00 86.69 357 HIS A C 1
ATOM 2762 O O . HIS A 1 357 ? -31.310 0.571 21.777 1.00 86.69 357 HIS A O 1
ATOM 2768 N N . VAL A 1 358 ? -29.355 1.665 21.865 1.00 88.44 358 VAL A N 1
ATOM 2769 C CA . VAL A 1 358 ? -29.482 2.082 23.269 1.00 88.44 358 VAL A CA 1
ATOM 2770 C C . VAL A 1 358 ? -29.849 3.555 23.405 1.00 88.44 358 VAL A C 1
ATOM 2772 O O . VAL A 1 358 ? -29.331 4.423 22.700 1.00 88.44 358 VAL A O 1
ATOM 2775 N N . ARG A 1 359 ? -30.705 3.868 24.381 1.00 90.75 359 ARG A N 1
ATOM 2776 C CA . ARG A 1 359 ? -31.033 5.251 24.749 1.00 90.75 359 ARG A CA 1
ATOM 2777 C C . ARG A 1 359 ? -30.217 5.679 25.960 1.00 90.75 359 ARG A C 1
ATOM 2779 O O . ARG A 1 359 ? -30.497 5.236 27.068 1.00 90.75 359 ARG A O 1
ATOM 2786 N N . TRP A 1 360 ? -29.237 6.559 25.761 1.00 92.75 360 TRP A N 1
ATOM 2787 C CA . TRP A 1 360 ? -28.372 7.058 26.837 1.00 92.75 360 TRP A CA 1
ATOM 2788 C C . TRP A 1 360 ? -29.155 7.729 27.982 1.00 92.75 360 TRP A C 1
ATOM 2790 O O . TRP A 1 360 ? -30.158 8.398 27.711 1.00 92.75 360 TRP A O 1
ATOM 2800 N N . PRO A 1 361 ? -28.682 7.627 29.245 1.00 90.00 361 PRO A N 1
ATOM 2801 C CA . PRO A 1 361 ? -29.357 8.232 30.399 1.00 90.00 361 PRO A CA 1
ATOM 2802 C C . PRO A 1 361 ? -29.559 9.748 30.271 1.00 90.00 361 PRO A C 1
ATOM 2804 O O . PRO A 1 361 ? -30.532 10.297 30.782 1.00 90.00 361 PRO A O 1
ATOM 2807 N N . SER A 1 362 ? -28.631 10.440 29.604 1.00 91.94 362 SER A N 1
ATOM 2808 C CA . SER A 1 362 ? -28.713 11.875 29.338 1.00 91.94 362 SER A CA 1
ATOM 2809 C C . SER A 1 362 ? -27.949 12.248 28.067 1.00 91.94 362 SER A C 1
ATOM 2811 O O . SER A 1 362 ? -27.033 11.541 27.649 1.00 91.94 362 SER A O 1
ATOM 2813 N N . LEU A 1 363 ? -28.274 13.405 27.481 1.00 91.50 363 LEU A N 1
ATOM 2814 C CA . LEU A 1 363 ? -27.550 13.966 26.327 1.00 91.50 363 LEU A CA 1
ATOM 2815 C C . LEU A 1 363 ? -26.098 14.358 26.650 1.00 91.50 363 LEU A C 1
ATOM 2817 O O . LEU A 1 363 ? -25.295 14.578 25.747 1.00 91.50 363 LEU A O 1
ATOM 2821 N N . HIS A 1 364 ? -25.758 14.470 27.935 1.00 91.25 364 HIS A N 1
ATOM 2822 C CA . HIS A 1 364 ? -24.417 14.816 28.406 1.00 91.25 364 HIS A CA 1
ATOM 2823 C C . HIS A 1 364 ? -23.634 13.598 28.902 1.00 91.25 364 HIS A C 1
ATOM 2825 O O . HIS A 1 364 ? -22.520 13.746 29.407 1.00 91.25 364 HIS A O 1
ATOM 2831 N N . PHE A 1 365 ? -24.201 12.399 28.767 1.00 93.81 365 PHE A N 1
ATOM 2832 C CA . PHE A 1 365 ? -23.524 11.172 29.135 1.00 93.81 365 PHE A CA 1
ATOM 2833 C C . PHE A 1 365 ? -22.331 10.930 28.202 1.00 93.81 365 PHE A C 1
ATOM 2835 O O . PHE A 1 365 ? -22.487 10.830 26.987 1.00 93.81 365 PHE A O 1
ATOM 2842 N N . ARG A 1 366 ? -21.127 10.855 28.775 1.00 94.94 366 ARG A N 1
ATOM 2843 C CA . ARG A 1 366 ? -19.888 10.544 28.053 1.00 94.94 366 ARG A CA 1
ATOM 2844 C C . ARG A 1 366 ? -19.326 9.228 28.594 1.00 94.94 366 ARG A C 1
ATOM 2846 O O . ARG A 1 366 ? -18.740 9.264 29.678 1.00 94.94 366 ARG A O 1
ATOM 2853 N N . PRO A 1 367 ? -19.537 8.091 27.906 1.00 95.69 367 PRO A N 1
ATOM 2854 C CA . PRO A 1 367 ? -18.955 6.821 28.325 1.00 95.69 367 PRO A CA 1
ATOM 2855 C C . PRO A 1 367 ? -17.428 6.919 28.270 1.00 95.69 367 PRO A C 1
ATOM 2857 O O . PRO A 1 367 ? -16.874 7.429 27.296 1.00 95.69 367 PRO A O 1
ATOM 2860 N N . THR A 1 368 ? -16.759 6.468 29.327 1.00 96.38 368 THR A N 1
ATOM 2861 C CA . THR A 1 368 ? -15.291 6.461 29.427 1.00 96.38 368 THR A CA 1
ATOM 2862 C C . THR A 1 368 ? -14.719 5.053 29.379 1.00 96.38 368 THR A C 1
ATOM 2864 O O . THR A 1 368 ? -13.623 4.872 28.862 1.00 96.38 368 THR A O 1
ATOM 2867 N N . SER A 1 369 ? -15.461 4.063 29.874 1.00 96.75 369 SER A N 1
ATOM 2868 C CA . SER A 1 369 ? -15.076 2.651 29.843 1.00 96.75 369 SER A CA 1
ATOM 2869 C C . SER A 1 369 ? -16.311 1.746 29.806 1.00 96.75 369 SER A C 1
ATOM 2871 O O . SER A 1 369 ? -17.419 2.165 30.166 1.00 96.75 369 SER A O 1
ATOM 2873 N N . MET A 1 370 ? -16.129 0.510 29.337 1.00 96.69 370 MET A N 1
ATOM 2874 C CA . MET A 1 370 ? -17.183 -0.501 29.260 1.00 96.69 370 MET A CA 1
ATOM 2875 C C . MET A 1 370 ? -16.641 -1.890 29.588 1.00 96.69 370 MET A C 1
ATOM 2877 O O . MET A 1 370 ? -15.503 -2.205 29.252 1.00 96.69 370 MET A O 1
ATOM 2881 N N . ALA A 1 371 ? -17.480 -2.730 30.183 1.00 96.81 371 ALA A N 1
ATOM 2882 C CA . ALA A 1 371 ? -17.174 -4.127 30.444 1.00 96.81 371 ALA A CA 1
ATOM 2883 C C . ALA A 1 371 ? -18.409 -4.992 30.202 1.00 96.81 371 ALA A C 1
ATOM 2885 O O . ALA A 1 371 ? -19.533 -4.577 30.491 1.00 96.81 371 ALA A O 1
ATOM 2886 N N . CYS A 1 372 ? -18.205 -6.196 29.674 1.00 94.56 372 CYS A N 1
ATOM 2887 C CA . CYS A 1 372 ? -19.285 -7.138 29.424 1.00 94.56 372 CYS A CA 1
ATOM 2888 C C . CYS A 1 372 ? -18.884 -8.563 29.807 1.00 94.56 372 CYS A C 1
ATOM 2890 O O . CYS A 1 372 ? -17.749 -8.976 29.576 1.00 94.56 372 CYS A O 1
ATOM 2892 N N . ALA A 1 373 ? -19.818 -9.298 30.408 1.00 94.31 373 ALA A N 1
ATOM 2893 C CA . ALA A 1 373 ? -19.656 -10.707 30.750 1.00 94.31 373 ALA A CA 1
ATOM 2894 C C . ALA A 1 373 ? -21.029 -11.356 30.949 1.00 94.31 373 ALA A C 1
ATOM 2896 O O . ALA A 1 373 ? -21.925 -10.743 31.525 1.00 94.31 373 ALA A O 1
ATOM 2897 N N . GLN A 1 374 ? -21.195 -12.590 30.461 1.00 92.25 374 GLN A N 1
ATOM 2898 C CA . GLN A 1 374 ? -22.422 -13.390 30.624 1.00 92.25 374 GLN A CA 1
ATOM 2899 C C . GLN A 1 374 ? -23.723 -12.635 30.260 1.00 92.25 374 GLN A C 1
ATOM 2901 O O . GLN A 1 374 ? -24.746 -12.791 30.914 1.00 92.25 374 GLN A O 1
ATOM 2906 N N . GLY A 1 375 ? -23.689 -11.781 29.230 1.00 91.50 375 GLY A N 1
ATOM 2907 C CA . GLY A 1 375 ? -24.850 -10.990 28.792 1.00 91.50 375 GLY A CA 1
ATOM 2908 C C . GLY A 1 375 ? -25.100 -9.694 29.575 1.00 91.50 375 GLY A C 1
ATOM 2909 O O . GLY A 1 375 ? -25.931 -8.894 29.157 1.00 91.50 375 GLY A O 1
ATOM 2910 N N . HIS A 1 376 ? -24.355 -9.430 30.649 1.00 95.19 376 HIS A N 1
ATOM 2911 C CA . HIS A 1 376 ? -24.383 -8.145 31.340 1.00 95.19 376 HIS A CA 1
ATOM 2912 C C . HIS A 1 376 ? -23.432 -7.162 30.666 1.00 95.19 376 HIS A C 1
ATOM 2914 O O . HIS A 1 376 ? -22.285 -7.503 30.368 1.00 95.19 376 HIS A O 1
ATOM 2920 N N . VAL A 1 377 ? -23.890 -5.927 30.464 1.00 95.56 377 VAL A N 1
ATOM 2921 C CA . VAL A 1 377 ? -23.079 -4.839 29.910 1.00 95.56 377 VAL A CA 1
ATOM 2922 C C . VAL A 1 377 ? -23.092 -3.676 30.886 1.00 95.56 377 VAL A C 1
ATOM 2924 O O . VAL A 1 377 ? -24.144 -3.114 31.187 1.00 95.56 377 VAL A O 1
ATOM 2927 N N . PHE A 1 378 ? -21.907 -3.297 31.348 1.00 97.56 378 PHE A N 1
ATOM 2928 C CA . PHE A 1 378 ? -21.698 -2.157 32.224 1.00 97.56 378 PHE A CA 1
ATOM 2929 C C . PHE A 1 378 ? -20.935 -1.073 31.479 1.00 97.56 378 PHE A C 1
ATOM 2931 O O . PHE A 1 378 ? -19.931 -1.340 30.820 1.00 97.56 378 PHE A O 1
ATOM 2938 N N . VAL A 1 379 ? -21.395 0.164 31.610 1.00 97.38 379 VAL A N 1
ATOM 2939 C CA . VAL A 1 379 ? -20.729 1.349 31.078 1.00 97.38 379 VAL A CA 1
ATOM 2940 C C . VAL A 1 379 ? -20.513 2.324 32.217 1.00 97.38 379 VAL A C 1
ATOM 2942 O O . VAL A 1 379 ? -21.435 2.635 32.973 1.00 97.38 379 VAL A O 1
ATOM 2945 N N . ALA A 1 380 ? -19.292 2.827 32.333 1.00 97.75 380 ALA A N 1
ATOM 2946 C CA . ALA A 1 380 ? -18.962 3.862 33.290 1.00 97.75 380 ALA A CA 1
ATOM 2947 C C . ALA A 1 380 ? -18.759 5.200 32.580 1.00 97.75 380 ALA A C 1
ATOM 2949 O O . ALA A 1 380 ? -18.231 5.279 31.468 1.00 97.75 380 ALA A O 1
ATOM 2950 N N . ASN A 1 381 ? -19.185 6.264 33.249 1.00 96.81 381 ASN A N 1
ATOM 2951 C CA . ASN A 1 381 ? -18.658 7.600 33.012 1.00 96.81 381 ASN A CA 1
ATOM 2952 C C . ASN A 1 381 ? -17.693 7.955 34.156 1.00 96.81 381 ASN A C 1
ATOM 2954 O O . ASN A 1 381 ? -17.393 7.127 35.010 1.00 96.81 381 ASN A O 1
ATOM 2958 N N . ARG A 1 382 ? -17.250 9.212 34.227 1.00 96.88 382 ARG A N 1
ATOM 2959 C CA . ARG A 1 382 ? -16.306 9.662 35.261 1.00 96.88 382 ARG A CA 1
ATOM 2960 C C . ARG A 1 382 ? -16.791 9.478 36.712 1.00 96.88 382 ARG A C 1
ATOM 2962 O O . ARG A 1 382 ? -15.954 9.447 37.605 1.00 96.88 382 ARG A O 1
ATOM 2969 N N . PHE A 1 383 ? -18.097 9.396 36.967 1.00 96.31 383 PHE A N 1
ATOM 2970 C CA . PHE A 1 383 ? -18.671 9.462 38.321 1.00 96.31 383 PHE A CA 1
ATOM 2971 C C . PHE A 1 383 ? -19.692 8.364 38.645 1.00 96.31 383 PHE A C 1
ATOM 2973 O O . PHE A 1 383 ? -20.167 8.293 39.774 1.00 96.31 383 PHE A O 1
ATOM 2980 N N . GLY A 1 384 ? -20.070 7.520 37.688 1.00 97.00 384 GLY A N 1
ATOM 2981 C CA . GLY A 1 384 ? -21.099 6.511 37.898 1.00 97.00 384 GLY A CA 1
ATOM 2982 C C . GLY A 1 384 ? -21.030 5.375 36.892 1.00 97.00 384 GLY A C 1
ATOM 2983 O O . GLY A 1 384 ? -20.542 5.542 35.772 1.00 97.00 384 GLY A O 1
ATOM 2984 N N . VAL A 1 385 ? -21.554 4.229 37.316 1.00 98.00 385 VAL A N 1
ATOM 2985 C CA . VAL A 1 385 ? -21.660 3.003 36.523 1.00 98.00 385 VAL A CA 1
ATOM 2986 C C . VAL A 1 385 ? -23.124 2.755 36.192 1.00 98.00 385 VAL A C 1
ATOM 2988 O O . VAL A 1 385 ? -24.004 2.991 37.018 1.00 98.00 385 VAL A O 1
ATOM 2991 N N . TYR A 1 386 ? -23.381 2.293 34.977 1.00 98.00 386 TYR A N 1
ATOM 2992 C CA . TYR A 1 386 ? -24.708 2.000 34.462 1.00 98.00 386 TYR A CA 1
ATOM 2993 C C . TYR A 1 386 ? -24.699 0.597 33.871 1.00 98.00 386 TYR A C 1
ATOM 2995 O O . TYR A 1 386 ? -23.772 0.236 33.151 1.00 98.00 386 TYR A O 1
ATOM 3003 N N . GLU A 1 387 ? -25.725 -0.182 34.174 1.00 97.75 387 GLU A N 1
ATOM 3004 C CA . GLU A 1 387 ? -25.959 -1.504 33.608 1.00 97.75 387 GLU A CA 1
ATOM 3005 C C . GLU A 1 387 ? -27.035 -1.409 32.532 1.00 97.75 387 GLU A C 1
ATOM 3007 O O . GLU A 1 387 ? -28.042 -0.717 32.699 1.00 97.75 387 GLU A O 1
ATOM 3012 N N . LEU A 1 388 ? -26.827 -2.099 31.421 1.00 96.25 388 LEU A N 1
ATOM 3013 C CA . LEU A 1 388 ? -27.833 -2.246 30.389 1.00 96.25 388 LEU A CA 1
ATOM 3014 C C . LEU A 1 388 ? -28.756 -3.415 30.731 1.00 96.25 388 LEU A C 1
ATOM 3016 O O . LEU A 1 388 ? -28.352 -4.571 30.652 1.00 96.25 388 LEU A O 1
ATOM 3020 N N . ALA A 1 389 ? -30.007 -3.109 31.053 1.00 94.50 389 ALA A N 1
ATOM 3021 C CA . ALA A 1 389 ? -31.042 -4.106 31.289 1.00 94.50 389 ALA A CA 1
ATOM 3022 C C . ALA A 1 389 ? -32.261 -3.777 30.424 1.00 94.50 389 ALA A C 1
ATOM 3024 O O . ALA A 1 389 ? -32.784 -2.662 30.483 1.00 94.50 389 ALA A O 1
ATOM 3025 N N . ASP A 1 390 ? -32.707 -4.736 29.610 1.00 92.00 390 ASP A N 1
ATOM 3026 C CA . ASP A 1 390 ? -33.874 -4.590 28.726 1.00 92.00 390 ASP A CA 1
ATOM 3027 C C . ASP A 1 390 ? -33.761 -3.390 27.756 1.00 92.00 390 ASP A C 1
ATOM 3029 O O . ASP A 1 390 ? -34.729 -2.673 27.506 1.00 92.00 390 ASP A O 1
ATOM 3033 N N . GLY A 1 391 ? -32.550 -3.108 27.255 1.00 90.25 391 GLY A N 1
ATOM 3034 C CA . GLY A 1 391 ? -32.276 -1.964 26.370 1.00 90.25 391 GLY A CA 1
ATOM 3035 C C . GLY A 1 391 ? -32.247 -0.595 27.069 1.00 90.25 391 GLY A C 1
ATOM 3036 O O . GLY A 1 391 ? -32.066 0.434 26.413 1.00 90.25 391 GLY A O 1
ATOM 3037 N N . VAL A 1 392 ? -32.398 -0.562 28.397 1.00 93.88 392 VAL A N 1
ATOM 3038 C CA . VAL A 1 392 ? -32.411 0.660 29.208 1.00 93.88 392 VAL A CA 1
ATOM 3039 C C . VAL A 1 392 ? -31.216 0.676 30.159 1.00 93.88 392 VAL A C 1
ATOM 3041 O O . VAL A 1 392 ? -30.963 -0.281 30.887 1.00 93.88 392 VAL A O 1
ATOM 3044 N N . TRP A 1 393 ? -30.497 1.798 30.196 1.00 96.12 393 TRP A N 1
ATOM 3045 C CA . TRP A 1 393 ? -29.405 2.007 31.146 1.00 96.12 393 TRP A CA 1
ATOM 3046 C C . TRP A 1 393 ? -29.945 2.296 32.548 1.00 96.12 393 TRP A C 1
ATOM 3048 O O . TRP A 1 393 ? -30.598 3.319 32.773 1.00 96.12 393 TRP A O 1
ATOM 3058 N N . ARG A 1 394 ? -29.638 1.421 33.506 1.00 97.06 394 ARG A N 1
ATOM 3059 C CA . ARG A 1 394 ? -29.990 1.567 34.921 1.00 97.06 394 ARG A CA 1
ATOM 3060 C C . ARG A 1 394 ? -28.740 1.909 35.733 1.00 97.06 394 ARG A C 1
ATOM 3062 O O . ARG A 1 394 ? -27.714 1.258 35.556 1.00 97.06 394 ARG A O 1
ATOM 3069 N N . PRO A 1 395 ? -28.778 2.928 36.605 1.00 97.56 395 PRO A N 1
ATOM 3070 C CA . PRO A 1 395 ? -27.624 3.272 37.427 1.00 97.56 395 PRO A CA 1
ATOM 3071 C C . PRO A 1 395 ? -27.322 2.153 38.432 1.00 97.56 395 PRO A C 1
ATOM 3073 O O . PRO A 1 395 ? -28.223 1.659 39.110 1.00 97.56 395 PRO A O 1
ATOM 3076 N N . VAL A 1 396 ? -26.046 1.792 38.557 1.00 97.88 396 VAL A N 1
ATOM 3077 C CA . VAL A 1 396 ? -25.540 0.854 39.564 1.00 97.88 396 VAL A CA 1
ATOM 3078 C C . VAL A 1 396 ? -24.987 1.655 40.736 1.00 97.88 396 VAL A C 1
ATOM 3080 O O . VAL A 1 396 ? -24.132 2.525 40.563 1.00 97.88 396 VAL A O 1
ATOM 3083 N N . ASN A 1 397 ? -25.468 1.367 41.945 1.00 97.31 397 ASN A N 1
ATOM 3084 C CA . ASN A 1 397 ? -24.989 2.061 43.131 1.00 97.31 397 ASN A CA 1
ATOM 3085 C C . ASN A 1 397 ? -23.654 1.473 43.615 1.00 97.31 397 ASN A C 1
ATOM 3087 O O . ASN A 1 397 ? -23.625 0.376 44.164 1.00 97.31 397 ASN A O 1
ATOM 3091 N N . CYS A 1 398 ? -22.566 2.221 43.433 1.00 96.69 398 CYS A N 1
ATOM 3092 C CA . CYS A 1 398 ? -21.216 1.824 43.843 1.00 96.69 398 CYS A CA 1
ATOM 3093 C C . CYS A 1 398 ? -20.652 2.654 45.019 1.00 96.69 398 CYS A C 1
ATOM 3095 O O . CYS A 1 398 ? -19.543 2.366 45.457 1.00 96.69 398 CYS A O 1
ATOM 3097 N N . ASN A 1 399 ? -21.372 3.677 45.516 1.00 95.88 399 ASN A N 1
ATOM 3098 C CA . ASN A 1 399 ? -20.924 4.601 46.580 1.00 95.88 399 ASN A CA 1
ATOM 3099 C C . ASN A 1 399 ? -19.470 5.110 46.414 1.00 95.88 399 ASN A C 1
ATOM 3101 O O . ASN A 1 399 ? -18.666 5.048 47.343 1.00 95.88 399 ASN A O 1
ATOM 3105 N N . LEU A 1 400 ? -19.116 5.595 45.221 1.00 96.12 400 LEU A N 1
ATOM 3106 C CA . LEU A 1 400 ? -17.751 6.024 44.898 1.00 96.12 400 LEU A CA 1
ATOM 3107 C C . LEU A 1 400 ? -17.525 7.496 45.261 1.00 96.12 400 LEU A C 1
ATOM 3109 O O . LEU A 1 400 ? -18.367 8.346 44.974 1.00 96.12 400 LEU A O 1
ATOM 3113 N N . THR A 1 401 ? -16.368 7.802 45.849 1.00 96.19 401 THR A N 1
ATOM 3114 C CA . THR A 1 401 ? -15.926 9.176 46.154 1.00 96.19 401 THR A CA 1
ATOM 3115 C C . THR A 1 401 ? -15.009 9.757 45.083 1.00 96.19 401 THR A C 1
ATOM 3117 O O . THR A 1 401 ? -15.010 10.965 44.858 1.00 96.19 401 THR A O 1
ATOM 3120 N N . ASP A 1 402 ? -14.238 8.898 44.417 1.00 96.94 402 ASP A N 1
ATOM 3121 C CA . ASP A 1 402 ? -13.195 9.285 43.471 1.00 96.94 402 ASP A CA 1
ATOM 3122 C C . ASP A 1 402 ? -13.612 9.037 42.012 1.00 96.94 402 ASP A C 1
ATOM 3124 O O . ASP A 1 402 ? -14.454 8.173 41.745 1.00 96.94 402 ASP A O 1
ATOM 3128 N N . PRO A 1 403 ? -13.018 9.759 41.040 1.00 97.12 403 PRO A N 1
ATOM 3129 C CA . PRO A 1 403 ? -13.308 9.566 39.624 1.00 97.12 403 PRO A CA 1
ATOM 3130 C C . PRO A 1 403 ? -12.998 8.147 39.141 1.00 97.12 403 PRO A C 1
ATOM 3132 O O . PRO A 1 403 ? -11.957 7.583 39.478 1.00 97.12 403 PRO A O 1
ATOM 3135 N N . ILE A 1 404 ? -13.860 7.606 38.285 1.00 97.75 404 ILE A N 1
ATOM 3136 C CA . ILE A 1 404 ? -13.664 6.305 37.641 1.00 97.75 404 ILE A CA 1
ATOM 3137 C C . ILE A 1 404 ? -12.624 6.433 36.525 1.00 97.75 404 ILE A C 1
ATOM 3139 O O . ILE A 1 404 ? -12.715 7.326 35.679 1.00 97.75 404 ILE A O 1
ATOM 3143 N N . VAL A 1 405 ? -11.647 5.528 36.533 1.00 96.62 405 VAL A N 1
ATOM 3144 C CA . VAL A 1 405 ? -10.625 5.371 35.490 1.00 96.62 405 VAL A CA 1
ATOM 3145 C C . VAL A 1 405 ? -11.017 4.251 34.538 1.00 96.62 405 VAL A C 1
ATOM 3147 O O . VAL A 1 405 ? -10.963 4.446 33.329 1.00 96.62 405 VAL A O 1
ATOM 3150 N N . ASP A 1 406 ? -11.429 3.103 35.078 1.00 97.56 406 ASP A N 1
ATOM 3151 C CA . ASP A 1 406 ? -11.799 1.933 34.285 1.00 97.56 406 ASP A CA 1
ATOM 3152 C C . ASP A 1 406 ? -12.859 1.069 34.991 1.00 97.56 406 ASP A C 1
ATOM 3154 O O . ASP A 1 406 ? -13.058 1.182 36.206 1.00 97.56 406 ASP A O 1
ATOM 3158 N N . VAL A 1 407 ? -13.551 0.217 34.231 1.00 98.00 407 VAL A N 1
ATOM 3159 C CA . VAL A 1 407 ? -14.551 -0.733 34.739 1.00 98.00 407 VAL A CA 1
ATOM 3160 C C . VAL A 1 407 ? -14.274 -2.128 34.188 1.00 98.00 407 VAL A C 1
ATOM 3162 O O . VAL A 1 407 ? -13.995 -2.299 33.010 1.00 98.00 407 VAL A O 1
ATOM 3165 N N . THR A 1 408 ? -14.381 -3.136 35.045 1.00 97.75 408 THR A N 1
ATOM 3166 C CA . THR A 1 408 ? -14.366 -4.554 34.678 1.00 97.75 408 THR A CA 1
ATOM 3167 C C . THR A 1 408 ? -15.549 -5.270 35.331 1.00 97.75 408 THR A C 1
ATOM 3169 O O . THR A 1 408 ? -16.350 -4.655 36.039 1.00 97.75 408 THR A O 1
ATOM 3172 N N . THR A 1 409 ? -15.703 -6.564 35.076 1.00 97.38 409 THR A N 1
ATOM 3173 C CA . THR A 1 409 ? -16.790 -7.381 35.625 1.00 97.38 409 THR A CA 1
ATOM 3174 C C . THR A 1 409 ? -16.244 -8.527 36.458 1.00 97.38 409 THR A C 1
ATOM 3176 O O . THR A 1 409 ? -15.219 -9.119 36.137 1.00 97.38 409 THR A O 1
ATOM 3179 N N . SER A 1 410 ? -16.945 -8.825 37.547 1.00 97.31 410 SER A N 1
ATOM 3180 C CA . SER A 1 410 ? -16.731 -10.003 38.382 1.00 97.31 410 SER A CA 1
ATOM 3181 C C . SER A 1 410 ? -18.042 -10.770 38.429 1.00 97.31 410 SER A C 1
ATOM 3183 O O . SER A 1 410 ? -19.066 -10.208 38.831 1.00 97.31 410 SER A O 1
ATOM 3185 N N . CYS A 1 411 ? -18.018 -12.017 37.966 1.00 96.94 411 CYS A N 1
ATOM 3186 C CA . CYS A 1 411 ? -19.197 -12.866 37.879 1.00 96.94 411 CYS A CA 1
ATOM 3187 C C . CYS A 1 411 ? -19.074 -14.048 38.836 1.00 96.94 411 CYS A C 1
ATOM 3189 O O . CYS A 1 411 ? -18.044 -14.722 38.862 1.00 96.94 411 CYS A O 1
ATOM 3191 N N . ASP A 1 412 ? -20.139 -14.295 39.591 1.00 95.31 412 ASP A N 1
ATOM 3192 C CA . ASP A 1 412 ? -20.309 -15.470 40.441 1.00 95.31 412 ASP A CA 1
ATOM 3193 C C . ASP A 1 412 ? -21.552 -16.236 39.984 1.00 95.31 412 ASP A C 1
ATOM 3195 O O . ASP A 1 412 ? -22.625 -15.639 39.928 1.00 95.31 412 ASP A O 1
ATOM 3199 N N . ALA A 1 413 ? -21.388 -17.520 39.649 1.00 91.25 413 ALA A N 1
ATOM 3200 C CA . ALA A 1 413 ? -22.368 -18.431 39.038 1.00 91.25 413 ALA A CA 1
ATOM 3201 C C . ALA A 1 413 ? -23.227 -17.808 37.913 1.00 91.25 413 ALA A C 1
ATOM 3203 O O . ALA A 1 413 ? -22.928 -18.029 36.744 1.00 91.25 413 ALA A O 1
ATOM 3204 N N . ASP A 1 414 ? -24.232 -17.004 38.276 1.00 89.06 414 ASP A N 1
ATOM 32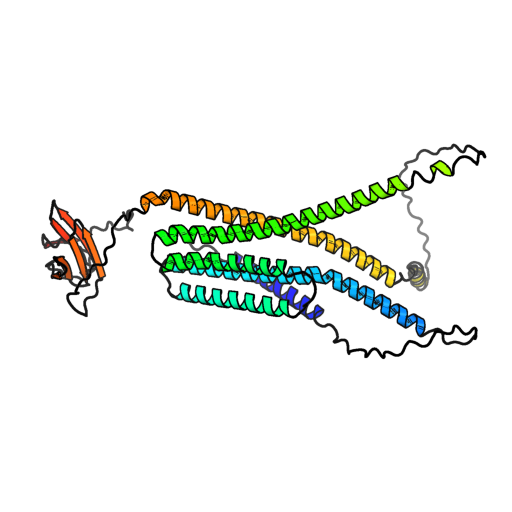05 C CA . ASP A 1 414 ? -25.224 -16.379 37.388 1.00 89.06 414 ASP A CA 1
ATOM 3206 C C . ASP A 1 414 ? -25.356 -14.852 37.579 1.00 89.06 414 ASP A C 1
ATOM 3208 O O . ASP A 1 414 ? -26.288 -14.228 37.071 1.00 89.06 414 ASP A O 1
ATOM 3212 N N . ARG A 1 415 ? -24.495 -14.226 38.389 1.00 94.50 415 ARG A N 1
ATOM 3213 C CA . ARG A 1 415 ? -24.566 -12.794 38.701 1.00 94.50 415 ARG A CA 1
ATOM 3214 C C . ARG A 1 415 ? -23.241 -12.122 38.425 1.00 94.50 415 ARG A C 1
ATOM 3216 O O . ARG A 1 415 ? -22.254 -12.368 39.113 1.00 94.50 415 ARG A O 1
ATOM 3223 N N . CYS A 1 416 ? -23.252 -11.196 37.478 1.00 97.50 416 CYS A N 1
ATOM 3224 C CA . CYS A 1 416 ? -22.141 -10.290 37.251 1.00 97.50 416 CYS A CA 1
ATOM 3225 C C . CYS A 1 416 ? -22.349 -8.981 38.011 1.00 97.50 416 CYS A C 1
ATOM 3227 O O . CYS A 1 416 ? -23.453 -8.450 38.105 1.00 97.50 416 CYS A O 1
ATOM 3229 N N . SER A 1 417 ? -21.265 -8.443 38.560 1.00 97.81 417 SER A N 1
ATOM 3230 C CA . SER A 1 417 ? -21.249 -7.122 39.179 1.00 97.81 417 SER A CA 1
ATOM 3231 C C . SER A 1 417 ? -20.024 -6.334 38.721 1.00 97.81 417 SER A C 1
ATOM 3233 O O . SER A 1 417 ? -18.975 -6.932 38.453 1.00 97.81 417 SER A O 1
ATOM 3235 N N . PRO A 1 418 ? -20.135 -5.002 38.600 1.00 98.06 418 PRO A N 1
ATOM 3236 C CA . PRO A 1 418 ? -19.027 -4.199 38.132 1.00 98.06 418 PRO A CA 1
ATOM 3237 C C . PRO A 1 418 ? -17.974 -4.042 39.227 1.00 98.06 418 PRO A C 1
ATOM 3239 O O . PRO A 1 418 ? -18.274 -3.859 40.414 1.00 98.06 418 PRO A O 1
ATOM 3242 N N . VAL A 1 419 ? -16.724 -4.077 38.786 1.00 98.12 419 VAL A N 1
ATOM 3243 C CA . VAL A 1 419 ? -15.540 -3.781 39.581 1.00 98.12 419 VAL A CA 1
ATOM 3244 C C . VAL A 1 419 ? -14.885 -2.554 38.973 1.00 98.12 419 VAL A C 1
ATOM 3246 O O . VAL A 1 419 ? -14.576 -2.526 37.785 1.00 98.12 419 VAL A O 1
ATOM 3249 N N . VAL A 1 420 ? -14.717 -1.515 39.777 1.00 98.00 420 VAL A N 1
ATOM 3250 C CA . VAL A 1 420 ? -14.360 -0.178 39.308 1.00 98.00 420 VAL A CA 1
ATOM 3251 C C . VAL A 1 420 ? -12.972 0.185 39.800 1.00 98.00 420 VAL A C 1
ATOM 3253 O O . VAL A 1 420 ? -12.684 0.057 40.989 1.00 98.00 420 VAL A O 1
ATOM 3256 N N . LEU A 1 421 ? -12.127 0.676 38.900 1.00 97.38 421 LEU A N 1
ATOM 3257 C CA . LEU A 1 421 ? -10.855 1.299 39.239 1.00 97.38 421 LEU A CA 1
ATOM 3258 C C . LEU A 1 421 ? -11.061 2.810 39.378 1.00 97.38 421 LEU A C 1
ATOM 3260 O O . LEU A 1 421 ? -11.502 3.457 38.427 1.00 97.38 421 LEU A O 1
ATOM 3264 N N . THR A 1 422 ? -10.716 3.385 40.529 1.00 97.06 422 THR A N 1
ATOM 3265 C CA . THR A 1 422 ? -10.796 4.836 40.759 1.00 97.06 422 THR A CA 1
ATOM 3266 C C . THR A 1 422 ? -9.422 5.508 40.751 1.00 97.06 422 THR A C 1
ATOM 3268 O O . THR A 1 422 ? -8.414 4.918 41.145 1.00 97.06 422 THR A O 1
ATOM 3271 N N . GLY A 1 423 ? -9.386 6.759 40.282 1.00 90.38 423 GLY A N 1
ATOM 3272 C CA . GLY A 1 423 ? -8.191 7.590 40.122 1.00 90.38 423 GLY A CA 1
ATOM 3273 C C . GLY A 1 423 ? -8.205 8.786 41.069 1.00 90.38 423 GLY A C 1
ATOM 3274 O O .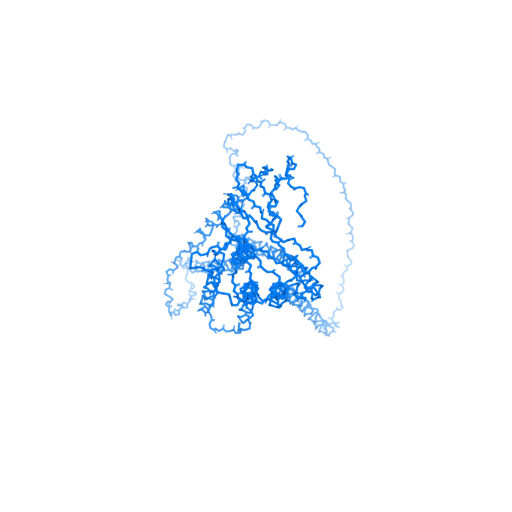 GLY A 1 423 ? -8.543 9.896 40.656 1.00 90.38 423 GLY A O 1
ATOM 3275 N N . GLY A 1 424 ? -7.860 8.541 42.334 1.00 88.56 424 GLY A N 1
ATOM 3276 C CA . GLY A 1 424 ? -7.627 9.559 43.366 1.00 88.56 424 GLY A CA 1
ATOM 3277 C C . GLY A 1 424 ? -6.139 9.716 43.706 1.00 88.56 424 GLY A C 1
ATOM 3278 O O . GLY A 1 424 ? -5.265 9.352 42.919 1.00 88.56 424 GLY A O 1
ATOM 3279 N N . SER A 1 425 ? -5.831 10.228 44.903 1.00 87.69 425 SER A N 1
ATOM 3280 C CA . SER A 1 425 ? -4.450 10.287 45.426 1.00 87.69 425 SER A CA 1
ATOM 3281 C C . SER A 1 425 ? -3.831 8.896 45.629 1.00 87.69 425 SER A C 1
ATOM 3283 O O . SER A 1 425 ? -2.616 8.742 45.531 1.00 87.69 425 SER A O 1
ATOM 3285 N N . ALA A 1 426 ? -4.671 7.885 45.861 1.00 89.81 426 ALA A N 1
ATOM 3286 C CA . ALA A 1 426 ? -4.326 6.472 45.819 1.00 89.81 426 ALA A CA 1
ATOM 3287 C C . ALA A 1 426 ? -5.342 5.746 44.929 1.00 89.81 426 ALA A C 1
ATOM 3289 O O . ALA A 1 426 ? -6.548 5.891 45.122 1.00 89.81 426 ALA A O 1
ATOM 3290 N N . ALA A 1 427 ? -4.867 4.974 43.950 1.00 92.44 427 ALA A N 1
ATOM 3291 C CA . ALA A 1 427 ? -5.751 4.168 43.117 1.00 92.44 427 ALA A CA 1
ATOM 3292 C C . ALA A 1 427 ? -6.411 3.070 43.964 1.00 92.44 427 ALA A C 1
ATOM 3294 O O . ALA A 1 427 ? -5.738 2.393 44.748 1.00 92.44 427 ALA A O 1
ATOM 3295 N N . THR A 1 428 ? -7.719 2.875 43.802 1.00 95.44 428 THR A N 1
ATOM 3296 C CA . THR A 1 428 ? -8.465 1.832 44.521 1.00 95.44 428 THR A CA 1
ATOM 3297 C C . THR A 1 428 ? -9.335 1.023 43.573 1.00 95.44 428 THR A C 1
ATOM 3299 O O . THR A 1 428 ? -9.743 1.508 42.521 1.00 95.44 428 THR A O 1
ATOM 3302 N N . VAL A 1 429 ? -9.604 -0.222 43.951 1.00 96.88 429 VAL A N 1
ATOM 3303 C CA . VAL A 1 429 ? -10.527 -1.121 43.267 1.00 96.88 429 VAL A CA 1
ATOM 3304 C C . VAL A 1 429 ? -11.759 -1.292 44.147 1.00 96.88 429 VAL A C 1
ATOM 3306 O O . VAL A 1 429 ? -11.652 -1.759 45.284 1.00 96.88 429 VAL A O 1
ATOM 3309 N N . ALA A 1 430 ? -12.920 -0.910 43.627 1.00 97.00 430 ALA A N 1
ATOM 3310 C CA . ALA A 1 430 ? -14.202 -0.987 44.309 1.00 97.00 430 ALA A CA 1
ATOM 3311 C C . ALA A 1 430 ? -15.085 -2.073 43.683 1.00 97.00 430 ALA A C 1
ATOM 3313 O O . ALA A 1 430 ? -15.335 -2.064 42.480 1.00 97.00 430 ALA A O 1
ATOM 3314 N N . HIS A 1 431 ? -15.581 -3.000 44.500 1.00 97.69 431 HIS A N 1
ATOM 3315 C CA . HIS A 1 431 ? -16.526 -4.034 44.083 1.00 97.69 431 HIS A CA 1
ATOM 3316 C C . HIS A 1 431 ? -17.949 -3.566 44.410 1.00 97.69 431 HIS A C 1
ATOM 3318 O O . HIS A 1 431 ? -18.341 -3.533 45.579 1.00 97.69 431 HIS A O 1
ATOM 3324 N N . CYS A 1 432 ? -18.724 -3.171 43.397 1.00 97.62 432 CYS A N 1
ATOM 3325 C CA . CYS A 1 432 ? -19.970 -2.430 43.622 1.00 97.62 432 CYS A CA 1
ATOM 3326 C C . CYS A 1 432 ? -21.052 -3.233 44.354 1.00 97.62 432 CYS A C 1
ATOM 3328 O O . CYS A 1 432 ? -21.833 -2.659 45.103 1.00 97.62 432 CYS A O 1
ATOM 3330 N N . SER A 1 433 ? -21.090 -4.557 44.183 1.00 96.75 433 SER A N 1
ATOM 3331 C CA . SER A 1 433 ? -22.080 -5.414 44.851 1.00 96.75 433 SER A CA 1
ATOM 3332 C C . SER A 1 433 ? -21.838 -5.577 46.352 1.00 96.75 433 SER A C 1
ATOM 3334 O O . SER A 1 433 ? -22.796 -5.653 47.116 1.00 96.75 433 SER A O 1
ATOM 3336 N N . SER A 1 434 ? -20.577 -5.616 46.790 1.00 96.69 434 SER A N 1
ATOM 3337 C CA . SER A 1 434 ? -20.221 -5.771 48.205 1.00 96.69 434 SER A CA 1
ATOM 3338 C C . SER A 1 434 ? -19.899 -4.444 48.894 1.00 96.69 434 SER A C 1
ATOM 3340 O O . SER A 1 434 ? -19.703 -4.421 50.107 1.00 96.69 434 SER A O 1
ATOM 3342 N N . GLY A 1 435 ? -19.758 -3.354 48.131 1.00 96.31 435 GLY A N 1
ATOM 3343 C CA . GLY A 1 435 ? -19.258 -2.067 48.622 1.00 96.31 435 GLY A CA 1
ATOM 3344 C C . GLY A 1 435 ? -17.804 -2.120 49.106 1.00 96.31 435 GLY A C 1
ATOM 3345 O O . GLY A 1 435 ? -17.342 -1.206 49.785 1.00 96.31 435 GLY A O 1
ATOM 3346 N N . THR A 1 436 ? -17.073 -3.200 48.808 1.00 96.81 436 THR A N 1
ATOM 3347 C CA . THR A 1 436 ? -15.695 -3.365 49.276 1.00 96.81 436 THR A CA 1
ATOM 3348 C C . THR A 1 436 ? -14.758 -2.527 48.420 1.00 96.81 436 THR A C 1
ATOM 3350 O O . THR A 1 436 ? -14.666 -2.743 47.214 1.00 96.81 436 THR A O 1
ATOM 3353 N N . VAL A 1 437 ? -14.017 -1.623 49.055 1.00 96.19 437 VAL A N 1
ATOM 3354 C CA . VAL A 1 437 ? -12.957 -0.835 48.419 1.00 96.19 437 VAL A CA 1
ATOM 3355 C C . VAL A 1 437 ? -11.613 -1.347 48.914 1.00 96.19 437 VAL A C 1
ATOM 3357 O O . VAL A 1 437 ? -11.396 -1.483 50.119 1.00 96.19 437 VAL A O 1
ATOM 3360 N N . ARG A 1 438 ? -10.707 -1.665 47.990 1.00 95.12 438 ARG A N 1
ATOM 3361 C CA . ARG A 1 438 ? -9.344 -2.103 48.303 1.00 95.12 438 ARG A CA 1
ATOM 3362 C C . ARG A 1 438 ? -8.342 -1.179 47.624 1.00 95.12 438 ARG A C 1
ATOM 3364 O O . ARG A 1 438 ? -8.566 -0.813 46.472 1.00 95.12 438 ARG A O 1
ATOM 3371 N N . PRO A 1 439 ? -7.232 -0.812 48.284 1.00 93.06 439 PRO A N 1
ATOM 3372 C CA . PRO A 1 439 ? -6.152 -0.127 47.589 1.00 93.06 439 PRO A CA 1
ATOM 3373 C C . PRO A 1 439 ? -5.673 -1.008 46.434 1.00 93.06 439 PRO A C 1
ATOM 3375 O O . PRO A 1 439 ? -5.561 -2.230 46.584 1.00 93.06 439 PRO A O 1
ATOM 3378 N N . LEU A 1 440 ? -5.417 -0.402 45.276 1.00 90.00 440 LEU A N 1
ATOM 3379 C CA . LEU A 1 440 ? -4.845 -1.122 44.152 1.00 90.00 440 LEU A CA 1
ATOM 3380 C C . LEU A 1 440 ? -3.439 -1.560 44.566 1.00 90.00 440 LEU A C 1
ATOM 3382 O O . LEU A 1 440 ? -2.541 -0.734 44.730 1.00 90.00 440 LEU A O 1
ATOM 3386 N N . LEU A 1 441 ? -3.257 -2.866 44.758 1.00 80.06 441 LEU A N 1
ATOM 3387 C CA . LEU A 1 441 ? -1.969 -3.462 45.092 1.00 80.06 441 LEU A CA 1
ATOM 3388 C C . LEU A 1 441 ? -1.082 -3.471 43.841 1.00 80.06 441 LEU A C 1
ATOM 3390 O O . LEU A 1 441 ? -0.814 -4.515 43.254 1.00 80.06 441 LEU A O 1
ATOM 3394 N N . GLN A 1 442 ? -0.636 -2.296 43.402 1.00 67.44 442 GLN A N 1
ATOM 3395 C CA . GLN A 1 442 ? 0.501 -2.221 42.500 1.00 67.44 442 GLN A CA 1
ATOM 3396 C C . GLN A 1 442 ? 1.739 -2.536 43.333 1.00 67.44 442 GLN A C 1
ATOM 3398 O O . GLN A 1 442 ? 2.136 -1.755 44.198 1.00 67.44 442 GLN A O 1
ATOM 3403 N N . ALA A 1 443 ? 2.358 -3.692 43.088 1.00 51.25 443 ALA A N 1
ATOM 3404 C CA . ALA A 1 443 ? 3.754 -3.847 43.462 1.00 51.25 443 ALA A CA 1
ATOM 3405 C C . ALA A 1 443 ? 4.520 -2.676 42.813 1.00 51.25 443 ALA A C 1
ATOM 3407 O O . ALA A 1 443 ? 4.294 -2.421 41.628 1.00 51.25 443 ALA A O 1
ATOM 3408 N N . PRO A 1 444 ? 5.373 -1.937 43.541 1.00 47.00 444 PRO A N 1
ATOM 3409 C CA . PRO A 1 444 ? 6.153 -0.860 42.946 1.00 47.00 444 PRO A CA 1
ATOM 3410 C C . PRO A 1 444 ? 6.978 -1.420 41.778 1.00 47.00 444 PRO A C 1
ATOM 3412 O O . PRO A 1 444 ? 7.927 -2.179 41.972 1.00 47.00 444 PRO A O 1
ATOM 3415 N N . GLY A 1 445 ? 6.567 -1.089 40.553 1.00 54.38 445 GLY A N 1
ATOM 3416 C CA . GLY A 1 445 ? 7.187 -1.564 39.322 1.00 54.38 445 GLY A CA 1
ATOM 3417 C C . GLY A 1 445 ? 6.247 -1.495 38.110 1.00 54.38 445 GLY A C 1
ATOM 3418 O O . GLY A 1 445 ? 5.029 -1.443 38.269 1.00 54.38 445 GLY A O 1
ATOM 3419 N N . PRO A 1 446 ? 6.796 -1.481 36.883 1.00 45.19 446 PRO A N 1
ATOM 3420 C CA . PRO A 1 446 ? 5.995 -1.559 35.666 1.00 45.19 446 PRO A CA 1
ATOM 3421 C C . PRO A 1 446 ? 5.224 -2.893 35.606 1.00 45.19 446 PRO A C 1
ATOM 3423 O O . PRO A 1 446 ? 5.754 -3.918 36.052 1.00 45.19 446 PRO A O 1
ATOM 3426 N N . PRO A 1 447 ? 3.996 -2.911 35.053 1.00 50.25 447 PRO A N 1
ATOM 3427 C CA . PRO A 1 447 ? 3.204 -4.131 34.917 1.00 50.25 447 PRO A CA 1
ATOM 3428 C C . PRO A 1 447 ? 3.969 -5.147 34.060 1.00 50.25 447 PRO A C 1
ATOM 3430 O O . PRO A 1 447 ? 4.231 -4.909 32.885 1.00 50.25 447 PRO A O 1
ATOM 3433 N N . LYS A 1 448 ? 4.372 -6.274 34.661 1.00 46.34 448 LYS A N 1
ATOM 3434 C CA . LYS A 1 448 ? 5.116 -7.345 33.968 1.00 46.34 448 LYS A CA 1
ATOM 3435 C C . LYS A 1 448 ? 4.213 -8.306 33.193 1.00 46.34 448 LYS A C 1
ATOM 3437 O O . LYS A 1 448 ? 4.705 -9.033 32.339 1.00 46.34 448 LYS A O 1
ATOM 3442 N N . HIS A 1 449 ? 2.914 -8.293 33.482 1.00 39.06 449 HIS A N 1
ATOM 3443 C CA . HIS A 1 449 ? 1.920 -9.145 32.845 1.00 39.06 449 HIS A CA 1
ATOM 3444 C C . HIS A 1 449 ? 0.649 -8.329 32.619 1.00 39.06 449 HIS A C 1
ATOM 3446 O O . HIS A 1 449 ? -0.140 -8.129 33.538 1.00 39.06 449 HIS A O 1
ATOM 3452 N N . LEU A 1 450 ? 0.494 -7.813 31.403 1.00 35.69 450 LEU A N 1
ATOM 3453 C CA . LEU A 1 450 ? -0.821 -7.505 30.856 1.00 35.69 450 LEU A CA 1
ATOM 3454 C C . LEU A 1 450 ? -1.235 -8.778 30.116 1.00 35.69 450 LEU A C 1
ATOM 3456 O O . LEU A 1 450 ? -0.494 -9.226 29.240 1.00 35.69 450 LEU A O 1
ATOM 3460 N N . ALA A 1 451 ? -2.302 -9.414 30.597 1.00 34.62 451 ALA A N 1
ATOM 3461 C CA . ALA A 1 451 ? -2.888 -10.601 29.983 1.00 34.62 451 ALA A CA 1
ATOM 3462 C C . ALA A 1 451 ? -3.611 -10.234 28.686 1.00 34.62 451 ALA A C 1
ATOM 3464 O O . ALA A 1 451 ? -4.199 -9.126 28.655 1.00 34.62 451 ALA A O 1
#

Radius of gyration: 42.75 Å; chains: 1; bounding box: 115×58×118 Å

Sequence (451 aa):
PRGSSEPMAETLERARSASSRAADWTSHAIHQPVLGTVQESNSPPPPCTCGDGVGVARGEGCMLHSYSQYFDHLRRYSELWEPFARATEMSIAHGVLCLIDGSIYYCLGRLYDRSERWAALTILGMFVILAAVLFCDRHVSGSLSPDSGRSHTRCWEAFVLLLIVAGPTTSAIADRAALPWMDLVFVPMSYMFHVCRALTFSISEFHCECRGAWSNLSKKGAKYLTVEGHHHEDLERGSASRGGRASREDNNSEAATASTSTAASSSDNRGSPGEYQQRKMLSNGVRARQDPEEVIRRKTDECEEYIRTNSKMVDHSAGYVHGIVSLVWTSIFVWSLVIFVGQSDAMKPLAQVEELHVRWPSLHFRPTSMACAQGHVFVANRFGVYELADGVWRPVNCNLTDPIVDVTTSCDADRCSPVVLTGGSAATVAHCSSGTVRPLLQAPGPPKHLA